Protein 2G0D (pdb70)

Organism: Lactococcus lactis subsp. lactis (NCBI:txid1360)

Foldseek 3Di:
DCVLVVVLVVVLVVVVVVLVDDQQQQFQFAHDLQNLQLLLLCCVPPCNVVSVVSSVVVVVSNVVCCVVPNFPALACGRHLLSNLQSLVLCCPVDPVNVVSNVVSVVVNLVRLVVLLVPDDQVLDAQLDLFCNNHDLVSLLSVLPDPPCVCVVVNQVSLVSLLVQLAQDVVGDRQWHALVRYPDVVSSVVCVRTWAFDWCGRHLLVSLLSLLLCLLSPHDDPSSLVSNVSSVVLCVQEADDDVRGLWHDRTHGPVCVVVSYDDDDDPAAFQACGGIQLVSLSSLCSNCVSVVPVVSNVVSLVSLLVCLVPRGPADACFQGGHDLVSLVSVVLNCLVPVDCSCVVVNVVCLVCVSVRLVPHDCVQPCHQGRHVSVSSSSNSCVVPVDRSGPVCSSSSSCSCSPVGD

Secondary structure (DSSP, 8-state):
--HHHHHHHHHHHHHHHHHH--GGGGSTTTSHHHHHHHHHTTTTSTTHHHHHHHHHHHHHHHHHHHHHH--S---TTTSHHHHHHHHGGGTTT-HHHHHHHHHHHHHHHHHHHHHHHT--GGG--HHHHSSSSSHHHHHHHHTT---GGGHHHHHHHHHHHHHTTS--SSS-TT-B-GGGSSSHHHHHH-TT-BEE--TTTSHHHHHHHHHHHHHHT---HHHHHHHHHHHHHHHHH---GGGTT---SEE-HHHHHHTS--SPPS-----SSSSHHHHHHHHHHHHHHTT-HHHHHHHHHHHHHHHHH-TT--S--TTTSHHHHHHHHHHHHHHH---TTHHHHHHHHHTHHHHHHS--STT-SSTTTSHHHHHHHHHHHHS---SS-GGGGGT--TTTTT--

CATH classification: 1.50.10.20

Sequence (404 aa):
KKNIKRNVEKIIAQWDERTRKDFGELTLSTGLPGIILMLAELKNKDNSKIYQKKIDNYIEYIVSKLSTYGLLTGSLYSGAAGIALSILHLREDDEKYKNLLDSLNRYIEYFVREKIEGFNLENITPPDYDVIEGLSGILSYLLLINDEQYDDLKILIINFLSNLTKENNGLISLYIKSENQMSQSESEMYPLGCLNMGLAHGLAGVGCILAYAHIKGYSNEASLSALQKIIFIYEKFELERKKQFLWKDGLVADELKKEKVIREASFIRDAWCYGGPGISLLYLYGGLALDNDYFVDKAEKILESAMQRKLGIDSYMICHGYSGLIEICSLFKRLLNTKKFDSYMEEFNVNSEQILEEYGDESGTGFLEGISGCILVLSKFEYSINFTYWRQALLLFDDFLKGG

Structure (mmCIF, N/CA/C/O backbone):
data_2G0D
#
_entry.id   2G0D
#
_cell.length_a   154.852
_cell.length_b   154.852
_cell.length_c   50.798
_cell.angle_alpha   90.00
_cell.angle_beta   90.00
_cell.angle_gamma   90.00
#
_symmetry.space_group_name_H-M   'I 41'
#
loop_
_entity.id
_entity.type
_entity.pdbx_description
1 polymer 'Nisin biosynthesis protein nisC'
2 non-polymer 'ZINC ION'
3 water water
#
loop_
_atom_site.group_PDB
_atom_site.id
_atom_site.type_symbol
_atom_site.label_atom_id
_atom_site.label_alt_id
_atom_site.label_comp_id
_atom_site.label_asym_id
_atom_site.label_entity_id
_atom_site.label_seq_id
_atom_site.pdbx_PDB_ins_code
_atom_site.Cartn_x
_atom_site.Cartn_y
_atom_site.Cartn_z
_atom_site.occupancy
_atom_site.B_iso_or_equiv
_atom_site.auth_seq_id
_atom_site.auth_comp_id
_atom_site.auth_asym_id
_atom_site.auth_atom_id
_atom_site.pdbx_PDB_model_num
ATOM 1 N N . LYS A 1 1 ? 40.285 59.032 -9.793 1.00 46.54 7 LYS A N 1
ATOM 2 C CA . LYS A 1 1 ? 39.242 58.927 -10.872 1.00 46.19 7 LYS A CA 1
ATOM 3 C C . LYS A 1 1 ? 38.833 60.326 -11.371 1.00 45.05 7 LYS A C 1
ATOM 4 O O . LYS A 1 1 ? 38.166 61.100 -10.655 1.00 44.84 7 LYS A O 1
ATOM 10 N N . LYS A 1 2 ? 39.255 60.632 -12.600 1.00 43.10 8 LYS A N 1
ATOM 11 C CA . LYS A 1 2 ? 39.013 61.940 -13.235 1.00 41.87 8 LYS A CA 1
ATOM 12 C C . LYS A 1 2 ? 37.670 61.996 -13.969 1.00 40.28 8 LYS A C 1
ATOM 13 O O . LYS A 1 2 ? 37.290 63.051 -14.501 1.00 39.04 8 LYS A O 1
ATOM 19 N N . ASN A 1 3 ? 36.974 60.860 -14.014 1.00 38.75 9 ASN A N 1
ATOM 20 C CA . ASN A 1 3 ? 35.712 60.785 -14.740 1.00 37.82 9 ASN A CA 1
ATOM 21 C C . ASN A 1 3 ? 34.466 61.374 -14.041 1.00 36.73 9 ASN A C 1
ATOM 22 O O . ASN A 1 3 ? 33.501 61.716 -14.723 1.00 36.27 9 ASN A O 1
ATOM 27 N N . ILE A 1 4 ? 34.482 61.493 -12.707 1.00 35.48 10 ILE A N 1
ATOM 28 C CA . ILE A 1 4 ? 33.432 62.254 -12.013 1.00 34.82 10 ILE A CA 1
ATOM 29 C C . ILE A 1 4 ? 33.412 63.706 -12.506 1.00 34.71 10 ILE A C 1
ATOM 30 O O . ILE A 1 4 ? 32.371 64.206 -12.896 1.00 34.81 10 ILE A O 1
ATOM 35 N N . LYS A 1 5 ? 34.572 64.358 -12.537 1.00 34.03 11 LYS A N 1
ATOM 36 C CA . LYS A 1 5 ? 34.643 65.749 -12.974 1.00 34.02 11 LYS A CA 1
ATOM 37 C C . LYS A 1 5 ? 34.027 65.956 -14.380 1.00 33.68 11 LYS A C 1
ATOM 38 O O . LYS A 1 5 ? 33.164 66.806 -14.559 1.00 32.91 11 LYS A O 1
ATOM 44 N N . ARG A 1 6 ? 34.475 65.177 -15.366 1.00 33.30 12 ARG A N 1
ATOM 45 C CA . ARG A 1 6 ? 33.894 65.244 -16.716 1.00 33.26 12 ARG A CA 1
ATOM 46 C C . ARG A 1 6 ? 32.364 65.097 -16.737 1.00 32.73 12 ARG A C 1
ATOM 47 O O . ARG A 1 6 ? 31.644 65.886 -17.363 1.00 32.24 12 ARG A O 1
ATOM 55 N N . ASN A 1 7 ? 31.870 64.074 -16.063 1.00 32.52 13 ASN A N 1
ATOM 56 C CA . ASN A 1 7 ? 30.431 63.858 -15.980 1.00 32.86 13 ASN A CA 1
ATOM 57 C C . ASN A 1 7 ? 29.645 64.977 -15.283 1.00 32.34 13 ASN A C 1
ATOM 58 O O . ASN A 1 7 ? 28.561 65.348 -15.730 1.00 31.93 13 ASN A O 1
ATOM 63 N N . VAL A 1 8 ? 30.202 65.515 -14.203 1.00 32.01 14 VAL A N 1
ATOM 64 C CA . VAL A 1 8 ? 29.550 66.592 -13.492 1.00 32.07 14 VAL A CA 1
ATOM 65 C C . VAL A 1 8 ? 29.420 67.804 -14.432 1.00 32.93 14 VAL A C 1
ATOM 66 O O . VAL A 1 8 ? 28.353 68.423 -14.525 1.00 32.37 14 VAL A O 1
ATOM 70 N N . GLU A 1 9 ? 30.505 68.096 -15.146 1.00 32.97 15 GLU A N 1
ATOM 71 C CA . GLU A 1 9 ? 30.553 69.216 -16.079 1.00 34.74 15 GLU A CA 1
ATOM 72 C C . GLU A 1 9 ? 29.457 69.152 -17.128 1.00 33.97 15 GLU A C 1
ATOM 73 O O . GLU A 1 9 ? 28.820 70.157 -17.408 1.00 34.18 15 GLU A O 1
ATOM 79 N N . LYS A 1 10 ? 29.225 67.967 -17.678 1.00 34.13 16 LYS A N 1
ATOM 80 C CA . LYS A 1 10 ? 28.163 67.802 -18.649 1.00 35.50 16 LYS A CA 1
ATOM 81 C C . LYS A 1 10 ? 26.793 68.001 -18.010 1.00 34.26 16 LYS A C 1
ATOM 82 O O . LYS A 1 10 ? 25.917 68.624 -18.628 1.00 33.99 16 LYS A O 1
ATOM 88 N N . ILE A 1 11 ? 26.621 67.509 -16.769 1.00 33.53 17 ILE A N 1
ATOM 89 C CA . ILE A 1 11 ? 25.360 67.683 -16.044 1.00 32.24 17 ILE A CA 1
ATOM 90 C C . ILE A 1 11 ? 25.102 69.162 -15.805 1.00 32.30 17 ILE A C 1
ATOM 91 O O . ILE A 1 11 ? 23.969 69.635 -15.968 1.00 32.37 17 ILE A O 1
ATOM 96 N N . ILE A 1 12 ? 26.144 69.895 -15.426 1.00 32.00 18 ILE A N 1
ATOM 97 C CA . ILE A 1 12 ? 25.996 71.329 -15.223 1.00 32.29 18 ILE A CA 1
ATOM 98 C C . ILE A 1 12 ? 25.564 72.031 -16.525 1.00 32.78 18 ILE A C 1
ATOM 99 O O . ILE A 1 12 ? 24.660 72.868 -16.497 1.00 32.59 18 ILE A O 1
ATOM 104 N N . ALA A 1 13 ? 26.195 71.670 -17.649 1.00 33.42 19 ALA A N 1
ATOM 105 C CA . ALA A 1 13 ? 25.830 72.197 -18.983 1.00 34.56 19 ALA A CA 1
ATOM 106 C C . ALA A 1 13 ? 24.362 71.925 -19.363 1.00 35.31 19 ALA A C 1
ATOM 107 O O . ALA A 1 13 ? 23.697 72.773 -19.952 1.00 35.56 19 ALA A O 1
ATOM 109 N N . GLN A 1 14 ? 23.861 70.747 -19.016 1.00 36.02 20 GLN A N 1
ATOM 110 C CA . GLN A 1 14 ? 22.469 70.404 -19.258 1.00 37.24 20 GLN A CA 1
ATOM 111 C C . GLN A 1 14 ? 21.540 71.313 -18.446 1.00 36.78 20 GLN A C 1
ATOM 112 O O . GLN A 1 14 ? 20.531 71.831 -18.964 1.00 36.90 20 GLN A O 1
ATOM 118 N N . TRP A 1 15 ? 21.904 71.547 -17.191 1.00 35.52 21 TRP A N 1
ATOM 119 C CA . TRP A 1 15 ? 21.067 72.361 -16.332 1.00 34.97 21 TRP A CA 1
ATOM 120 C C . TRP A 1 15 ? 21.232 73.857 -16.528 1.00 34.87 21 TRP A C 1
ATOM 121 O O . TRP A 1 15 ? 20.300 74.603 -16.282 1.00 34.68 21 TRP A O 1
ATOM 132 N N . ASP A 1 16 ? 22.404 74.298 -16.968 1.00 35.83 22 ASP A N 1
ATOM 133 C CA . ASP A 1 16 ? 22.571 75.692 -17.378 1.00 37.05 22 ASP A CA 1
ATOM 134 C C . ASP A 1 16 ? 21.662 76.050 -18.569 1.00 38.32 22 ASP A C 1
ATOM 135 O O . ASP A 1 16 ? 21.068 77.128 -18.601 1.00 38.40 22 ASP A O 1
ATOM 140 N N . GLU A 1 17 ? 21.534 75.122 -19.516 1.00 39.87 23 GLU A N 1
ATOM 141 C CA . GLU A 1 17 ? 20.666 75.289 -20.679 1.00 41.31 23 GLU A CA 1
ATOM 142 C C . GLU A 1 17 ? 19.178 75.268 -20.297 1.00 41.98 23 GLU A C 1
ATOM 143 O O . GLU A 1 17 ? 18.407 76.147 -20.720 1.00 42.16 23 GLU A O 1
ATOM 149 N N . ARG A 1 18 ? 18.792 74.279 -19.492 1.00 42.55 24 ARG A N 1
ATOM 150 C CA . ARG A 1 18 ? 17.409 74.128 -19.029 1.00 43.53 24 ARG A CA 1
ATOM 151 C C . ARG A 1 18 ? 16.888 75.330 -18.248 1.00 43.61 24 ARG A C 1
ATOM 152 O O . ARG A 1 18 ? 15.742 75.720 -18.428 1.00 43.50 24 ARG A O 1
ATOM 160 N N . THR A 1 19 ? 17.724 75.900 -17.379 1.00 44.16 25 THR A N 1
ATOM 161 C CA . THR A 1 19 ? 17.348 77.077 -16.588 1.00 44.59 25 THR A CA 1
ATOM 162 C C . THR A 1 19 ? 17.299 78.383 -17.411 1.00 45.34 25 THR A C 1
ATOM 163 O O . THR A 1 19 ? 16.579 79.325 -17.061 1.00 45.58 25 THR A O 1
ATOM 167 N N . ARG A 1 20 ? 18.076 78.424 -18.487 1.00 45.86 26 ARG A N 1
ATOM 168 C CA . ARG A 1 20 ? 18.076 79.540 -19.436 1.00 46.65 26 ARG A CA 1
ATOM 169 C C . ARG A 1 20 ? 16.750 79.596 -20.210 1.00 46.65 26 ARG A C 1
ATOM 170 O O . ARG A 1 20 ? 16.345 80.656 -20.659 1.00 47.02 26 ARG A O 1
ATOM 178 N N . LYS A 1 21 ? 16.088 78.449 -20.357 1.00 47.14 27 LYS A N 1
ATOM 179 C CA . LYS A 1 21 ? 14.657 78.394 -20.702 1.00 47.15 27 LYS A CA 1
ATOM 180 C C . LYS A 1 21 ? 13.803 78.016 -19.464 1.00 47.12 27 LYS A C 1
ATOM 181 O O . LYS A 1 21 ? 13.328 78.879 -18.702 1.00 46.26 27 LYS A O 1
ATOM 183 N N . ASP A 1 27 ? 9.010 73.552 -16.242 1.00 52.70 33 ASP A N 1
ATOM 184 C CA . ASP A 1 27 ? 8.048 72.511 -15.892 1.00 52.66 33 ASP A CA 1
ATOM 185 C C . ASP A 1 27 ? 8.201 71.995 -14.456 1.00 52.07 33 ASP A C 1
ATOM 186 O O . ASP A 1 27 ? 9.262 72.136 -13.849 1.00 52.22 33 ASP A O 1
ATOM 191 N N . PHE A 1 28 ? 7.121 71.410 -13.936 1.00 50.92 34 PHE A N 1
ATOM 192 C CA . PHE A 1 28 ? 7.008 70.904 -12.555 1.00 49.70 34 PHE A CA 1
ATOM 193 C C . PHE A 1 28 ? 8.174 70.011 -12.079 1.00 48.08 34 PHE A C 1
ATOM 194 O O . PHE A 1 28 ? 8.642 70.127 -10.931 1.00 47.68 34 PHE A O 1
ATOM 202 N N . GLY A 1 29 ? 8.609 69.115 -12.959 1.00 45.84 35 GLY A N 1
ATOM 203 C CA . GLY A 1 29 ? 9.643 68.139 -12.636 1.00 43.12 35 GLY A CA 1
ATOM 204 C C . GLY A 1 29 ? 10.969 68.744 -12.234 1.00 41.05 35 GLY A C 1
ATOM 205 O O . GLY A 1 29 ? 11.692 68.174 -11.437 1.00 40.44 35 GLY A O 1
ATOM 206 N N . GLU A 1 30 ? 11.283 69.920 -12.760 1.00 39.76 36 GLU A N 1
ATOM 207 C CA . GLU A 1 30 ? 12.599 70.498 -12.514 1.00 38.59 36 GLU A CA 1
ATOM 208 C C . GLU A 1 30 ? 12.826 71.025 -11.090 1.00 36.83 36 GLU A C 1
ATOM 209 O O . GLU A 1 30 ? 13.947 71.317 -10.714 1.00 35.51 36 GLU A O 1
ATOM 215 N N . LEU A 1 31 ? 11.765 71.125 -10.301 1.00 35.64 37 LEU A N 1
ATOM 216 C CA . LEU A 1 31 ? 11.927 71.533 -8.908 1.00 35.61 37 LEU A CA 1
ATOM 217 C C . LEU A 1 31 ? 11.875 70.369 -7.916 1.00 34.46 37 LEU A C 1
ATOM 218 O O . LEU A 1 31 ? 11.932 70.583 -6.717 1.00 34.26 37 LEU A O 1
ATOM 223 N N . THR A 1 32 ? 11.775 69.146 -8.432 1.00 33.20 38 THR A N 1
ATOM 224 C CA . THR A 1 32 ? 11.619 67.954 -7.596 1.00 32.43 38 THR A CA 1
ATOM 225 C C . THR A 1 32 ? 12.973 67.379 -7.203 1.00 31.97 38 THR A C 1
ATOM 226 O O . THR A 1 32 ? 13.934 67.449 -7.962 1.00 31.63 38 THR A O 1
ATOM 230 N N . LEU A 1 33 ? 13.045 66.783 -6.020 1.00 32.31 39 LEU A N 1
ATOM 231 C CA . LEU A 1 33 ? 14.211 65.967 -5.661 1.00 31.71 39 LEU A CA 1
ATOM 232 C C . LEU A 1 33 ? 14.376 64.790 -6.639 1.00 32.23 39 LEU A C 1
ATOM 233 O O . LEU A 1 33 ? 15.503 64.468 -7.048 1.00 32.91 39 LEU A O 1
ATOM 238 N N . SER A 1 34 ? 13.259 64.182 -7.042 1.00 31.93 40 SER A N 1
ATOM 239 C CA . SER A 1 34 ? 13.285 62.970 -7.871 1.00 32.48 40 SER A CA 1
ATOM 240 C C . SER A 1 34 ? 14.098 63.112 -9.118 1.00 32.14 40 SER A C 1
ATOM 241 O O . SER A 1 34 ? 14.910 62.221 -9.413 1.00 31.92 40 SER A O 1
ATOM 244 N N . THR A 1 35 ? 13.838 64.194 -9.867 1.00 30.76 41 THR A N 1
ATOM 245 C CA . THR A 1 35 ? 14.384 64.364 -11.223 1.00 31.29 41 THR A CA 1
ATOM 246 C C . THR A 1 35 ? 14.986 65.746 -11.494 1.00 30.38 41 THR A C 1
ATOM 247 O O . THR A 1 35 ? 15.584 65.960 -12.542 1.00 30.97 41 THR A O 1
ATOM 251 N N . GLY A 1 36 ? 14.820 66.685 -10.574 1.00 29.71 42 GLY A N 1
ATOM 252 C CA . GLY A 1 36 ? 15.138 68.078 -10.872 1.00 28.74 42 GLY A CA 1
ATOM 253 C C . GLY A 1 36 ? 16.276 68.657 -10.052 1.00 28.54 42 GLY A C 1
ATOM 254 O O . GLY A 1 36 ? 17.138 67.919 -9.535 1.00 28.02 42 GLY A O 1
ATOM 255 N N . LEU A 1 37 ? 16.257 69.979 -9.918 1.00 27.86 43 LEU A N 1
ATOM 256 C CA . LEU A 1 37 ? 17.394 70.747 -9.384 1.00 28.71 43 LEU A CA 1
ATOM 257 C C . LEU A 1 37 ? 17.860 70.445 -7.954 1.00 28.46 43 LEU A C 1
ATOM 258 O O . LEU A 1 37 ? 19.040 70.490 -7.684 1.00 29.86 43 LEU A O 1
ATOM 263 N N . PRO A 1 38 ? 16.931 70.183 -7.032 1.00 28.36 44 PRO A N 1
ATOM 264 C CA . PRO A 1 38 ? 17.343 69.759 -5.699 1.00 28.02 44 PRO A CA 1
ATOM 265 C C . PRO A 1 38 ? 18.343 68.577 -5.682 1.00 27.90 44 PRO A C 1
ATOM 266 O O . PRO A 1 38 ? 19.313 68.615 -4.911 1.00 27.19 44 PRO A O 1
ATOM 270 N N . GLY A 1 39 ? 18.122 67.550 -6.508 1.00 27.87 45 GLY A N 1
ATOM 271 C CA . GLY A 1 39 ? 19.092 66.421 -6.637 1.00 27.23 45 GLY A CA 1
ATOM 272 C C . GLY A 1 39 ? 20.438 66.869 -7.194 1.00 27.77 45 GLY A C 1
ATOM 273 O O . GLY A 1 39 ? 21.503 66.436 -6.736 1.00 26.95 45 GLY A O 1
ATOM 274 N N . ILE A 1 40 ? 20.393 67.800 -8.147 1.00 28.06 46 ILE A N 1
ATOM 275 C CA . ILE A 1 40 ? 21.602 68.357 -8.728 1.00 28.59 46 ILE A CA 1
ATOM 276 C C . ILE A 1 40 ? 22.408 69.194 -7.724 1.00 29.20 46 ILE A C 1
ATOM 277 O O . ILE A 1 40 ? 23.635 69.054 -7.647 1.00 29.79 46 ILE A O 1
ATOM 282 N N . ILE A 1 41 ? 21.711 70.061 -6.978 1.00 28.31 47 ILE A N 1
ATOM 283 C CA . ILE A 1 41 ? 22.294 70.849 -5.902 1.00 27.63 47 ILE A CA 1
ATOM 284 C C . ILE A 1 41 ? 22.987 69.924 -4.894 1.00 28.03 47 ILE A C 1
ATOM 285 O O . ILE A 1 41 ? 24.103 70.213 -4.488 1.00 27.68 47 ILE A O 1
ATOM 290 N N . LEU A 1 42 ? 22.347 68.808 -4.517 1.00 27.74 48 LEU A N 1
ATOM 291 C CA . LEU A 1 42 ? 22.976 67.844 -3.567 1.00 28.29 48 LEU A CA 1
ATOM 292 C C . LEU A 1 42 ? 24.259 67.225 -4.083 1.00 28.38 48 LEU A C 1
ATOM 293 O O . LEU A 1 42 ? 25.265 67.196 -3.373 1.00 28.03 48 LEU A O 1
ATOM 298 N N . MET A 1 43 ? 24.237 66.782 -5.334 1.00 29.62 49 MET A N 1
ATOM 299 C CA . MET A 1 43 ? 25.410 66.170 -5.946 1.00 31.06 49 MET A CA 1
ATOM 300 C C . MET A 1 43 ? 26.593 67.140 -5.991 1.00 29.55 49 MET A C 1
ATOM 301 O O . MET A 1 43 ? 27.703 66.764 -5.668 1.00 30.44 49 MET A O 1
ATOM 306 N N . LEU A 1 44 ? 26.342 68.377 -6.393 1.00 29.02 50 LEU A N 1
ATOM 307 C CA . LEU A 1 44 ? 27.392 69.398 -6.541 1.00 28.87 50 LEU A CA 1
ATOM 308 C C . LEU A 1 44 ? 27.932 69.835 -5.186 1.00 28.73 50 LEU A C 1
ATOM 309 O O . LEU A 1 44 ? 29.128 70.092 -5.038 1.00 27.49 50 LEU A O 1
ATOM 314 N N . ALA A 1 45 ? 27.025 69.912 -4.206 1.00 29.00 51 ALA A N 1
ATOM 315 C CA . ALA A 1 45 ? 27.354 70.380 -2.867 1.00 28.80 51 ALA A CA 1
ATOM 316 C C . ALA A 1 45 ? 28.286 69.421 -2.181 1.00 29.10 51 ALA A C 1
ATOM 317 O O . ALA A 1 45 ? 29.148 69.825 -1.423 1.00 29.42 51 ALA A O 1
ATOM 319 N N . GLU A 1 46 ? 28.104 68.139 -2.464 1.00 29.87 52 GLU A N 1
ATOM 320 C CA . GLU A 1 46 ? 28.972 67.090 -1.962 1.00 30.44 52 GLU A CA 1
ATOM 321 C C . GLU A 1 46 ? 30.368 67.060 -2.579 1.00 31.03 52 GLU A C 1
ATOM 322 O O . GLU A 1 46 ? 31.183 66.203 -2.235 1.00 31.55 52 GLU A O 1
ATOM 328 N N . LEU A 1 47 ? 30.640 67.975 -3.495 1.00 31.73 53 LEU A N 1
ATOM 329 C CA . LEU A 1 47 ? 31.912 67.987 -4.202 1.00 32.73 53 LEU A CA 1
ATOM 330 C C . LEU A 1 47 ? 32.784 69.138 -3.723 1.00 33.66 53 LEU A C 1
ATOM 331 O O . LEU A 1 47 ? 33.747 69.499 -4.391 1.00 33.43 53 LEU A O 1
ATOM 336 N N . LYS A 1 48 ? 32.453 69.674 -2.545 1.00 34.91 54 LYS A N 1
ATOM 337 C CA . LYS A 1 48 ? 33.101 70.856 -1.978 1.00 36.72 54 LYS A CA 1
ATOM 338 C C . LYS A 1 48 ? 34.619 70.719 -1.786 1.00 37.29 54 LYS A C 1
ATOM 339 O O . LYS A 1 48 ? 35.360 71.691 -1.983 1.00 36.37 54 LYS A O 1
ATOM 345 N N . ASN A 1 49 ? 35.081 69.524 -1.406 1.00 38.23 55 ASN A N 1
ATOM 346 C CA . ASN A 1 49 ? 36.522 69.298 -1.325 1.00 39.60 55 ASN A CA 1
ATOM 347 C C . ASN A 1 49 ? 37.223 69.438 -2.678 1.00 41.07 55 ASN A C 1
ATOM 348 O O . ASN A 1 49 ? 38.418 69.717 -2.700 1.00 41.44 55 ASN A O 1
ATOM 353 N N . LYS A 1 50 ? 36.487 69.251 -3.785 1.00 42.70 56 LYS A N 1
ATOM 354 C CA . LYS A 1 50 ? 37.079 69.199 -5.146 1.00 44.55 56 LYS A CA 1
ATOM 355 C C . LYS A 1 50 ? 37.547 70.581 -5.614 1.00 45.48 56 LYS A C 1
ATOM 356 O O . LYS A 1 50 ? 37.115 71.608 -5.078 1.00 45.55 56 LYS A O 1
ATOM 362 N N . ASP A 1 51 ? 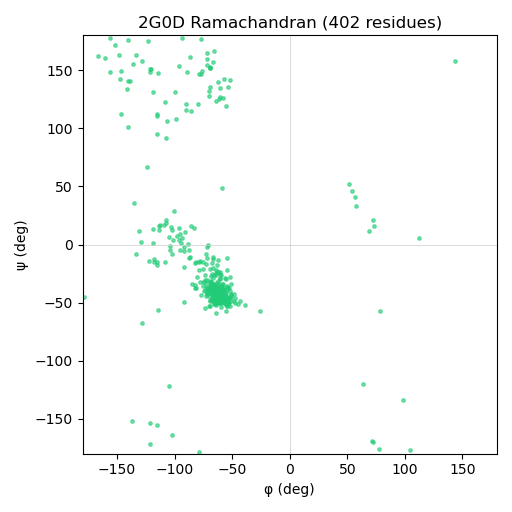38.450 70.606 -6.594 1.00 46.97 57 ASP A N 1
ATOM 363 C CA . ASP A 1 51 ? 39.070 71.864 -7.030 1.00 48.37 57 ASP A CA 1
ATOM 364 C C . ASP A 1 51 ? 38.091 72.896 -7.594 1.00 48.49 57 ASP A C 1
ATOM 365 O O . ASP A 1 51 ? 38.244 74.096 -7.337 1.00 48.99 57 ASP A O 1
ATOM 370 N N . ASN A 1 52 ? 37.091 72.434 -8.345 1.00 48.43 58 ASN A N 1
ATOM 371 C CA . ASN A 1 52 ? 36.127 73.341 -8.980 1.00 48.32 58 ASN A CA 1
ATOM 372 C C . ASN A 1 52 ? 34.955 73.750 -8.106 1.00 47.82 58 ASN A C 1
ATOM 373 O O . ASN A 1 52 ? 33.968 74.287 -8.610 1.00 47.31 58 ASN A O 1
ATOM 378 N N . SER A 1 53 ? 35.080 73.523 -6.798 1.00 47.65 59 SER A N 1
ATOM 379 C CA . SER A 1 53 ? 33.990 73.754 -5.848 1.00 47.29 59 SER A CA 1
ATOM 380 C C . SER A 1 53 ? 33.464 75.190 -5.759 1.00 46.83 59 SER A C 1
ATOM 381 O O . SER A 1 53 ? 32.335 75.399 -5.334 1.00 47.07 59 SER A O 1
ATOM 384 N N . LYS A 1 54 ? 34.265 76.183 -6.136 1.00 46.66 60 LYS A N 1
ATOM 385 C CA . LYS A 1 54 ? 33.769 77.575 -6.144 1.00 45.91 60 LYS A CA 1
ATOM 386 C C . LYS A 1 54 ? 32.885 77.870 -7.362 1.00 44.80 60 LYS A C 1
ATOM 387 O O . LYS A 1 54 ? 31.941 78.666 -7.278 1.00 44.77 60 LYS A O 1
ATOM 393 N N . ILE A 1 55 ? 33.200 77.218 -8.478 1.00 43.16 61 ILE A N 1
ATOM 394 C CA . ILE A 1 55 ? 32.324 77.163 -9.645 1.00 42.16 61 ILE A CA 1
ATOM 395 C C . ILE A 1 55 ? 31.042 76.393 -9.300 1.00 41.42 61 ILE A C 1
ATOM 396 O O . ILE A 1 55 ? 29.943 76.809 -9.666 1.00 41.66 61 ILE A O 1
ATOM 401 N N . TYR A 1 56 ? 31.183 75.289 -8.569 1.00 39.91 62 TYR A N 1
ATOM 402 C CA . TYR A 1 56 ? 30.027 74.475 -8.180 1.00 38.65 62 TYR A CA 1
ATOM 403 C C . TYR A 1 56 ? 29.054 75.230 -7.258 1.00 37.99 62 TYR A C 1
ATOM 404 O O . TYR A 1 56 ? 27.838 75.221 -7.485 1.00 37.21 62 TYR A O 1
ATOM 413 N N . GLN A 1 57 ? 29.596 75.890 -6.236 1.00 37.48 63 GLN A N 1
ATOM 414 C CA . GLN A 1 57 ? 28.787 76.741 -5.351 1.00 37.74 63 GLN A CA 1
ATOM 415 C C . GLN A 1 57 ? 28.054 77.872 -6.110 1.00 37.55 63 GLN A C 1
ATOM 416 O O . GLN A 1 57 ? 26.929 78.255 -5.749 1.00 37.87 63 GLN A O 1
ATOM 422 N N . LYS A 1 58 ? 28.691 78.397 -7.153 1.00 36.75 64 LYS A N 1
ATOM 423 C CA . LYS A 1 58 ? 28.071 79.418 -7.998 1.00 36.63 64 LYS A CA 1
ATOM 424 C C . LYS A 1 58 ? 26.844 78.846 -8.720 1.00 35.82 64 LYS A C 1
ATOM 425 O O . LYS A 1 58 ? 25.777 79.462 -8.726 1.00 35.55 64 LYS A O 1
ATOM 431 N N . LYS A 1 59 ? 27.006 77.663 -9.318 1.00 34.91 65 LYS A N 1
ATOM 432 C CA . LYS A 1 59 ? 25.899 76.945 -9.945 1.00 34.05 65 LYS A CA 1
ATOM 433 C C . LYS A 1 59 ? 24.788 76.654 -8.955 1.00 33.52 65 LYS A C 1
ATOM 434 O O . LYS A 1 59 ? 23.614 76.849 -9.252 1.00 33.63 65 LYS A O 1
ATOM 440 N N . ILE A 1 60 ? 25.159 76.179 -7.776 1.00 33.92 66 ILE A N 1
ATOM 441 C CA . ILE A 1 60 ? 24.184 75.893 -6.736 1.00 33.64 66 ILE A CA 1
ATOM 442 C C . ILE A 1 60 ? 23.340 77.145 -6.494 1.00 34.34 66 ILE A C 1
ATOM 443 O O . ILE A 1 60 ? 22.099 77.093 -6.572 1.00 34.32 66 ILE A O 1
ATOM 448 N N . ASP A 1 61 ? 24.018 78.275 -6.274 1.00 34.54 67 ASP A N 1
ATOM 449 C CA . ASP A 1 61 ? 23.330 79.530 -5.989 1.00 35.10 67 ASP A CA 1
ATOM 450 C C . ASP A 1 61 ? 22.494 79.988 -7.180 1.00 34.91 67 ASP A C 1
ATOM 451 O O . ASP A 1 61 ? 21.384 80.477 -6.998 1.00 34.89 67 ASP A O 1
ATOM 456 N N . ASN A 1 62 ? 23.006 79.771 -8.392 1.00 34.40 68 ASN A N 1
ATOM 457 C CA . ASN A 1 62 ? 22.228 79.977 -9.601 1.00 34.67 68 ASN A CA 1
ATOM 458 C C . ASN A 1 62 ? 20.941 79.165 -9.569 1.00 34.37 68 ASN A C 1
ATOM 459 O O . ASN A 1 62 ? 19.853 79.697 -9.802 1.00 33.89 68 ASN A O 1
ATOM 464 N N . TYR A 1 63 ? 21.077 77.865 -9.289 1.00 33.83 69 TYR A N 1
ATOM 465 C CA . TYR A 1 63 ? 19.940 76.964 -9.327 1.00 33.41 69 TYR A CA 1
ATOM 466 C C . TYR A 1 63 ? 18.966 77.286 -8.188 1.00 33.78 69 TYR A C 1
ATOM 467 O O . TYR A 1 63 ? 17.756 77.141 -8.354 1.00 33.36 69 TYR A O 1
ATOM 476 N N . ILE A 1 64 ? 19.496 77.722 -7.042 1.00 33.82 70 ILE A N 1
ATOM 477 C CA . ILE A 1 64 ? 18.654 78.144 -5.925 1.00 34.65 70 ILE A CA 1
ATOM 478 C C . ILE A 1 64 ? 17.850 79.405 -6.281 1.00 35.61 70 ILE A C 1
ATOM 479 O O . ILE A 1 64 ? 16.626 79.440 -6.114 1.00 35.87 70 ILE A O 1
ATOM 484 N N . GLU A 1 65 ? 18.527 80.440 -6.774 1.00 36.20 71 GLU A N 1
ATOM 485 C CA . GLU A 1 65 ? 17.813 81.633 -7.196 1.00 37.17 71 GLU A CA 1
ATOM 486 C C . GLU A 1 65 ? 16.778 81.288 -8.266 1.00 36.62 71 GLU A C 1
ATOM 487 O O . GLU A 1 65 ? 15.639 81.769 -8.213 1.00 36.39 71 GLU A O 1
ATOM 493 N N . TYR A 1 66 ? 17.152 80.414 -9.197 1.00 36.03 72 TYR A N 1
ATOM 494 C CA . TYR A 1 66 ? 16.205 79.934 -10.202 1.00 35.78 72 TYR A CA 1
ATOM 495 C C . TYR A 1 66 ? 15.018 79.224 -9.554 1.00 36.25 72 TYR A C 1
ATOM 496 O O . TYR A 1 66 ? 13.896 79.366 -10.019 1.00 36.10 72 TYR A O 1
ATOM 505 N N . ILE A 1 67 ? 15.265 78.449 -8.494 1.00 36.51 73 ILE A N 1
ATOM 506 C CA . ILE A 1 67 ? 14.172 77.803 -7.764 1.00 36.57 73 ILE A CA 1
ATOM 507 C C . ILE A 1 67 ? 13.222 78.799 -7.072 1.00 37.12 73 ILE A C 1
ATOM 508 O O . ILE A 1 67 ? 12.004 78.683 -7.234 1.00 37.01 73 ILE A O 1
ATOM 513 N N . VAL A 1 68 ? 13.747 79.751 -6.294 1.00 38.07 74 VAL A N 1
ATOM 514 C CA . VAL A 1 68 ? 12.841 80.705 -5.612 1.00 38.99 74 VAL A CA 1
ATOM 515 C C . VAL A 1 68 ? 12.015 81.536 -6.607 1.00 39.61 74 VAL A C 1
ATOM 516 O O . VAL A 1 68 ? 10.825 81.795 -6.384 1.00 39.60 74 VAL A O 1
ATOM 520 N N . SER A 1 69 ? 12.628 81.889 -7.731 1.00 40.30 75 SER A N 1
ATOM 521 C CA . SER A 1 69 ? 11.930 82.607 -8.786 1.00 41.20 75 SER A CA 1
ATOM 522 C C . SER A 1 69 ? 10.728 81.826 -9.322 1.00 41.40 75 SER A C 1
ATOM 523 O O . SER A 1 69 ? 9.666 82.415 -9.587 1.00 41.09 75 SER A O 1
ATOM 526 N N . LYS A 1 70 ? 10.896 80.510 -9.476 1.00 41.56 76 LYS A N 1
ATOM 527 C CA . LYS A 1 70 ? 9.819 79.644 -9.972 1.00 42.00 76 LYS A CA 1
ATOM 528 C C . LYS A 1 70 ? 8.743 79.412 -8.923 1.00 42.46 76 LYS A C 1
ATOM 529 O O . LYS A 1 70 ? 7.573 79.236 -9.268 1.00 42.68 76 LYS A O 1
ATOM 535 N N . LEU A 1 71 ? 9.159 79.387 -7.655 1.00 42.84 77 LEU A N 1
ATOM 536 C CA . LEU A 1 71 ? 8.265 79.209 -6.514 1.00 43.29 77 LEU A CA 1
ATOM 537 C C . LEU A 1 71 ? 7.418 80.451 -6.350 1.00 44.01 77 LEU A C 1
ATOM 538 O O . LEU A 1 71 ? 6.218 80.357 -6.126 1.00 43.79 77 LEU A O 1
ATOM 543 N N . SER A 1 72 ? 8.058 81.615 -6.459 1.00 45.10 78 SER A N 1
ATOM 544 C CA . SER A 1 72 ? 7.370 82.884 -6.271 1.00 46.31 78 SER A CA 1
ATOM 545 C C . SER A 1 72 ? 6.269 83.073 -7.322 1.00 46.73 78 SER A C 1
ATOM 546 O O . SER A 1 72 ? 5.216 83.627 -7.022 1.00 46.54 78 SER A O 1
ATOM 549 N N . THR A 1 73 ? 6.517 82.579 -8.536 1.00 47.46 79 THR A N 1
ATOM 550 C CA . THR A 1 73 ? 5.568 82.707 -9.644 1.00 48.03 79 THR A CA 1
ATOM 551 C C . THR A 1 73 ? 4.457 81.656 -9.621 1.00 48.18 79 THR A C 1
ATOM 552 O O . THR A 1 73 ? 3.313 81.965 -9.952 1.00 48.48 79 THR A O 1
ATOM 556 N N . TYR A 1 74 ? 4.782 80.425 -9.234 1.00 48.28 80 TYR A N 1
ATOM 557 C CA . TYR A 1 74 ? 3.837 79.315 -9.403 1.00 48.49 80 TYR A CA 1
ATOM 558 C C . TYR A 1 74 ? 3.356 78.693 -8.107 1.00 48.33 80 TYR A C 1
ATOM 559 O O . TYR A 1 74 ? 2.339 78.005 -8.087 1.00 48.80 80 TYR A O 1
ATOM 568 N N . GLY A 1 75 ? 4.079 78.943 -7.025 1.00 48.11 81 GLY A N 1
ATOM 569 C CA . GLY A 1 75 ? 3.798 78.294 -5.752 1.00 47.72 81 GLY A CA 1
ATOM 570 C C . GLY A 1 75 ? 4.207 76.830 -5.768 1.00 47.63 81 GLY A C 1
ATOM 571 O O . GLY A 1 75 ? 4.876 76.349 -6.705 1.00 47.79 81 GLY A O 1
ATOM 572 N N . LEU A 1 76 ? 3.804 76.117 -4.726 1.00 46.86 82 LEU A N 1
ATOM 573 C CA . LEU A 1 76 ? 3.958 74.670 -4.687 1.00 46.73 82 LEU A CA 1
ATOM 574 C C . LEU A 1 76 ? 2.595 74.074 -4.510 1.00 46.05 82 LEU A C 1
ATOM 575 O O . LEU A 1 76 ? 1.715 74.689 -3.903 1.00 46.54 82 LEU A O 1
ATOM 580 N N . LEU A 1 77 ? 2.420 72.867 -5.015 1.00 45.27 83 LEU A N 1
ATOM 581 C CA . LEU A 1 77 ? 1.215 72.121 -4.711 1.00 44.48 83 LEU A CA 1
ATOM 582 C C . LEU A 1 77 ? 1.455 71.036 -3.650 1.00 43.44 83 LEU A C 1
ATOM 583 O O . LEU A 1 77 ? 0.495 70.442 -3.149 1.00 43.96 83 LEU A O 1
ATOM 588 N N . THR A 1 78 ? 2.720 70.798 -3.286 1.00 41.71 84 THR A N 1
ATOM 589 C CA . THR A 1 78 ? 3.034 69.717 -2.347 1.00 39.75 84 THR A CA 1
ATOM 590 C C . THR A 1 78 ? 4.232 69.945 -1.410 1.00 37.78 84 THR A C 1
ATOM 591 O O . THR A 1 78 ? 5.227 70.550 -1.788 1.00 37.49 84 THR A O 1
ATOM 595 N N . GLY A 1 79 ? 4.102 69.475 -0.176 1.00 35.37 85 GLY A N 1
ATOM 596 C CA . GLY A 1 79 ? 5.191 69.571 0.783 1.00 33.93 85 GLY A CA 1
ATOM 597 C C . GLY A 1 79 ? 6.100 68.341 0.756 1.00 32.74 85 GLY A C 1
ATOM 598 O O . GLY A 1 79 ? 6.956 68.210 1.592 1.00 33.23 85 GLY A O 1
ATOM 599 N N . SER A 1 80 ? 5.937 67.471 -0.239 1.00 31.45 86 SER A N 1
ATOM 600 C CA . SER A 1 80 ? 6.503 66.127 -0.226 1.00 30.50 86 SER A CA 1
ATOM 601 C C . SER A 1 80 ? 8.036 66.080 -0.344 1.00 29.95 86 SER A C 1
ATOM 602 O O . SER A 1 80 ? 8.650 66.968 -0.923 1.00 30.04 86 SER A O 1
ATOM 605 N N . LEU A 1 81 ? 8.636 65.038 0.216 1.00 30.08 87 LEU A N 1
ATOM 606 C CA . LEU A 1 81 ? 10.097 64.852 0.130 1.00 29.94 87 LEU A CA 1
ATOM 607 C C . LEU A 1 81 ? 10.596 64.834 -1.331 1.00 29.90 87 LEU A C 1
ATOM 608 O O . LEU A 1 81 ? 11.530 65.553 -1.669 1.00 29.62 87 LEU A O 1
ATOM 613 N N . TYR A 1 82 ? 9.983 64.008 -2.183 1.00 29.64 88 TYR A N 1
ATOM 614 C CA . TYR A 1 82 ? 10.518 63.791 -3.531 1.00 29.77 88 TYR A CA 1
ATOM 615 C C . TYR A 1 82 ? 9.975 64.711 -4.611 1.00 30.25 88 TYR A C 1
ATOM 616 O O . TYR A 1 82 ? 10.598 64.831 -5.655 1.00 31.37 88 TYR A O 1
ATOM 625 N N . SER A 1 83 ? 8.825 65.342 -4.379 1.00 31.22 89 SER A N 1
ATOM 626 C CA . SER A 1 83 ? 8.258 66.293 -5.367 1.00 31.91 89 SER A CA 1
ATOM 627 C C . SER A 1 83 ? 8.028 67.692 -4.817 1.00 31.45 89 SER A C 1
ATOM 628 O O . SER A 1 83 ? 7.787 68.607 -5.593 1.00 32.65 89 SER A O 1
ATOM 631 N N . GLY A 1 84 ? 8.064 67.859 -3.498 1.00 30.75 90 GLY A N 1
ATOM 632 C CA . GLY A 1 84 ? 7.612 69.115 -2.920 1.00 30.17 90 GLY A CA 1
ATOM 633 C C . GLY A 1 84 ? 8.622 69.881 -2.097 1.00 29.63 90 GLY A C 1
ATOM 634 O O . GLY A 1 84 ? 9.830 69.751 -2.297 1.00 29.35 90 GLY A O 1
ATOM 635 N N . ALA A 1 85 ? 8.111 70.678 -1.160 1.00 28.78 91 ALA A N 1
ATOM 636 C CA . ALA A 1 85 ? 8.948 71.565 -0.346 1.00 28.58 91 ALA A CA 1
ATOM 637 C C . ALA A 1 85 ? 10.016 70.878 0.501 1.00 28.20 91 ALA A C 1
ATOM 638 O O . ALA A 1 85 ? 11.105 71.435 0.666 1.00 28.97 91 ALA A O 1
ATOM 640 N N . ALA A 1 86 ? 9.722 69.697 1.060 1.00 28.12 92 ALA A N 1
ATOM 641 C CA . ALA A 1 86 ? 10.708 68.997 1.916 1.00 27.89 92 ALA A CA 1
ATOM 642 C C . ALA A 1 86 ? 11.963 68.572 1.138 1.00 28.54 92 ALA A C 1
ATOM 643 O O . ALA A 1 86 ? 13.079 68.660 1.668 1.00 29.14 92 ALA A O 1
ATOM 645 N N . GLY A 1 87 ? 11.799 68.155 -0.120 1.00 28.75 93 GLY A N 1
ATOM 646 C CA . GLY A 1 87 ? 12.974 67.839 -0.975 1.00 28.81 93 GLY A CA 1
ATOM 647 C C . GLY A 1 87 ? 13.808 69.067 -1.324 1.00 28.94 93 GLY A C 1
ATOM 648 O O . GLY A 1 87 ? 15.041 69.015 -1.338 1.00 29.82 93 GLY A O 1
ATOM 649 N N . ILE A 1 88 ? 13.144 70.182 -1.607 1.00 28.38 94 ILE A N 1
ATOM 650 C CA . ILE A 1 88 ? 13.844 71.431 -1.876 1.00 27.75 94 ILE A CA 1
ATOM 651 C C . ILE A 1 88 ? 14.590 71.908 -0.634 1.00 28.10 94 ILE A C 1
ATOM 652 O O . ILE A 1 88 ? 15.777 72.279 -0.715 1.00 28.30 94 ILE A O 1
ATOM 657 N N . ALA A 1 89 ? 13.907 71.885 0.517 1.00 27.84 95 ALA A N 1
ATOM 658 C CA . ALA A 1 89 ? 14.542 72.244 1.791 1.00 27.46 95 ALA A CA 1
ATOM 659 C C . ALA A 1 89 ? 15.705 71.324 2.148 1.00 27.48 95 ALA A C 1
ATOM 660 O O . ALA A 1 89 ? 16.748 71.811 2.591 1.00 28.08 95 ALA A O 1
ATOM 662 N N . LEU A 1 90 ? 15.534 70.008 1.991 1.00 26.72 96 LEU A N 1
ATOM 663 C CA . LEU A 1 90 ? 16.643 69.087 2.235 1.00 26.87 96 LEU A CA 1
ATOM 664 C C . LEU A 1 90 ? 17.868 69.445 1.398 1.00 27.23 96 LEU A C 1
ATOM 665 O O . LEU A 1 90 ? 19.015 69.408 1.909 1.00 27.68 96 LEU A O 1
ATOM 670 N N . SER A 1 91 ? 17.639 69.799 0.120 1.00 26.48 97 SER A N 1
ATOM 671 C CA . SER A 1 91 ? 18.744 70.051 -0.806 1.00 25.66 97 SER A CA 1
ATOM 672 C C . SER A 1 91 ? 19.629 71.262 -0.411 1.00 27.30 97 SER A C 1
ATOM 673 O O . SER A 1 91 ? 20.819 71.342 -0.811 1.00 26.29 97 SER A O 1
ATOM 676 N N . ILE A 1 92 ? 19.076 72.183 0.401 1.00 28.05 98 ILE A N 1
ATOM 677 C CA . ILE A 1 92 ? 19.837 73.370 0.836 1.00 29.23 98 ILE A CA 1
ATOM 678 C C . ILE A 1 92 ? 20.044 73.464 2.354 1.00 29.61 98 ILE A C 1
ATOM 679 O O . ILE A 1 92 ? 20.632 74.418 2.860 1.00 30.31 98 ILE A O 1
ATOM 684 N N . LEU A 1 93 ? 19.546 72.485 3.087 1.00 30.08 99 LEU A N 1
ATOM 685 C CA . LEU A 1 93 ? 19.572 72.533 4.563 1.00 30.15 99 LEU A CA 1
ATOM 686 C C . LEU A 1 93 ? 20.970 72.840 5.148 1.00 30.51 99 LEU A C 1
ATOM 687 O O . LEU A 1 93 ? 21.085 73.650 6.073 1.00 30.99 99 LEU A O 1
ATOM 692 N N . HIS A 1 94 ? 22.020 72.227 4.592 1.00 30.55 100 HIS A N 1
ATOM 693 C CA . HIS A 1 94 ? 23.423 72.442 5.054 1.00 30.18 100 HIS A CA 1
ATOM 694 C C . HIS A 1 94 ? 23.932 73.882 4.905 1.00 30.33 100 HIS A C 1
ATOM 695 O O . HIS A 1 94 ? 24.944 74.252 5.494 1.00 30.18 100 HIS A O 1
ATOM 702 N N . LEU A 1 95 ? 23.203 74.691 4.148 1.00 30.60 101 LEU A N 1
ATOM 703 C CA . LEU A 1 95 ? 23.576 76.077 3.902 1.00 31.13 101 LEU A CA 1
ATOM 704 C C . LEU A 1 95 ? 22.891 77.069 4.859 1.00 31.92 101 LEU A C 1
ATOM 705 O O . LEU A 1 95 ? 23.183 78.264 4.815 1.00 31.23 101 LEU A O 1
ATOM 710 N N . ARG A 1 96 ? 21.997 76.547 5.708 1.00 32.82 102 ARG A N 1
ATOM 711 C CA . ARG A 1 96 ? 21.218 77.324 6.672 1.00 34.43 102 ARG A CA 1
ATOM 712 C C . ARG A 1 96 ? 21.983 78.464 7.348 1.00 36.08 102 ARG A C 1
ATOM 713 O O . ARG A 1 96 ? 21.531 79.610 7.321 1.00 35.79 102 ARG A O 1
ATOM 721 N N . GLU A 1 97 ? 23.142 78.157 7.923 1.00 38.05 103 GLU A N 1
ATOM 722 C CA . GLU A 1 97 ? 23.868 79.151 8.713 1.00 40.47 103 GLU A CA 1
ATOM 723 C C . GLU A 1 97 ? 24.910 79.934 7.911 1.00 41.26 103 GLU A C 1
ATOM 724 O O . GLU A 1 97 ? 25.646 80.741 8.478 1.00 41.52 103 GLU A O 1
ATOM 730 N N . ASP A 1 98 ? 24.965 79.712 6.600 1.00 41.78 104 ASP A N 1
ATOM 731 C CA . ASP A 1 98 ? 25.983 80.368 5.787 1.00 42.55 104 ASP A CA 1
ATOM 732 C C . ASP A 1 98 ? 25.591 81.799 5.427 1.00 42.72 104 ASP A C 1
ATOM 733 O O . ASP A 1 98 ? 26.441 82.683 5.379 1.00 42.55 104 ASP A O 1
ATOM 738 N N . ASP A 1 99 ? 24.302 82.016 5.165 1.00 43.16 105 ASP A N 1
ATOM 739 C CA . ASP A 1 99 ? 23.795 83.332 4.791 1.00 43.19 105 ASP A CA 1
ATOM 740 C C . ASP A 1 99 ? 22.315 83.435 5.127 1.00 43.03 105 ASP A C 1
ATOM 741 O O . ASP A 1 99 ? 21.580 82.441 5.058 1.00 43.19 105 ASP A O 1
ATOM 746 N N . GLU A 1 100 ? 21.888 84.649 5.461 1.00 41.92 106 GLU A N 1
ATOM 747 C CA . GLU A 1 100 ? 20.505 84.940 5.817 1.00 41.67 106 GLU A CA 1
ATOM 748 C C . GLU A 1 100 ? 19.489 84.498 4.751 1.00 40.15 106 GLU A C 1
ATOM 749 O O . GLU A 1 100 ? 18.412 84.034 5.092 1.00 39.65 106 GLU A O 1
ATOM 755 N N . LYS A 1 101 ? 19.850 84.612 3.472 1.00 39.55 107 LYS A N 1
ATOM 756 C CA . LYS A 1 101 ? 18.974 84.198 2.359 1.00 39.25 107 LYS A CA 1
ATOM 757 C C . LYS A 1 101 ? 18.602 82.705 2.368 1.00 38.44 107 LYS A C 1
ATOM 758 O O . LYS A 1 101 ? 17.471 82.359 2.043 1.00 38.40 107 LYS A O 1
ATOM 764 N N . TYR A 1 102 ? 19.550 81.838 2.727 1.00 37.89 108 TYR A N 1
ATOM 765 C CA . TYR A 1 102 ? 19.283 80.391 2.849 1.00 37.71 108 TYR A CA 1
ATOM 766 C C . TYR A 1 102 ? 18.324 80.112 3.995 1.00 37.80 108 TYR A C 1
ATOM 767 O O . TYR A 1 102 ? 17.319 79.421 3.812 1.00 37.86 108 TYR A O 1
ATOM 776 N N . LYS A 1 103 ? 18.629 80.679 5.160 1.00 37.24 109 LYS A N 1
ATOM 777 C CA . LYS A 1 103 ? 17.777 80.552 6.338 1.00 37.87 109 LYS A CA 1
ATOM 778 C C . LYS A 1 103 ? 16.373 81.114 6.074 1.00 36.63 109 LYS A C 1
ATOM 779 O O . LYS A 1 103 ? 15.378 80.513 6.478 1.00 36.50 109 LYS A O 1
ATOM 785 N N . ASN A 1 104 ? 16.297 82.253 5.391 1.00 35.93 110 ASN A N 1
ATOM 786 C CA . ASN A 1 104 ? 15.003 82.846 5.046 1.00 35.37 110 ASN A CA 1
ATOM 787 C C . ASN A 1 104 ? 14.187 81.910 4.174 1.00 34.17 110 ASN A C 1
ATOM 788 O O . ASN A 1 104 ? 13.022 81.674 4.446 1.00 33.80 110 ASN A O 1
ATOM 793 N N . LEU A 1 105 ? 14.823 81.347 3.148 1.00 33.27 111 LEU A N 1
ATOM 794 C CA . LEU A 1 105 ? 14.174 80.368 2.282 1.00 32.08 111 LEU A CA 1
ATOM 795 C C . LEU A 1 105 ? 13.736 79.115 3.045 1.00 31.49 111 LEU A C 1
ATOM 796 O O . LEU A 1 105 ? 12.619 78.643 2.865 1.00 31.04 111 LEU A O 1
ATOM 801 N N . LEU A 1 106 ? 14.610 78.575 3.891 1.00 30.91 112 LEU A N 1
ATOM 802 C CA . LEU A 1 106 ? 14.290 77.355 4.657 1.00 30.85 112 LEU A CA 1
ATOM 803 C C . LEU A 1 106 ? 13.089 77.567 5.609 1.00 31.26 112 LEU A C 1
ATOM 804 O O . LEU A 1 106 ? 12.219 76.707 5.699 1.00 31.41 112 LEU A O 1
ATOM 809 N N . ASP A 1 107 ? 13.049 78.718 6.288 1.00 31.17 113 ASP A N 1
ATOM 810 C CA . ASP A 1 107 ? 11.928 79.088 7.167 1.00 31.43 113 ASP A CA 1
ATOM 811 C C . ASP A 1 107 ? 10.584 79.127 6.441 1.00 30.81 113 ASP A C 1
ATOM 812 O O . ASP A 1 107 ? 9.594 78.607 6.948 1.00 30.26 113 ASP A O 1
ATOM 817 N N . SER A 1 108 ? 10.568 79.736 5.255 1.00 30.82 114 SER A N 1
ATOM 818 C CA . SER A 1 108 ? 9.393 79.740 4.379 1.00 30.86 114 SER A CA 1
ATOM 819 C C . SER A 1 108 ? 8.963 78.338 4.016 1.00 29.37 114 SER A C 1
ATOM 820 O O . SER A 1 108 ? 7.782 77.989 4.105 1.00 29.28 114 SER A O 1
ATOM 823 N N . LEU A 1 109 ? 9.927 77.545 3.579 1.00 28.84 115 LEU A N 1
ATOM 824 C CA . LEU A 1 109 ? 9.655 76.150 3.225 1.00 28.27 115 LEU A CA 1
ATOM 825 C C . LEU A 1 109 ? 9.060 75.396 4.403 1.00 27.64 115 LEU A C 1
ATOM 826 O O . LEU A 1 109 ? 8.069 74.712 4.248 1.00 27.56 115 LEU A O 1
ATOM 831 N N . ASN A 1 110 ? 9.656 75.548 5.581 1.00 27.85 116 ASN A N 1
ATOM 832 C CA . ASN A 1 110 ? 9.195 74.873 6.808 1.00 27.69 116 ASN A CA 1
ATOM 833 C C . ASN A 1 110 ? 7.768 75.239 7.231 1.00 27.72 116 ASN A C 1
ATOM 834 O O . ASN A 1 110 ? 6.963 74.371 7.586 1.00 26.91 116 ASN A O 1
ATOM 839 N N . ARG A 1 111 ? 7.456 76.539 7.197 1.00 28.63 117 ARG A N 1
ATOM 840 C CA . ARG A 1 111 ? 6.110 77.009 7.501 1.00 28.41 117 ARG A CA 1
ATOM 841 C C . ARG A 1 111 ? 5.124 76.488 6.463 1.00 27.75 117 ARG A C 1
ATOM 842 O O . ARG A 1 111 ? 4.041 76.027 6.808 1.00 27.05 117 ARG A O 1
ATOM 850 N N . TYR A 1 112 ? 5.498 76.511 5.192 1.00 27.85 118 TYR A N 1
ATOM 851 C CA . TYR A 1 112 ? 4.627 75.908 4.197 1.00 28.73 118 TYR A CA 1
ATOM 852 C C . TYR A 1 112 ? 4.435 74.413 4.473 1.00 28.66 118 TYR A C 1
ATOM 853 O O . TYR A 1 112 ? 3.313 73.908 4.408 1.00 28.38 118 TYR A O 1
ATOM 862 N N . ILE A 1 113 ? 5.524 73.713 4.799 1.00 28.51 119 ILE A N 1
ATOM 863 C CA . ILE A 1 113 ? 5.439 72.284 5.081 1.00 28.38 119 ILE A CA 1
ATOM 864 C C . ILE A 1 113 ? 4.488 71.978 6.238 1.00 28.19 119 ILE A C 1
ATOM 865 O O . ILE A 1 113 ? 3.651 71.077 6.121 1.00 28.80 119 ILE A O 1
ATOM 870 N N . GLU A 1 114 ? 4.630 72.711 7.347 1.00 27.97 120 GLU A N 1
ATOM 871 C CA . GLU A 1 114 ? 3.759 72.547 8.498 1.00 27.80 120 GLU A CA 1
ATOM 872 C C . GLU A 1 114 ? 2.292 72.830 8.157 1.00 27.47 120 GLU A C 1
ATOM 873 O O . GLU A 1 114 ? 1.416 72.047 8.524 1.00 27.50 120 GLU A O 1
ATOM 879 N N . TYR A 1 115 ? 2.035 73.947 7.475 1.00 27.30 121 TYR A N 1
ATOM 880 C CA . TYR A 1 115 ? 0.707 74.221 6.873 1.00 27.21 121 TYR A CA 1
ATOM 881 C C . TYR A 1 115 ? 0.214 73.045 5.997 1.00 27.14 121 TYR A C 1
ATOM 882 O O . TYR A 1 115 ? -0.906 72.560 6.176 1.00 26.61 121 TYR A O 1
ATOM 891 N N . PHE A 1 116 ? 1.047 72.618 5.046 1.00 27.52 122 PHE A N 1
ATOM 892 C CA . PHE A 1 116 ? 0.704 71.511 4.148 1.00 27.79 122 PHE A CA 1
ATOM 893 C C . PHE A 1 116 ? 0.322 70.229 4.896 1.00 28.11 122 PHE A C 1
ATOM 894 O O . PHE A 1 116 ? -0.714 69.607 4.608 1.00 28.45 122 PHE A O 1
ATOM 902 N N . VAL A 1 117 ? 1.153 69.828 5.852 1.00 28.30 123 VAL A N 1
ATOM 903 C CA . VAL A 1 117 ? 0.893 68.593 6.585 1.00 28.79 123 VAL A CA 1
ATOM 904 C C . VAL A 1 117 ? -0.400 68.688 7.405 1.00 29.88 123 VAL A C 1
ATOM 905 O O . VAL A 1 117 ? -1.261 67.819 7.330 1.00 29.61 123 VAL A O 1
ATOM 909 N N . ARG A 1 118 ? -0.526 69.769 8.158 1.00 31.60 124 ARG A N 1
ATOM 910 C CA . ARG A 1 118 ? -1.680 69.994 9.007 1.00 34.21 124 ARG A CA 1
ATOM 911 C C . ARG A 1 118 ? -2.967 69.985 8.169 1.00 34.29 124 ARG A C 1
ATOM 912 O O . ARG A 1 118 ? -3.987 69.407 8.575 1.00 34.52 124 ARG A O 1
ATOM 920 N N . GLU A 1 119 ? -2.904 70.598 6.990 1.00 34.41 125 GLU A N 1
ATOM 921 C CA . GLU A 1 119 ? -4.038 70.604 6.059 1.00 34.92 125 GLU A CA 1
ATOM 922 C C . GLU A 1 119 ? -4.310 69.196 5.510 1.00 35.09 125 GLU A C 1
ATOM 923 O O . GLU A 1 119 ? -5.452 68.788 5.398 1.00 34.93 125 GLU A O 1
ATOM 929 N N . LYS A 1 120 ? -3.256 68.441 5.199 1.00 35.87 126 LYS A N 1
ATOM 930 C CA . LYS A 1 120 ? -3.430 67.060 4.727 1.00 36.32 126 LYS A CA 1
ATOM 931 C C . LYS A 1 120 ? -4.099 66.133 5.755 1.00 36.29 126 LYS A C 1
ATOM 932 O O . LYS A 1 120 ? -4.978 65.332 5.410 1.00 35.76 126 LYS A O 1
ATOM 938 N N . ILE A 1 121 ? -3.663 66.230 7.007 1.00 36.50 127 ILE A N 1
ATOM 939 C CA . ILE A 1 121 ? -4.183 65.350 8.055 1.00 36.97 127 ILE A CA 1
ATOM 940 C C . ILE A 1 121 ? -5.675 65.649 8.307 1.00 37.30 127 ILE A C 1
ATOM 941 O O . ILE A 1 121 ? -6.487 64.729 8.429 1.00 36.95 127 ILE A O 1
ATOM 946 N N . GLU A 1 122 ? -6.012 66.932 8.326 1.00 38.25 128 GLU A N 1
ATOM 947 C CA . GLU A 1 122 ? -7.409 67.412 8.446 1.00 39.40 128 GLU A CA 1
ATOM 948 C C . GLU A 1 122 ? -8.416 66.857 7.432 1.00 39.34 128 GLU A C 1
ATOM 949 O O . GLU A 1 122 ? -9.526 66.462 7.806 1.00 39.54 128 GLU A O 1
ATOM 955 N N . GLY A 1 123 ? -8.041 66.846 6.158 1.00 39.64 129 GLY A N 1
ATOM 956 C CA . GLY A 1 123 ? -8.952 66.398 5.090 1.00 40.40 129 GLY A CA 1
ATOM 957 C C . GLY A 1 123 ? -8.749 64.944 4.691 1.00 40.87 129 GLY A C 1
ATOM 958 O O . GLY A 1 123 ? -9.244 64.496 3.652 1.00 41.24 129 GLY A O 1
ATOM 959 N N . PHE A 1 124 ? -8.021 64.205 5.520 1.00 40.71 130 PHE A N 1
ATOM 960 C CA . PHE A 1 124 ? -7.742 62.801 5.253 1.00 40.95 130 PHE A CA 1
ATOM 961 C C . PHE A 1 124 ? -9.005 61.932 5.395 1.00 41.10 130 PHE A C 1
ATOM 962 O O . PHE A 1 124 ? -9.688 61.977 6.412 1.00 40.94 130 PHE A O 1
ATOM 970 N N . ASN A 1 125 ? -9.292 61.148 4.357 1.00 41.30 131 ASN A N 1
ATOM 971 C CA . ASN A 1 125 ? -10.358 60.164 4.389 1.00 41.49 131 ASN A CA 1
ATOM 972 C C . ASN A 1 125 ? -9.742 58.784 4.271 1.00 41.52 131 ASN A C 1
ATOM 973 O O . ASN A 1 125 ? -9.222 58.423 3.215 1.00 41.89 131 ASN A O 1
ATOM 978 N N . LEU A 1 126 ? -9.796 58.026 5.363 1.00 41.30 132 LEU A N 1
ATOM 979 C CA . LEU A 1 126 ? -9.246 56.667 5.427 1.00 41.23 132 LEU A CA 1
ATOM 980 C C . LEU A 1 126 ? -9.796 55.704 4.358 1.00 41.33 132 LEU A C 1
ATOM 981 O O . LEU A 1 126 ? -9.098 54.773 3.937 1.00 40.88 132 LEU A O 1
ATOM 986 N N . GLU A 1 127 ? -11.038 55.931 3.920 1.00 41.29 133 GLU A N 1
ATOM 987 C CA . GLU A 1 127 ? -11.647 55.115 2.861 1.00 41.52 133 GLU A CA 1
ATOM 988 C C . GLU A 1 127 ? -10.920 55.238 1.515 1.00 41.08 133 GLU A C 1
ATOM 989 O O . GLU A 1 127 ? -10.997 54.328 0.679 1.00 40.93 133 GLU A O 1
ATOM 995 N N . ASN A 1 128 ? -10.225 56.363 1.320 1.00 40.67 134 ASN A N 1
ATOM 996 C CA . ASN A 1 128 ? -9.530 56.671 0.065 1.00 40.04 134 ASN A CA 1
ATOM 997 C C . ASN A 1 128 ? -8.010 56.589 0.208 1.00 39.69 134 ASN A C 1
ATOM 998 O O . ASN A 1 128 ? -7.262 57.096 -0.645 1.00 39.35 134 ASN A O 1
ATOM 1003 N N . ILE A 1 129 ? -7.564 55.941 1.286 1.00 39.47 135 ILE A N 1
ATOM 1004 C CA . ILE A 1 129 ? -6.132 55.833 1.611 1.00 38.68 135 ILE A CA 1
ATOM 1005 C C . ILE A 1 129 ? -5.326 55.174 0.490 1.00 38.46 135 ILE A C 1
ATOM 1006 O O . ILE A 1 129 ? -5.654 54.083 0.013 1.00 38.27 135 ILE A O 1
ATOM 1011 N N . THR A 1 130 ? -4.281 55.888 0.076 1.00 37.86 136 THR A N 1
ATOM 1012 C CA . THR A 1 130 ? -3.418 55.516 -1.028 1.00 37.33 136 THR A CA 1
ATOM 1013 C C . THR A 1 130 ? -1.967 55.768 -0.564 1.00 36.61 136 THR A C 1
ATOM 1014 O O . THR A 1 130 ? -1.764 56.566 0.363 1.00 36.55 136 THR A O 1
ATOM 1018 N N . PRO A 1 131 ? -0.966 55.065 -1.150 1.00 35.58 137 PRO A N 1
ATOM 1019 C CA . PRO A 1 131 ? 0.416 55.241 -0.625 1.00 35.49 137 PRO A CA 1
ATOM 1020 C C . PRO A 1 131 ? 0.967 56.674 -0.487 1.00 35.40 137 PRO A C 1
ATOM 1021 O O . PRO A 1 131 ? 1.548 56.966 0.559 1.00 36.24 137 PRO A O 1
ATOM 1025 N N . PRO A 1 132 ? 0.787 57.562 -1.499 1.00 35.31 138 PRO A N 1
ATOM 1026 C CA . PRO A 1 132 ? 1.302 58.928 -1.347 1.00 35.18 138 PRO A CA 1
ATOM 1027 C C . PRO A 1 132 ? 0.815 59.655 -0.095 1.00 34.77 138 PRO A C 1
ATOM 1028 O O . PRO A 1 132 ? 1.358 60.702 0.221 1.00 34.61 138 PRO A O 1
ATOM 1032 N N . ASP A 1 133 ? -0.191 59.114 0.598 1.00 34.58 139 ASP A N 1
ATOM 1033 C CA . ASP A 1 133 ? -0.676 59.711 1.856 1.00 34.54 139 ASP A CA 1
ATOM 1034 C C . ASP A 1 133 ? 0.366 59.604 2.965 1.00 34.10 139 ASP A C 1
ATOM 1035 O O . ASP A 1 133 ? 0.635 60.576 3.664 1.00 34.17 139 ASP A O 1
ATOM 1040 N N . TYR A 1 134 ? 0.953 58.419 3.119 1.00 33.80 140 TYR A N 1
ATOM 1041 C CA . TYR A 1 134 ? 1.768 58.103 4.297 1.00 32.91 140 TYR A CA 1
ATOM 1042 C C . TYR A 1 134 ? 3.231 57.804 3.940 1.00 32.38 140 TYR A C 1
ATOM 1043 O O . TYR A 1 134 ? 4.073 57.747 4.839 1.00 31.67 140 TYR A O 1
ATOM 1052 N N . ASP A 1 135 ? 3.513 57.611 2.641 1.00 31.85 141 ASP A N 1
ATOM 1053 C CA . ASP A 1 135 ? 4.772 56.983 2.196 1.00 31.40 141 ASP A CA 1
ATOM 1054 C C . ASP A 1 135 ? 6.003 57.886 2.200 1.00 30.73 141 ASP A C 1
ATOM 1055 O O . ASP A 1 135 ? 5.955 59.038 2.593 1.00 29.09 141 ASP A O 1
ATOM 1060 N N . VAL A 1 136 ? 7.119 57.327 1.764 1.00 31.36 142 VAL A N 1
ATOM 1061 C CA . VAL A 1 136 ? 8.395 58.037 1.789 1.00 30.83 142 VAL A CA 1
ATOM 1062 C C . VAL A 1 136 ? 8.448 59.048 0.635 1.00 30.91 142 VAL A C 1
ATOM 1063 O O . VAL A 1 136 ? 8.857 60.196 0.810 1.00 31.42 142 VAL A O 1
ATOM 1067 N N . ILE A 1 137 ? 8.012 58.623 -0.540 1.00 30.73 143 ILE A N 1
ATOM 1068 C CA . ILE A 1 137 ? 8.220 59.417 -1.752 1.00 31.18 143 ILE A CA 1
ATOM 1069 C C . ILE A 1 137 ? 7.370 60.708 -1.783 1.00 32.15 143 ILE A C 1
ATOM 1070 O O . ILE A 1 137 ? 7.914 61.805 -1.950 1.00 32.15 143 ILE A O 1
ATOM 1075 N N . GLU A 1 138 ? 6.056 60.574 -1.589 1.00 32.56 144 GLU A N 1
ATOM 1076 C CA . GLU A 1 138 ? 5.145 61.720 -1.604 1.00 33.23 144 GLU A CA 1
ATOM 1077 C C . GLU A 1 138 ? 4.462 62.006 -0.264 1.00 32.95 144 GLU A C 1
ATOM 1078 O O . GLU A 1 138 ? 3.909 63.081 -0.082 1.00 32.67 144 GLU A O 1
ATOM 1084 N N . GLY A 1 139 ? 4.501 61.057 0.672 1.00 32.84 145 GLY A N 1
ATOM 1085 C CA . GLY A 1 139 ? 3.683 61.184 1.895 1.00 31.33 145 GLY A CA 1
ATOM 1086 C C . GLY A 1 139 ? 4.417 61.626 3.152 1.00 30.58 145 GLY A C 1
ATOM 1087 O O . GLY A 1 139 ? 5.542 62.116 3.096 1.00 31.00 145 GLY A O 1
ATOM 1088 N N . LEU A 1 140 ? 3.777 61.419 4.292 1.00 30.27 146 LEU A N 1
ATOM 1089 C CA . LEU A 1 140 ? 4.176 62.025 5.555 1.00 29.68 146 LEU A CA 1
ATOM 1090 C C . LEU A 1 140 ? 5.461 61.438 6.126 1.00 29.83 146 LEU A C 1
ATOM 1091 O O . LEU A 1 140 ? 6.191 62.143 6.832 1.00 29.98 146 LEU A O 1
ATOM 1096 N N . SER A 1 141 ? 5.721 60.153 5.857 1.00 29.37 147 SER A N 1
ATOM 1097 C CA . SER A 1 141 ? 6.955 59.486 6.341 1.00 29.43 147 SER A CA 1
ATOM 1098 C C . SER A 1 141 ? 8.212 60.199 5.802 1.00 28.88 147 SER A C 1
ATOM 1099 O O . SER A 1 141 ? 9.119 60.547 6.573 1.00 28.88 147 SER A O 1
ATOM 1102 N N . GLY A 1 142 ? 8.237 60.417 4.489 1.00 27.54 148 GLY A N 1
ATOM 1103 C CA . GLY A 1 142 ? 9.306 61.167 3.829 1.00 27.82 148 GLY A CA 1
ATOM 1104 C C . GLY A 1 142 ? 9.437 62.598 4.351 1.00 28.03 148 GLY A C 1
ATOM 1105 O O . GLY A 1 142 ? 10.536 63.073 4.597 1.00 27.94 148 GLY A O 1
ATOM 1106 N N . ILE A 1 143 ? 8.313 63.276 4.535 1.00 28.02 149 ILE A N 1
ATOM 1107 C CA . ILE A 1 143 ? 8.312 64.637 5.109 1.00 28.15 149 ILE A CA 1
ATOM 1108 C C . ILE A 1 143 ? 8.906 64.648 6.515 1.00 28.22 149 ILE A C 1
ATOM 1109 O O . ILE A 1 143 ? 9.738 65.501 6.820 1.00 28.48 149 ILE A O 1
ATOM 1114 N N . LEU A 1 144 ? 8.498 63.689 7.349 1.00 28.16 150 LEU A N 1
ATOM 1115 C CA . LEU A 1 144 ? 9.032 63.533 8.711 1.00 27.86 150 LEU A CA 1
ATOM 1116 C C . LEU A 1 144 ? 10.551 63.286 8.711 1.00 28.01 150 LEU A C 1
ATOM 1117 O O . LEU A 1 144 ? 11.273 63.759 9.576 1.00 28.14 150 LEU A O 1
ATOM 1122 N N . SER A 1 145 ? 11.040 62.565 7.713 1.00 28.64 151 SER A N 1
ATOM 1123 C CA . SER A 1 145 ? 12.488 62.285 7.593 1.00 28.62 151 SER A CA 1
ATOM 1124 C C . SER A 1 145 ? 13.273 63.594 7.591 1.00 28.47 151 SER A C 1
ATOM 1125 O O . SER A 1 145 ? 14.246 63.754 8.347 1.00 27.83 151 SER A O 1
ATOM 1128 N N . TYR A 1 146 ? 12.839 64.519 6.725 1.00 28.26 152 TYR A N 1
ATOM 1129 C CA . TYR A 1 146 ? 13.375 65.875 6.677 1.00 27.52 152 TYR A CA 1
ATOM 1130 C C . TYR A 1 146 ? 13.132 66.637 7.985 1.00 27.96 152 TYR A C 1
ATOM 1131 O O . TYR A 1 146 ? 14.077 67.215 8.542 1.00 28.23 152 TYR A O 1
ATOM 1140 N N . LEU A 1 147 ? 11.889 66.639 8.471 1.00 27.10 153 LEU A N 1
ATOM 1141 C CA . LEU A 1 147 ? 11.539 67.407 9.696 1.00 27.64 153 LEU A CA 1
ATOM 1142 C C . LEU A 1 147 ? 12.415 67.065 10.885 1.00 27.87 153 LEU A C 1
ATOM 1143 O O . LEU A 1 147 ? 12.824 67.969 11.604 1.00 27.90 153 LEU A O 1
ATOM 1148 N N . LEU A 1 148 ? 12.750 65.768 11.047 1.00 27.73 154 LEU A N 1
ATOM 1149 C CA . LEU A 1 148 ? 13.540 65.287 12.186 1.00 27.85 154 LEU A CA 1
ATOM 1150 C C . LEU A 1 148 ? 15.002 65.770 12.239 1.00 29.06 154 LEU A C 1
ATOM 1151 O O . LEU A 1 148 ? 15.681 65.621 13.268 1.00 29.21 154 LEU A O 1
ATOM 1156 N N . LEU A 1 149 ? 15.461 66.381 11.158 1.00 29.20 155 LEU A N 1
ATOM 1157 C CA . LEU A 1 149 ? 16.747 67.076 11.131 1.00 29.71 155 LEU A CA 1
ATOM 1158 C C . LEU A 1 149 ? 16.683 68.489 11.722 1.00 30.43 155 LEU A C 1
ATOM 1159 O O . LEU A 1 149 ? 17.721 69.092 11.947 1.00 30.52 155 LEU A O 1
ATOM 1164 N N . ILE A 1 150 ? 15.481 69.036 11.906 1.00 30.34 156 ILE A N 1
ATOM 1165 C CA . ILE A 1 150 ? 15.357 70.358 12.506 1.00 30.95 156 ILE A CA 1
ATOM 1166 C C . ILE A 1 150 ? 15.243 70.215 14.022 1.00 31.53 156 ILE A C 1
ATOM 1167 O O . ILE A 1 150 ? 14.316 69.578 14.524 1.00 31.11 156 ILE A O 1
ATOM 1172 N N . ASN A 1 151 ? 16.174 70.827 14.750 1.00 32.50 157 ASN A N 1
ATOM 1173 C CA . ASN A 1 151 ? 16.162 70.743 16.218 1.00 33.93 157 ASN A CA 1
ATOM 1174 C C . ASN A 1 151 ? 15.297 71.804 16.914 1.00 34.30 157 ASN A C 1
ATOM 1175 O O . ASN A 1 151 ? 15.048 71.719 18.104 1.00 35.35 157 ASN A O 1
ATOM 1180 N N . ASP A 1 152 ? 14.836 72.790 16.167 1.00 35.12 158 ASP A N 1
ATOM 1181 C CA . ASP A 1 152 ? 13.933 73.827 16.689 1.00 35.16 158 ASP A CA 1
ATOM 1182 C C . ASP A 1 152 ? 12.677 73.201 17.311 1.00 35.45 158 ASP A C 1
ATOM 1183 O O . ASP A 1 152 ? 11.914 72.527 16.606 1.00 34.64 158 ASP A O 1
ATOM 1188 N N . GLU A 1 153 ? 12.457 73.437 18.616 1.00 35.40 159 GLU A N 1
ATOM 1189 C CA . GLU A 1 153 ? 11.326 72.821 19.337 1.00 36.58 159 GLU A CA 1
ATOM 1190 C C . GLU A 1 153 ? 9.917 73.276 18.890 1.00 35.90 159 GLU A C 1
ATOM 1191 O O . GLU A 1 153 ? 8.912 72.647 19.248 1.00 35.80 159 GLU A O 1
ATOM 1197 N N . GLN A 1 154 ? 9.843 74.341 18.094 1.00 35.69 160 GLN A N 1
ATOM 1198 C CA . GLN A 1 154 ? 8.554 74.802 17.564 1.00 35.81 160 GLN A CA 1
ATOM 1199 C C . GLN A 1 154 ? 7.896 73.749 16.641 1.00 34.74 160 GLN A C 1
ATOM 1200 O O . GLN A 1 154 ? 6.689 73.796 16.408 1.00 34.53 160 GLN A O 1
ATOM 1206 N N . TYR A 1 155 ? 8.683 72.781 16.157 1.00 34.07 161 TYR A N 1
ATOM 1207 C CA . TYR A 1 155 ? 8.156 71.737 15.265 1.00 32.73 161 TYR A CA 1
ATOM 1208 C C . TYR A 1 155 ? 7.807 70.429 15.985 1.00 32.56 161 TYR A C 1
ATOM 1209 O O . TYR A 1 155 ? 7.438 69.429 15.354 1.00 31.54 161 TYR A O 1
ATOM 1218 N N . ASP A 1 156 ? 7.882 70.472 17.319 1.00 31.68 162 ASP A N 1
ATOM 1219 C CA . ASP A 1 156 ? 7.615 69.323 18.165 1.00 31.14 162 ASP A CA 1
ATOM 1220 C C . ASP A 1 156 ? 6.184 68.871 18.007 1.00 30.41 162 ASP A C 1
ATOM 1221 O O . ASP A 1 156 ? 5.911 67.671 17.863 1.00 30.08 162 ASP A O 1
ATOM 1226 N N . ASP A 1 157 ? 5.278 69.834 17.983 1.00 29.90 163 ASP A N 1
ATOM 1227 C CA . ASP A 1 157 ? 3.862 69.531 17.851 1.00 30.44 163 ASP A CA 1
ATOM 1228 C C . ASP A 1 157 ? 3.555 68.863 16.512 1.00 29.54 163 ASP A C 1
ATOM 1229 O O . ASP A 1 157 ? 2.897 67.834 16.497 1.00 29.70 163 ASP A O 1
ATOM 1234 N N . LEU A 1 158 ? 4.057 69.442 15.418 1.00 29.13 164 LEU A N 1
ATOM 1235 C CA . LEU A 1 158 ? 3.946 68.882 14.080 1.00 29.52 164 LEU A CA 1
ATOM 1236 C C . LEU A 1 158 ? 4.490 67.436 14.012 1.00 30.03 164 LEU A C 1
ATOM 1237 O O . LEU A 1 158 ? 3.853 66.544 13.430 1.00 30.90 164 LEU A O 1
ATOM 1242 N N . LYS A 1 159 ? 5.670 67.217 14.597 1.00 29.61 165 LYS A N 1
ATOM 1243 C CA . LYS A 1 159 ? 6.323 65.897 14.597 1.00 29.17 165 LYS A CA 1
ATOM 1244 C C . LYS A 1 159 ? 5.442 64.859 15.256 1.00 29.93 165 LYS A C 1
ATOM 1245 O O . LYS A 1 159 ? 5.220 63.784 14.704 1.00 30.03 165 LYS A O 1
ATOM 1251 N N . ILE A 1 160 ? 4.886 65.228 16.413 1.00 31.05 166 ILE A N 1
ATOM 1252 C CA . ILE A 1 160 ? 4.030 64.354 17.203 1.00 31.55 166 ILE A CA 1
ATOM 1253 C C . ILE A 1 160 ? 2.703 64.074 16.488 1.00 31.03 166 ILE A C 1
ATOM 1254 O O . ILE A 1 160 ? 2.205 62.940 16.508 1.00 31.11 166 ILE A O 1
ATOM 1259 N N . LEU A 1 161 ? 2.160 65.106 15.839 1.00 30.54 167 LEU A N 1
ATOM 1260 C CA . LEU A 1 161 ? 0.952 64.994 15.023 1.00 29.88 167 LEU A CA 1
ATOM 1261 C C . LEU A 1 161 ? 1.128 63.970 13.904 1.00 29.34 167 LEU A C 1
ATOM 1262 O O . LEU A 1 161 ? 0.255 63.120 13.708 1.00 29.32 167 LEU A O 1
ATOM 1267 N N . ILE A 1 162 ? 2.239 64.061 13.171 1.00 29.69 168 ILE A N 1
ATOM 1268 C CA . ILE A 1 162 ? 2.585 63.084 12.105 1.00 29.81 168 ILE A CA 1
ATOM 1269 C C . ILE A 1 162 ? 2.818 61.667 12.680 1.00 30.60 168 ILE A C 1
ATOM 1270 O O . ILE A 1 162 ? 2.276 60.666 12.179 1.00 30.75 168 ILE A O 1
ATOM 1275 N N . ILE A 1 163 ? 3.629 61.590 13.731 1.00 31.50 169 ILE A N 1
ATOM 1276 C CA . ILE A 1 163 ? 3.926 60.312 14.400 1.00 32.03 169 ILE A CA 1
ATOM 1277 C C . ILE A 1 163 ? 2.641 59.606 14.857 1.00 32.79 169 ILE A C 1
ATOM 1278 O O . ILE A 1 163 ? 2.461 58.406 14.586 1.00 32.86 169 ILE A O 1
ATOM 1283 N N . ASN A 1 164 ? 1.746 60.348 15.515 1.00 32.57 170 ASN A N 1
ATOM 1284 C CA . ASN A 1 164 ? 0.468 59.775 15.974 1.00 32.89 170 ASN A CA 1
ATOM 1285 C C . ASN A 1 164 ? -0.404 59.336 14.806 1.00 33.31 170 ASN A C 1
ATOM 1286 O O . ASN A 1 164 ? -1.013 58.264 14.849 1.00 33.43 170 ASN A O 1
ATOM 1291 N N . PHE A 1 165 ? -0.443 60.160 13.755 1.00 33.47 171 PHE A N 1
ATOM 1292 C CA . PHE A 1 165 ? -1.187 59.839 12.548 1.00 33.78 171 PHE A CA 1
ATOM 1293 C C . PHE A 1 165 ? -0.677 58.575 11.836 1.00 34.30 171 PHE A C 1
ATOM 1294 O O . PHE A 1 165 ? -1.475 57.707 11.451 1.00 34.35 171 PHE A O 1
ATOM 1302 N N . LEU A 1 166 ? 0.641 58.469 11.649 1.00 34.26 172 LEU A N 1
ATOM 1303 C CA . LEU A 1 166 ? 1.218 57.249 11.100 1.00 34.59 172 LEU A CA 1
ATOM 1304 C C . LEU A 1 166 ? 0.932 55.993 11.953 1.00 35.14 172 LEU A C 1
ATOM 1305 O O . LEU A 1 166 ? 0.449 54.988 11.423 1.00 35.49 172 LEU A O 1
ATOM 1310 N N . SER A 1 167 ? 1.253 56.038 13.247 1.00 35.50 173 SER A N 1
ATOM 1311 C CA . SER A 1 167 ? 1.011 54.907 14.172 1.00 36.47 173 SER A CA 1
ATOM 1312 C C . SER A 1 167 ? -0.424 54.395 14.107 1.00 36.74 173 SER A C 1
ATOM 1313 O O . SER A 1 167 ? -0.659 53.185 14.065 1.00 37.08 173 SER A O 1
ATOM 1316 N N . ASN A 1 168 ? -1.374 55.325 14.104 1.00 36.73 174 ASN A N 1
ATOM 1317 C CA . ASN A 1 168 ? -2.786 54.991 14.023 1.00 37.45 174 ASN A CA 1
ATOM 1318 C C . ASN A 1 168 ? -3.167 54.239 12.735 1.00 37.65 174 ASN A C 1
ATOM 1319 O O . ASN A 1 168 ? -4.132 53.485 12.723 1.00 36.99 174 ASN A O 1
ATOM 1324 N N . LEU A 1 169 ? -2.393 54.431 11.665 1.00 38.17 175 LEU A N 1
ATOM 1325 C CA . LEU A 1 169 ? -2.633 53.709 10.421 1.00 38.38 175 LEU A CA 1
ATOM 1326 C C . LEU A 1 169 ? -2.227 52.236 10.514 1.00 38.53 175 LEU A C 1
ATOM 1327 O O . LEU A 1 169 ? -2.526 51.457 9.611 1.00 38.36 175 LEU A O 1
ATOM 1332 N N . THR A 1 170 ? -1.567 51.853 11.605 1.00 38.50 176 THR A N 1
ATOM 1333 C CA . THR A 1 170 ? -1.186 50.455 11.788 1.00 39.27 176 THR A CA 1
ATOM 1334 C C . THR A 1 170 ? -2.268 49.681 12.565 1.00 40.02 176 THR A C 1
ATOM 1335 O O . THR A 1 170 ? -2.150 48.468 12.785 1.00 39.74 176 THR A O 1
ATOM 1339 N N . LYS A 1 171 ? -3.320 50.395 12.969 1.00 40.77 177 LYS A N 1
ATOM 1340 C CA . LYS A 1 171 ? -4.458 49.804 13.671 1.00 41.62 177 LYS A CA 1
ATOM 1341 C C . LYS A 1 171 ? -5.377 49.038 12.736 1.00 42.20 177 LYS A C 1
ATOM 1342 O O . LYS A 1 171 ? -5.493 49.375 11.561 1.00 42.13 177 LYS A O 1
ATOM 1348 N N . GLU A 1 172 ? -6.022 48.001 13.272 1.00 43.10 178 GLU A N 1
ATOM 1349 C CA . GLU A 1 172 ? -7.071 47.262 12.561 1.00 43.69 178 GLU A CA 1
ATOM 1350 C C . GLU A 1 172 ? -8.316 48.127 12.401 1.00 44.31 178 GLU A C 1
ATOM 1351 O O . GLU A 1 172 ? -8.739 48.798 13.341 1.00 44.65 178 GLU A O 1
ATOM 1353 N N . ASN A 1 173 ? -8.884 48.107 11.201 1.00 45.07 179 ASN A N 1
ATOM 1354 C CA . ASN A 1 173 ? -10.052 48.902 10.860 1.00 45.58 179 ASN A CA 1
ATOM 1355 C C . ASN A 1 173 ? -11.142 48.037 10.237 1.00 46.26 179 ASN A C 1
ATOM 1356 O O . ASN A 1 173 ? -12.202 47.853 10.857 1.00 46.08 179 ASN A O 1
ATOM 1361 N N . ASN A 1 174 ? -10.895 47.509 9.032 1.00 46.50 180 ASN A N 1
ATOM 1362 C CA . ASN A 1 174 ? -11.925 46.744 8.288 1.00 47.52 180 ASN A CA 1
ATOM 1363 C C . ASN A 1 174 ? -12.412 45.534 9.083 1.00 47.59 180 ASN A C 1
ATOM 1364 O O . ASN A 1 174 ? -12.489 44.416 8.568 1.00 47.53 180 ASN A O 1
ATOM 1365 N N . GLY A 1 175 ? -12.748 45.778 10.344 1.00 47.90 181 GLY A N 1
ATOM 1366 C CA . GLY A 1 175 ? -12.665 44.745 11.356 1.00 48.65 181 GLY A CA 1
ATOM 1367 C C . GLY A 1 175 ? -11.190 44.722 11.667 1.00 48.78 181 GLY A C 1
ATOM 1368 O O . GLY A 1 175 ? -10.775 44.960 12.806 1.00 49.30 181 GLY A O 1
ATOM 1369 N N . LEU A 1 176 ? -10.411 44.482 10.612 1.00 49.14 182 LEU A N 1
ATOM 1370 C CA . LEU A 1 176 ? -8.960 44.533 10.602 1.00 48.65 182 LEU A CA 1
ATOM 1371 C C . LEU A 1 176 ? -8.514 45.157 9.261 1.00 48.78 182 LEU A C 1
ATOM 1372 O O . LEU A 1 176 ? -9.063 44.752 8.236 1.00 48.91 182 LEU A O 1
ATOM 1374 N N . ILE A 1 177 ? -7.569 46.127 9.248 1.00 47.88 183 ILE A N 1
ATOM 1375 C CA . ILE A 1 177 ? -7.055 46.695 7.961 1.00 48.01 183 ILE A CA 1
ATOM 1376 C C . ILE A 1 177 ? -5.936 47.795 7.829 1.00 46.81 183 ILE A C 1
ATOM 1377 O O . ILE A 1 177 ? -5.047 47.628 7.032 1.00 47.56 183 ILE A O 1
ATOM 1382 N N . SER A 1 178 ? -5.977 48.865 8.625 1.00 46.14 184 SER A N 1
ATOM 1383 C CA . SER A 1 178 ? -5.742 50.277 8.167 1.00 44.76 184 SER A CA 1
ATOM 1384 C C . SER A 1 178 ? -4.905 50.656 6.931 1.00 44.16 184 SER A C 1
ATOM 1385 O O . SER A 1 178 ? -5.411 51.350 6.037 1.00 44.00 184 SER A O 1
ATOM 1388 N N . LEU A 1 179 ? -3.639 50.244 6.891 1.00 42.76 185 LEU A N 1
ATOM 1389 C CA . LEU A 1 179 ? -2.727 50.616 5.803 1.00 41.70 185 LEU A CA 1
ATOM 1390 C C . LEU A 1 179 ? -3.070 49.912 4.490 1.00 41.01 185 LEU A C 1
ATOM 1391 O O . LEU A 1 179 ? -2.432 50.149 3.453 1.00 40.47 185 LEU A O 1
ATOM 1393 N N . TYR A 1 180 ? -4.088 49.053 4.538 1.00 40.22 186 TYR A N 1
ATOM 1394 C CA . TYR A 1 180 ? -4.510 48.296 3.367 1.00 39.36 186 TYR A CA 1
ATOM 1395 C C . TYR A 1 180 ? -4.952 49.233 2.260 1.00 39.26 186 TYR A C 1
ATOM 1396 O O . TYR A 1 180 ? -5.657 50.202 2.520 1.00 38.88 186 TYR A O 1
ATOM 1405 N N . ILE A 1 181 ? -4.502 48.954 1.036 1.00 39.16 187 ILE A N 1
ATOM 1406 C CA . ILE A 1 181 ? -4.828 49.793 -0.112 1.00 39.04 187 ILE A CA 1
ATOM 1407 C C . ILE A 1 181 ? -5.809 49.032 -0.982 1.00 39.53 187 ILE A C 1
ATOM 1408 O O . ILE A 1 181 ? -5.513 47.904 -1.415 1.00 39.13 187 ILE A O 1
ATOM 1413 N N . LYS A 1 182 ? -6.971 49.644 -1.216 1.00 39.55 188 LYS A N 1
ATOM 1414 C CA . LYS A 1 182 ? -7.970 49.088 -2.127 1.00 40.14 188 LYS A CA 1
ATOM 1415 C C . LYS A 1 182 ? -7.456 49.157 -3.578 1.00 40.27 188 LYS A C 1
ATOM 1416 O O . LYS A 1 182 ? -6.631 50.020 -3.926 1.00 40.44 188 LYS A O 1
ATOM 1418 N N . SER A 1 183 ? -7.932 48.235 -4.409 1.00 40.41 189 SER A N 1
ATOM 1419 C CA . SER A 1 183 ? -7.462 48.095 -5.793 1.00 40.76 189 SER A CA 1
ATOM 1420 C C . SER A 1 183 ? -7.534 49.433 -6.517 1.00 40.94 189 SER A C 1
ATOM 1421 O O . SER A 1 183 ? -6.623 49.802 -7.274 1.00 40.78 189 SER A O 1
ATOM 1424 N N . GLU A 1 184 ? -8.621 50.153 -6.232 1.00 41.05 190 GLU A N 1
ATOM 1425 C CA . GLU A 1 184 ? -8.961 51.442 -6.842 1.00 41.30 190 GLU A CA 1
ATOM 1426 C C . GLU A 1 184 ? -8.013 52.576 -6.455 1.00 40.84 190 GLU A C 1
ATOM 1427 O O . GLU A 1 184 ? -7.879 53.546 -7.200 1.00 40.73 190 GLU A O 1
ATOM 1433 N N . ASN A 1 185 ? -7.379 52.443 -5.288 1.00 40.72 191 ASN A N 1
ATOM 1434 C CA . ASN A 1 185 ? -6.504 53.478 -4.716 1.00 40.69 191 ASN A CA 1
ATOM 1435 C C . ASN A 1 185 ? -5.015 53.122 -4.892 1.00 40.80 191 ASN A C 1
ATOM 1436 O O . ASN A 1 185 ? -4.142 53.691 -4.235 1.00 40.83 191 ASN A O 1
ATOM 1441 N N . GLN A 1 186 ? -4.730 52.160 -5.771 1.00 41.25 192 GLN A N 1
ATOM 1442 C CA . GLN A 1 186 ? -3.341 51.813 -6.121 1.00 40.90 192 GLN A CA 1
ATOM 1443 C C . GLN A 1 186 ? -2.796 52.954 -6.973 1.00 41.40 192 GLN A C 1
ATOM 1444 O O . GLN A 1 186 ? -3.573 53.673 -7.613 1.00 41.19 192 GLN A O 1
ATOM 1450 N N . MET A 1 187 ? -1.474 53.135 -6.967 1.00 41.76 193 MET A N 1
ATOM 1451 C CA . MET A 1 187 ? -0.840 54.311 -7.586 1.00 42.07 193 MET A CA 1
ATOM 1452 C C . MET A 1 187 ? -0.908 54.339 -9.120 1.00 42.44 193 MET A C 1
ATOM 1453 O O . MET A 1 187 ? -0.766 55.403 -9.748 1.00 42.19 193 MET A O 1
ATOM 1458 N N . SER A 1 188 ? -1.112 53.164 -9.711 1.00 42.41 194 SER A N 1
ATOM 1459 C CA . SER A 1 188 ? -1.278 53.034 -11.153 1.00 42.84 194 SER A CA 1
ATOM 1460 C C . SER A 1 188 ? -2.146 51.832 -11.485 1.00 43.10 194 SER A C 1
ATOM 1461 O O . SER A 1 188 ? -2.469 51.015 -10.611 1.00 42.75 194 SER A O 1
ATOM 1464 N N . GLN A 1 189 ? -2.507 51.725 -12.760 1.00 44.21 195 GLN A N 1
ATOM 1465 C CA . GLN A 1 189 ? -3.414 50.677 -13.216 1.00 44.64 195 GLN A CA 1
ATOM 1466 C C . GLN A 1 189 ? -2.758 49.295 -13.273 1.00 44.63 195 GLN A C 1
ATOM 1467 O O . GLN A 1 189 ? -3.383 48.296 -12.909 1.00 44.60 195 GLN A O 1
ATOM 1473 N N . SER A 1 190 ? -1.500 49.233 -13.696 1.00 44.59 196 SER A N 1
ATOM 1474 C CA . SER A 1 190 ? -0.747 47.981 -13.593 1.00 44.91 196 SER A CA 1
ATOM 1475 C C . SER A 1 190 ? -0.912 47.395 -12.182 1.00 44.50 196 SER A C 1
ATOM 1476 O O . SER A 1 190 ? -1.284 46.231 -12.034 1.00 44.75 196 SER A O 1
ATOM 1479 N N . GLU A 1 191 ? -0.687 48.225 -11.160 1.00 43.96 197 GLU A N 1
ATOM 1480 C CA . GLU A 1 191 ? -0.848 47.827 -9.757 1.00 43.40 197 GLU A CA 1
ATOM 1481 C C . GLU A 1 191 ? -2.317 47.549 -9.362 1.00 43.41 197 GLU A C 1
ATOM 1482 O O . GLU A 1 191 ? -2.581 46.627 -8.593 1.00 43.24 197 GLU A O 1
ATOM 1488 N N . SER A 1 192 ? -3.252 48.349 -9.889 1.00 43.15 198 SER A N 1
ATOM 1489 C CA . SER A 1 192 ? -4.700 48.108 -9.758 1.00 43.03 198 SER A CA 1
ATOM 1490 C C . SER A 1 192 ? -5.096 46.723 -10.278 1.00 43.10 198 SER A C 1
ATOM 1491 O O . SER A 1 192 ? -5.927 46.031 -9.676 1.00 42.50 198 SER A O 1
ATOM 1494 N N . GLU A 1 193 ? -4.490 46.332 -11.397 1.00 43.31 199 GLU A N 1
ATOM 1495 C CA . GLU A 1 193 ? -4.758 45.040 -12.021 1.00 43.75 199 GLU A CA 1
ATOM 1496 C C . GLU A 1 193 ? -3.951 43.929 -11.356 1.00 43.88 199 GLU A C 1
ATOM 1497 O O . GLU A 1 193 ? -4.440 42.804 -11.234 1.00 43.67 199 GLU A O 1
ATOM 1503 N N . MET A 1 194 ? -2.727 44.237 -10.920 1.00 43.83 200 MET A N 1
ATOM 1504 C CA . MET A 1 194 ? -1.945 43.280 -10.123 1.00 44.67 200 MET A CA 1
ATOM 1505 C C . MET A 1 194 ? -2.660 42.983 -8.802 1.00 43.32 200 MET A C 1
ATOM 1506 O O . MET A 1 194 ? -2.567 41.868 -8.279 1.00 43.15 200 MET A O 1
ATOM 1511 N N . TYR A 1 195 ? -3.388 43.975 -8.286 1.00 42.32 201 TYR A N 1
ATOM 1512 C CA . TYR A 1 195 ? -4.049 43.860 -6.985 1.00 41.60 201 TYR A CA 1
ATOM 1513 C C . TYR A 1 195 ? -5.566 44.117 -7.061 1.00 41.54 201 TYR A C 1
ATOM 1514 O O . TYR A 1 195 ? -6.058 45.084 -6.476 1.00 41.69 201 TYR A O 1
ATOM 1523 N N . PRO A 1 196 ? -6.319 43.230 -7.747 1.00 41.21 202 PRO A N 1
ATOM 1524 C CA . PRO A 1 196 ? -7.763 43.462 -7.954 1.00 41.04 202 PRO A CA 1
ATOM 1525 C C . PRO A 1 196 ? -8.603 43.392 -6.670 1.00 40.65 202 PRO A C 1
ATOM 1526 O O . PRO A 1 196 ? -9.751 43.839 -6.662 1.00 41.06 202 PRO A O 1
ATOM 1530 N N . LEU A 1 197 ? -8.033 42.825 -5.608 1.00 40.07 203 LEU A N 1
ATOM 1531 C CA . LEU A 1 197 ? -8.646 42.829 -4.282 1.00 39.26 203 LEU A CA 1
ATOM 1532 C C . LEU A 1 197 ? -7.828 43.682 -3.311 1.00 39.17 203 LEU A C 1
ATOM 1533 O O . LEU A 1 197 ? -7.977 43.582 -2.088 1.00 39.02 203 LEU A O 1
ATOM 1538 N N . GLY A 1 198 ? -6.963 44.529 -3.865 1.00 39.00 204 GLY A N 1
ATOM 1539 C CA . GLY A 1 198 ? -6.116 45.408 -3.063 1.00 38.55 204 GLY A CA 1
ATOM 1540 C C . GLY A 1 198 ? -4.922 44.693 -2.448 1.00 38.59 204 GLY A C 1
ATOM 1541 O O . GLY A 1 198 ? -4.676 43.512 -2.728 1.00 38.83 204 GLY A O 1
ATOM 1542 N N . CYS A 1 199 ? -4.161 45.425 -1.628 1.00 38.15 205 CYS A N 1
ATOM 1543 C CA . CYS A 1 199 ? -3.075 44.860 -0.837 1.00 37.06 205 CYS A CA 1
ATOM 1544 C C . CYS A 1 199 ? -2.577 45.815 0.250 1.00 36.39 205 CYS A C 1
ATOM 1545 O O . CYS A 1 199 ? -2.834 47.026 0.213 1.00 35.91 205 CYS A O 1
ATOM 1548 N N . LEU A 1 200 ? -1.877 45.234 1.219 1.00 35.50 206 LEU A N 1
ATOM 1549 C CA . LEU A 1 200 ? -0.968 45.955 2.095 1.00 35.58 206 LEU A CA 1
ATOM 1550 C C . LEU A 1 200 ? 0.398 46.049 1.411 1.00 35.03 206 LEU A C 1
ATOM 1551 O O . LEU A 1 200 ? 1.057 45.018 1.183 1.00 34.93 206 LEU A O 1
ATOM 1556 N N . ASN A 1 201 ? 0.810 47.273 1.077 1.00 34.46 207 ASN A N 1
ATOM 1557 C CA . ASN A 1 201 ? 2.115 47.518 0.435 1.00 33.65 207 ASN A CA 1
ATOM 1558 C C . ASN A 1 201 ? 3.261 47.277 1.425 1.00 33.00 207 ASN A C 1
ATOM 1559 O O . ASN A 1 201 ? 3.214 47.732 2.574 1.00 31.81 207 ASN A O 1
ATOM 1564 N N . MET A 1 202 ? 4.264 46.523 0.970 1.00 32.92 208 MET A N 1
ATOM 1565 C CA . MET A 1 202 ? 5.320 45.990 1.841 1.00 32.35 208 MET A CA 1
ATOM 1566 C C . MET A 1 202 ? 6.717 46.484 1.457 1.00 32.01 208 MET A C 1
ATOM 1567 O O . MET A 1 202 ? 7.739 45.960 1.914 1.00 31.64 208 MET A O 1
ATOM 1572 N N . GLY A 1 203 ? 6.745 47.505 0.614 1.00 31.84 209 GLY A N 1
ATOM 1573 C CA . GLY A 1 203 ? 7.990 48.139 0.184 1.00 31.48 209 GLY A CA 1
ATOM 1574 C C . GLY A 1 203 ? 8.409 49.224 1.152 1.00 31.04 209 GLY A C 1
ATOM 1575 O O . GLY A 1 203 ? 7.602 49.714 1.937 1.00 30.69 209 GLY A O 1
ATOM 1576 N N . LEU A 1 204 ? 9.678 49.597 1.096 1.00 31.25 210 LEU A N 1
ATOM 1577 C CA . LEU A 1 204 ? 10.186 50.696 1.909 1.00 31.87 210 LEU A CA 1
ATOM 1578 C C . LEU A 1 204 ? 9.628 52.029 1.435 1.00 31.36 210 LEU A C 1
ATOM 1579 O O . LEU A 1 204 ? 9.155 52.850 2.240 1.00 31.33 210 LEU A O 1
ATOM 1584 N N . ALA A 1 205 ? 9.717 52.239 0.126 1.00 30.98 211 ALA A N 1
ATOM 1585 C CA . ALA A 1 205 ? 9.383 53.511 -0.517 1.00 31.61 211 ALA A CA 1
ATOM 1586 C C . ALA A 1 205 ? 7.895 53.879 -0.412 1.00 31.77 211 ALA A C 1
ATOM 1587 O O . ALA A 1 205 ? 7.552 55.060 -0.271 1.00 32.32 211 ALA A O 1
ATOM 1589 N N . HIS A 1 206 ? 7.025 52.868 -0.464 1.00 31.43 212 HIS A N 1
ATOM 1590 C CA . HIS A 1 206 ? 5.593 53.097 -0.574 1.00 31.43 212 HIS A CA 1
ATOM 1591 C C . HIS A 1 206 ? 4.741 52.351 0.444 1.00 31.38 212 HIS A C 1
ATOM 1592 O O . HIS A 1 206 ? 3.503 52.422 0.397 1.00 32.12 212 HIS A O 1
ATOM 1599 N N . GLY A 1 207 ? 5.386 51.621 1.346 1.00 31.91 213 GLY A N 1
ATOM 1600 C CA . GLY A 1 207 ? 4.674 50.687 2.196 1.00 30.41 213 GLY A CA 1
ATOM 1601 C C . GLY A 1 207 ? 5.114 50.702 3.641 1.00 31.38 213 GLY A C 1
ATOM 1602 O O . GLY A 1 207 ? 5.606 51.726 4.151 1.00 30.62 213 GLY A O 1
ATOM 1603 N N . LEU A 1 208 ? 4.950 49.540 4.281 1.00 30.96 214 LEU A N 1
ATOM 1604 C CA . LEU A 1 208 ? 4.953 49.393 5.740 1.00 31.12 214 LEU A CA 1
ATOM 1605 C C . LEU A 1 208 ? 6.336 49.562 6.377 1.00 30.90 214 LEU A C 1
ATOM 1606 O O . LEU A 1 208 ? 6.465 50.130 7.471 1.00 31.48 214 LEU A O 1
ATOM 1611 N N . ALA A 1 209 ? 7.364 49.072 5.697 1.00 30.52 215 ALA A N 1
ATOM 1612 C CA . ALA A 1 209 ? 8.744 49.186 6.173 1.00 29.73 215 ALA A CA 1
ATOM 1613 C C . ALA A 1 209 ? 9.139 50.633 6.368 1.00 29.93 215 ALA A C 1
ATOM 1614 O O . ALA A 1 209 ? 9.865 50.960 7.315 1.00 30.75 215 ALA A O 1
ATOM 1616 N N . GLY A 1 210 ? 8.683 51.492 5.454 1.00 29.44 216 GLY A N 1
ATOM 1617 C CA . GLY A 1 210 ? 9.025 52.908 5.458 1.00 28.97 216 GLY A CA 1
ATOM 1618 C C . GLY A 1 210 ? 8.416 53.620 6.644 1.00 29.51 216 GLY A C 1
ATOM 1619 O O . GLY A 1 210 ? 9.089 54.441 7.277 1.00 29.57 216 GLY A O 1
ATOM 1620 N N . VAL A 1 211 ? 7.155 53.296 6.968 1.00 29.49 217 VAL A N 1
ATOM 1621 C CA . VAL A 1 211 ? 6.541 53.799 8.195 1.00 29.87 217 VAL A CA 1
ATOM 1622 C C . VAL A 1 211 ? 7.305 53.315 9.400 1.00 29.73 217 VAL A C 1
ATOM 1623 O O . VAL A 1 211 ? 7.620 54.104 10.264 1.00 30.47 217 VAL A O 1
ATOM 1625 N N . GLY A 1 212 ? 7.609 52.020 9.443 1.00 29.77 218 GLY A N 1
ATOM 1626 C CA . GLY A 1 212 ? 8.414 51.425 10.512 1.00 29.53 218 GLY A CA 1
ATOM 1627 C C . GLY A 1 212 ? 9.747 52.118 10.733 1.00 30.08 218 GLY A C 1
ATOM 1628 O O . GLY A 1 212 ? 10.071 52.476 11.864 1.00 30.25 218 GLY A O 1
ATOM 1629 N N . CYS A 1 213 ? 10.512 52.332 9.657 1.00 29.62 219 CYS A N 1
ATOM 1630 C CA . CYS A 1 213 ? 11.802 53.024 9.749 1.00 29.76 219 CYS A CA 1
ATOM 1631 C C . CYS A 1 213 ? 11.640 54.406 10.340 1.00 29.84 219 CYS A C 1
ATOM 1632 O O . CYS A 1 213 ? 12.418 54.796 11.218 1.00 29.93 219 CYS A O 1
ATOM 1635 N N . ILE A 1 214 ? 10.634 55.151 9.870 1.00 30.19 220 ILE A N 1
ATOM 1636 C CA . ILE A 1 214 ? 10.494 56.542 10.315 1.00 29.76 220 ILE A CA 1
ATOM 1637 C C . ILE A 1 214 ? 10.081 56.603 11.785 1.00 30.00 220 ILE A C 1
ATOM 1638 O O . ILE A 1 214 ? 10.545 57.471 12.534 1.00 30.19 220 ILE A O 1
ATOM 1643 N N . LEU A 1 215 ? 9.246 55.658 12.213 1.00 29.53 221 LEU A N 1
ATOM 1644 C CA . LEU A 1 215 ? 8.894 55.570 13.644 1.00 29.37 221 LEU A CA 1
ATOM 1645 C C . LEU A 1 215 ? 10.041 55.190 14.567 1.00 29.28 221 LEU A C 1
ATOM 1646 O O . LEU A 1 215 ? 10.107 55.686 15.703 1.00 30.20 221 LEU A O 1
ATOM 1651 N N . ALA A 1 216 ? 10.912 54.291 14.102 1.00 28.86 222 ALA A N 1
ATOM 1652 C CA . ALA A 1 216 ? 12.108 53.930 14.843 1.00 29.30 222 ALA A CA 1
ATOM 1653 C C . ALA A 1 216 ? 13.039 55.144 14.943 1.00 29.66 222 ALA A C 1
ATOM 1654 O O . ALA A 1 216 ? 13.545 55.462 16.024 1.00 29.54 222 ALA A O 1
ATOM 1656 N N . TYR A 1 217 ? 13.266 55.806 13.801 1.00 29.60 223 TYR A N 1
ATOM 1657 C CA . TYR A 1 217 ? 14.117 57.008 13.761 1.00 29.61 223 TYR A CA 1
ATOM 1658 C C . TYR A 1 217 ? 13.568 58.114 14.648 1.00 29.26 223 TYR A C 1
ATOM 1659 O O . TYR A 1 217 ? 14.325 58.682 15.399 1.00 30.10 223 TYR A O 1
ATOM 1668 N N . ALA A 1 218 ? 12.265 58.398 14.571 1.00 29.18 224 ALA A N 1
ATOM 1669 C CA . ALA A 1 218 ? 11.575 59.316 15.510 1.00 28.56 224 ALA A CA 1
ATOM 1670 C C . ALA A 1 218 ? 11.834 58.981 16.979 1.00 29.25 224 ALA A C 1
ATOM 1671 O O . ALA A 1 218 ? 12.193 59.865 17.738 1.00 29.93 224 ALA A O 1
ATOM 1673 N N . HIS A 1 219 ? 11.685 57.710 17.376 1.00 29.82 225 HIS A N 1
ATOM 1674 C CA . HIS A 1 219 ? 12.034 57.290 18.740 1.00 30.30 225 HIS A CA 1
ATOM 1675 C C . HIS A 1 219 ? 13.466 57.648 19.174 1.00 30.44 225 HIS A C 1
ATOM 1676 O O . HIS A 1 219 ? 13.649 58.234 20.232 1.00 30.08 225 HIS A O 1
ATOM 1683 N N . ILE A 1 220 ? 14.478 57.313 18.366 1.00 31.08 226 ILE A N 1
ATOM 1684 C CA . ILE A 1 220 ? 15.852 57.648 18.743 1.00 30.82 226 ILE A CA 1
ATOM 1685 C C . ILE A 1 220 ? 16.071 59.164 18.770 1.00 31.26 226 ILE A C 1
ATOM 1686 O O . ILE A 1 220 ? 16.929 59.654 19.509 1.00 31.52 226 ILE A O 1
ATOM 1691 N N . LYS A 1 221 ? 15.285 59.906 17.988 1.00 31.38 227 LYS A N 1
ATOM 1692 C CA . LYS A 1 221 ? 15.385 61.366 17.992 1.00 30.91 227 LYS A CA 1
ATOM 1693 C C . LYS A 1 221 ? 14.758 62.021 19.238 1.00 31.41 227 LYS A C 1
ATOM 1694 O O . LYS A 1 221 ? 15.012 63.197 19.512 1.00 30.62 227 LYS A O 1
ATOM 1700 N N . GLY A 1 222 ? 13.955 61.249 19.976 1.00 31.25 228 GLY A N 1
ATOM 1701 C CA . GLY A 1 222 ? 13.325 61.705 21.228 1.00 32.37 228 GLY A CA 1
ATOM 1702 C C . GLY A 1 222 ? 11.811 61.834 21.118 1.00 32.74 228 GLY A C 1
ATOM 1703 O O . GLY A 1 222 ? 11.154 62.289 22.044 1.00 32.40 228 GLY A O 1
ATOM 1704 N N . TYR A 1 223 ? 11.272 61.417 19.971 1.00 32.93 229 TYR A N 1
ATOM 1705 C CA . TYR A 1 223 ? 9.845 61.536 19.661 1.00 32.86 229 TYR A CA 1
ATOM 1706 C C . TYR A 1 223 ? 9.187 60.162 19.526 1.00 32.68 229 TYR A C 1
ATOM 1707 O O . TYR A 1 223 ? 9.229 59.530 18.449 1.00 32.12 229 TYR A O 1
ATOM 1716 N N . SER A 1 224 ? 8.598 59.701 20.627 1.00 32.58 230 SER A N 1
ATOM 1717 C CA . SER A 1 224 ? 7.809 58.476 20.648 1.00 32.85 230 SER A CA 1
ATOM 1718 C C . SER A 1 224 ? 6.897 58.447 21.834 1.00 33.34 230 SER A C 1
ATOM 1719 O O . SER A 1 224 ? 7.110 59.178 22.797 1.00 33.58 230 SER A O 1
ATOM 1722 N N . ASN A 1 225 ? 5.874 57.602 21.750 1.00 33.82 231 ASN A N 1
ATOM 1723 C CA . ASN A 1 225 ? 5.022 57.255 22.877 1.00 34.16 231 ASN A CA 1
ATOM 1724 C C . ASN A 1 225 ? 4.708 55.756 22.796 1.00 34.85 231 ASN A C 1
ATOM 1725 O O . ASN A 1 225 ? 5.110 55.089 21.838 1.00 34.35 231 ASN A O 1
ATOM 1730 N N . GLU A 1 226 ? 3.999 55.225 23.794 1.00 35.69 232 GLU A N 1
ATOM 1731 C CA . GLU A 1 226 ? 3.648 53.801 23.813 1.00 37.04 232 GLU A CA 1
ATOM 1732 C C . GLU A 1 226 ? 2.990 53.332 22.505 1.00 36.67 232 GLU A C 1
ATOM 1733 O O . GLU A 1 226 ? 3.195 52.192 22.083 1.00 37.12 232 GLU A O 1
ATOM 1739 N N . ALA A 1 227 ? 2.218 54.214 21.875 1.00 36.19 233 ALA A N 1
ATOM 1740 C CA . ALA A 1 227 ? 1.482 53.892 20.646 1.00 36.28 233 ALA A CA 1
ATOM 1741 C C . ALA A 1 227 ? 2.365 53.795 19.378 1.00 36.44 233 ALA A C 1
ATOM 1742 O O . ALA A 1 227 ? 2.141 52.941 18.520 1.00 36.68 233 ALA A O 1
ATOM 1744 N N . SER A 1 228 ? 3.343 54.689 19.255 1.00 36.15 234 SER A N 1
ATOM 1745 C CA . SER A 1 228 ? 4.282 54.655 18.131 1.00 35.93 234 SER A CA 1
ATOM 1746 C C . SER A 1 228 ? 5.225 53.466 18.251 1.00 35.54 234 SER A C 1
ATOM 1747 O O . SER A 1 228 ? 5.554 52.822 17.244 1.00 35.64 234 SER A O 1
ATOM 1750 N N . LEU A 1 229 ? 5.634 53.164 19.481 1.00 35.59 235 LEU A N 1
ATOM 1751 C CA . LEU A 1 229 ? 6.462 51.973 19.748 1.00 35.72 235 LEU A CA 1
ATOM 1752 C C . LEU A 1 229 ? 5.678 50.694 19.484 1.00 36.04 235 LEU A C 1
ATOM 1753 O O . LEU A 1 229 ? 6.229 49.721 18.959 1.00 35.67 235 LEU A O 1
ATOM 1758 N N . SER A 1 230 ? 4.387 50.701 19.822 1.00 35.67 236 SER A N 1
ATOM 1759 C CA . SER A 1 230 ? 3.522 49.583 19.472 1.00 36.08 236 SER A CA 1
ATOM 1760 C C . SER A 1 230 ? 3.292 49.478 17.966 1.00 35.54 236 SER A C 1
ATOM 1761 O O . SER A 1 230 ? 3.116 48.380 17.443 1.00 35.80 236 SER A O 1
ATOM 1764 N N . ALA A 1 231 ? 3.281 50.609 17.266 1.00 35.73 237 ALA A N 1
ATOM 1765 C CA . ALA A 1 231 ? 3.152 50.587 15.792 1.00 35.14 237 ALA A CA 1
ATOM 1766 C C . ALA A 1 231 ? 4.389 49.967 15.143 1.00 34.62 237 ALA A C 1
ATOM 1767 O O . ALA A 1 231 ? 4.288 49.163 14.212 1.00 35.60 237 ALA A O 1
ATOM 1769 N N . LEU A 1 232 ? 5.551 50.342 15.649 1.00 33.76 238 LEU A N 1
ATOM 1770 C CA . LEU A 1 232 ? 6.828 49.808 15.184 1.00 33.26 238 LEU A CA 1
ATOM 1771 C C . LEU A 1 232 ? 6.928 48.291 15.408 1.00 34.02 238 LEU A C 1
ATOM 1772 O O . LEU A 1 232 ? 7.285 47.550 14.494 1.00 33.67 238 LEU A O 1
ATOM 1777 N N . GLN A 1 233 ? 6.619 47.856 16.634 1.00 34.06 239 GLN A N 1
ATOM 1778 C CA . GLN A 1 233 ? 6.588 46.438 16.989 1.00 35.41 239 GLN A CA 1
ATOM 1779 C C . GLN A 1 233 ? 5.667 45.615 16.080 1.00 34.36 239 GLN A C 1
ATOM 1780 O O . GLN A 1 233 ? 6.070 44.570 15.569 1.00 34.08 239 GLN A O 1
ATOM 1786 N N . LYS A 1 234 ? 4.438 46.098 15.886 1.00 34.32 240 LYS A N 1
ATOM 1787 C CA . LYS A 1 234 ? 3.451 45.454 15.014 1.00 33.83 240 LYS A CA 1
ATOM 1788 C C . LYS A 1 234 ? 3.959 45.316 13.575 1.00 33.83 240 LYS A C 1
ATOM 1789 O O . LYS A 1 234 ? 3.807 44.260 12.956 1.00 34.02 240 LYS A O 1
ATOM 1795 N N . ILE A 1 235 ? 4.559 46.387 13.057 1.00 33.10 241 ILE A N 1
ATOM 1796 C CA . ILE A 1 235 ? 5.129 46.385 11.716 1.00 32.61 241 ILE A CA 1
ATOM 1797 C C . ILE A 1 235 ? 6.189 45.284 11.597 1.00 32.56 241 ILE A C 1
ATOM 1798 O O . ILE A 1 235 ? 6.148 44.502 10.665 1.00 31.94 241 ILE A O 1
ATOM 1803 N N . ILE A 1 236 ? 7.096 45.197 12.565 1.00 32.58 242 ILE A N 1
ATOM 1804 C CA . ILE A 1 236 ? 8.142 44.193 12.494 1.00 32.74 242 ILE A CA 1
ATOM 1805 C C . ILE A 1 236 ? 7.546 42.793 12.615 1.00 32.90 242 ILE A C 1
ATOM 1806 O O . ILE A 1 236 ? 7.908 41.895 11.860 1.00 32.11 242 ILE A O 1
ATOM 1811 N N . PHE A 1 237 ? 6.607 42.624 13.548 1.00 33.74 243 PHE A N 1
ATOM 1812 C CA . PHE A 1 237 ? 5.867 41.359 13.717 1.00 33.51 243 PHE A CA 1
ATOM 1813 C C . PHE A 1 237 ? 5.209 40.910 12.395 1.00 33.41 243 PHE A C 1
ATOM 1814 O O . PHE A 1 237 ? 5.191 39.707 12.083 1.00 33.15 243 PHE A O 1
ATOM 1822 N N . ILE A 1 238 ? 4.698 41.872 11.617 1.00 33.05 244 ILE A N 1
ATOM 1823 C CA . ILE A 1 238 ? 4.086 41.565 10.315 1.00 33.34 244 ILE A CA 1
ATOM 1824 C C . ILE A 1 238 ? 5.145 41.131 9.292 1.00 33.59 244 ILE A C 1
ATOM 1825 O O . ILE A 1 238 ? 4.901 40.230 8.496 1.00 33.94 244 ILE A O 1
ATOM 1830 N N . TYR A 1 239 ? 6.318 41.763 9.317 1.00 33.44 245 TYR A N 1
ATOM 1831 C CA . TYR A 1 239 ? 7.428 41.285 8.488 1.00 33.49 245 TYR A CA 1
ATOM 1832 C C . TYR A 1 239 ? 7.848 39.870 8.871 1.00 33.93 245 TYR A C 1
ATOM 1833 O O . TYR A 1 239 ? 8.023 39.017 7.992 1.00 34.09 245 TYR A O 1
ATOM 1842 N N . GLU A 1 240 ? 7.964 39.613 10.172 1.00 34.19 246 GLU A N 1
ATOM 1843 C CA . GLU A 1 240 ? 8.364 38.301 10.660 1.00 35.10 246 GLU A CA 1
ATOM 1844 C C . GLU A 1 240 ? 7.352 37.236 10.255 1.00 35.47 246 GLU A C 1
ATOM 1845 O O . GLU A 1 240 ? 7.736 36.107 9.920 1.00 35.49 246 GLU A O 1
ATOM 1851 N N . LYS A 1 241 ? 6.067 37.592 10.279 1.00 36.09 247 LYS A N 1
ATOM 1852 C CA . LYS A 1 241 ? 5.015 36.609 10.002 1.00 36.78 247 LYS A CA 1
ATOM 1853 C C . LYS A 1 241 ? 4.966 36.237 8.524 1.00 36.48 247 LYS A C 1
ATOM 1854 O O . LYS A 1 241 ? 4.849 35.060 8.183 1.00 36.29 247 LYS A O 1
ATOM 1860 N N . PHE A 1 242 ? 5.061 37.238 7.654 1.00 35.99 248 PHE A N 1
ATOM 1861 C CA . PHE A 1 242 ? 4.847 37.007 6.227 1.00 35.18 248 PHE A CA 1
ATOM 1862 C C . PHE A 1 242 ? 6.136 36.774 5.409 1.00 34.59 248 PHE A C 1
ATOM 1863 O O . PHE A 1 242 ? 6.073 36.625 4.181 1.00 34.77 248 PHE A O 1
ATOM 1871 N N . GLU A 1 243 ? 7.289 36.729 6.084 1.00 33.94 249 GLU A N 1
ATOM 1872 C CA . GLU A 1 243 ? 8.562 36.378 5.433 1.00 33.52 249 GLU A CA 1
ATOM 1873 C C . GLU A 1 243 ? 8.436 35.042 4.699 1.00 33.22 249 GLU A C 1
ATOM 1874 O O . GLU A 1 243 ? 7.860 34.081 5.237 1.00 32.99 249 GLU A O 1
ATOM 1880 N N . LEU A 1 244 ? 8.951 34.987 3.470 1.00 32.85 250 LEU A N 1
ATOM 1881 C CA . LEU A 1 244 ? 8.935 33.730 2.708 1.00 32.95 250 LEU A CA 1
ATOM 1882 C C . LEU A 1 244 ? 9.932 32.726 3.291 1.00 33.11 250 LEU A C 1
ATOM 1883 O O . LEU A 1 244 ? 10.814 33.072 4.089 1.00 32.64 250 LEU A O 1
ATOM 1888 N N . GLU A 1 245 ? 9.786 31.476 2.884 1.00 33.55 251 GLU A N 1
ATOM 1889 C CA . GLU A 1 245 ? 10.350 30.386 3.651 1.00 34.30 251 GLU A CA 1
ATOM 1890 C C . GLU A 1 245 ? 11.350 29.584 2.838 1.00 33.84 251 GLU A C 1
ATOM 1891 O O . GLU A 1 245 ? 11.258 29.524 1.597 1.00 33.80 251 GLU A O 1
ATOM 1897 N N . ARG A 1 246 ? 12.323 29.005 3.551 1.00 33.15 252 ARG A N 1
ATOM 1898 C CA . ARG A 1 246 ? 13.267 28.019 2.999 1.00 32.32 252 ARG A CA 1
ATOM 1899 C C . ARG A 1 246 ? 14.153 28.627 1.880 1.00 31.45 252 ARG A C 1
ATOM 1900 O O . ARG A 1 246 ? 14.877 29.589 2.132 1.00 30.52 252 ARG A O 1
ATOM 1908 N N . LYS A 1 247 ? 14.073 28.074 0.662 1.00 30.74 253 LYS A N 1
ATOM 1909 C CA . LYS A 1 247 ? 14.807 28.588 -0.508 1.00 30.23 253 LYS A CA 1
ATOM 1910 C C . LYS A 1 247 ? 14.538 30.067 -0.765 1.00 30.25 253 LYS A C 1
ATOM 1911 O O . LYS A 1 247 ? 15.348 30.752 -1.389 1.00 30.73 253 LYS A O 1
ATOM 1917 N N . LYS A 1 248 ? 13.409 30.555 -0.257 1.00 30.73 254 LYS A N 1
ATOM 1918 C CA . LYS A 1 248 ? 13.046 31.963 -0.331 1.00 31.24 254 LYS A CA 1
ATOM 1919 C C . LYS A 1 248 ? 13.162 32.700 1.012 1.00 31.76 254 LYS A C 1
ATOM 1920 O O . LYS A 1 248 ? 12.546 33.773 1.225 1.00 31.46 254 LYS A O 1
ATOM 1926 N N . GLN A 1 249 ? 13.948 32.133 1.922 1.00 31.57 255 GLN A N 1
ATOM 1927 C CA . GLN A 1 249 ? 14.292 32.838 3.156 1.00 32.11 255 GLN A CA 1
ATOM 1928 C C . GLN A 1 249 ? 14.831 34.234 2.814 1.00 31.98 255 GLN A C 1
ATOM 1929 O O . GLN A 1 249 ? 15.539 34.411 1.816 1.00 32.73 255 GLN A O 1
ATOM 1935 N N . PHE A 1 250 ? 14.452 35.209 3.631 1.00 32.08 256 PHE A N 1
ATOM 1936 C CA . PHE A 1 250 ? 14.861 36.622 3.506 1.00 32.19 256 PHE A CA 1
ATOM 1937 C C . PHE A 1 250 ? 14.201 37.350 2.333 1.00 32.25 256 PHE A C 1
ATOM 1938 O O . PHE A 1 250 ? 14.696 38.384 1.880 1.00 32.64 256 PHE A O 1
ATOM 1946 N N . LEU A 1 251 ? 13.080 36.812 1.865 1.00 32.19 257 LEU A N 1
ATOM 1947 C CA . LEU A 1 251 ? 12.307 37.423 0.769 1.00 32.06 257 LEU A CA 1
ATOM 1948 C C . LEU A 1 251 ? 10.871 37.739 1.202 1.00 31.87 257 LEU A C 1
ATOM 1949 O O . LEU A 1 251 ? 10.309 37.067 2.063 1.00 31.28 257 LEU A O 1
ATOM 1954 N N . TRP A 1 252 ? 10.319 38.800 0.618 1.00 31.26 258 TRP A N 1
ATOM 1955 C CA . TRP A 1 252 ? 8.975 39.247 0.899 1.00 31.29 258 TRP A CA 1
ATOM 1956 C C . TRP A 1 252 ? 8.353 39.678 -0.414 1.00 32.01 258 TRP A C 1
ATOM 1957 O O . TRP A 1 252 ? 9.025 40.305 -1.262 1.00 32.75 258 TRP A O 1
ATOM 1968 N N . LYS A 1 253 ? 7.077 39.355 -0.591 1.00 32.24 259 LYS A N 1
ATOM 1969 C CA . LYS A 1 253 ? 6.299 39.896 -1.704 1.00 32.77 259 LYS A CA 1
ATOM 1970 C C . LYS A 1 253 ? 6.115 41.401 -1.513 1.00 32.84 259 LYS A C 1
ATOM 1971 O O . LYS A 1 253 ? 6.184 41.912 -0.384 1.00 32.92 259 LYS A O 1
ATOM 1977 N N . ASP A 1 254 ? 5.869 42.102 -2.620 1.00 33.12 260 ASP A N 1
ATOM 1978 C CA . ASP A 1 254 ? 5.680 43.556 -2.614 1.00 33.10 260 ASP A CA 1
ATOM 1979 C C . ASP A 1 254 ? 4.407 43.941 -1.874 1.00 33.07 260 ASP A C 1
ATOM 1980 O O . ASP A 1 254 ? 4.308 45.037 -1.327 1.00 33.10 260 ASP A O 1
ATOM 1985 N N . GLY A 1 255 ? 3.424 43.047 -1.894 1.00 33.75 261 GLY A N 1
ATOM 1986 C CA . GLY A 1 255 ? 2.107 43.325 -1.322 1.00 34.17 261 GLY A CA 1
ATOM 1987 C C . GLY A 1 255 ? 1.478 42.070 -0.737 1.00 34.99 261 GLY A C 1
ATOM 1988 O O . GLY A 1 255 ? 1.735 40.961 -1.225 1.00 35.19 261 GLY A O 1
ATOM 1989 N N . LEU A 1 256 ? 0.667 42.255 0.314 1.00 35.15 262 LEU A N 1
ATOM 1990 C CA . LEU A 1 256 ? -0.079 41.169 0.968 1.00 35.47 262 LEU A CA 1
ATOM 1991 C C . LEU A 1 256 ? -1.564 41.453 0.860 1.00 35.51 262 LEU A C 1
ATOM 1992 O O . LEU A 1 256 ? -2.010 42.555 1.157 1.00 35.35 262 LEU A O 1
ATOM 1997 N N . VAL A 1 257 ? -2.319 40.451 0.427 1.00 36.04 263 VAL A N 1
ATOM 1998 C CA . VAL A 1 257 ? -3.740 40.624 0.104 1.00 36.51 263 VAL A CA 1
ATOM 1999 C C . VAL A 1 257 ? -4.601 40.217 1.305 1.00 36.71 263 VAL A C 1
ATOM 2000 O O . VAL A 1 257 ? -4.167 39.414 2.137 1.00 36.15 263 VAL A O 1
ATOM 2004 N N . ALA A 1 258 ? -5.804 40.796 1.386 1.00 37.27 264 ALA A N 1
ATOM 2005 C CA . ALA A 1 258 ? -6.694 40.680 2.544 1.00 37.87 264 ALA A CA 1
ATOM 2006 C C . ALA A 1 258 ? -6.781 39.271 3.111 1.00 38.27 264 ALA A C 1
ATOM 2007 O O . ALA A 1 258 ? -6.643 39.083 4.322 1.00 38.56 264 ALA A O 1
ATOM 2009 N N . ASP A 1 259 ? -7.000 38.291 2.233 1.00 38.36 265 ASP A N 1
ATOM 2010 C CA . ASP A 1 259 ? -7.147 36.891 2.651 1.00 38.96 265 ASP A CA 1
ATOM 2011 C C . ASP A 1 259 ? -5.874 36.312 3.279 1.00 38.85 265 ASP A C 1
ATOM 2012 O O . ASP A 1 259 ? -5.944 35.621 4.303 1.00 38.82 265 ASP A O 1
ATOM 2017 N N . GLU A 1 260 ? -4.723 36.608 2.668 1.00 38.61 266 GLU A N 1
ATOM 2018 C CA . GLU A 1 260 ? -3.427 36.202 3.199 1.00 38.37 266 GLU A CA 1
ATOM 2019 C C . GLU A 1 260 ? -3.213 36.767 4.603 1.00 38.75 266 GLU A C 1
ATOM 2020 O O . GLU A 1 260 ? -2.728 36.060 5.497 1.00 38.40 266 GLU A O 1
ATOM 2026 N N . LEU A 1 261 ? -3.574 38.038 4.783 1.00 39.25 267 LEU A N 1
ATOM 2027 C CA . LEU A 1 261 ? -3.519 38.695 6.086 1.00 40.41 267 LEU A CA 1
ATOM 2028 C C . LEU A 1 261 ? -4.459 38.015 7.092 1.00 41.63 267 LEU A C 1
ATOM 2029 O O . LEU A 1 261 ? -4.073 37.766 8.240 1.00 41.89 267 LEU A O 1
ATOM 2034 N N . LYS A 1 262 ? -5.682 37.708 6.652 1.00 42.70 268 LYS A N 1
ATOM 2035 C CA . LYS A 1 262 ? -6.659 37.008 7.498 1.00 44.08 268 LYS A CA 1
ATOM 2036 C C . LYS A 1 262 ? -6.158 35.616 7.872 1.00 44.67 268 LYS A C 1
ATOM 2037 O O . LYS A 1 262 ? -6.259 35.210 9.021 1.00 44.68 268 LYS A O 1
ATOM 2043 N N . LYS A 1 263 ? -5.591 34.902 6.900 1.00 45.71 269 LYS A N 1
ATOM 2044 C CA . LYS A 1 263 ? -5.029 33.575 7.149 1.00 46.86 269 LYS A CA 1
ATOM 2045 C C . LYS A 1 263 ? -3.764 33.618 8.014 1.00 47.03 269 LYS A C 1
ATOM 2046 O O . LYS A 1 263 ? -3.500 32.691 8.780 1.00 46.78 269 LYS A O 1
ATOM 2052 N N . GLU A 1 264 ? -3.004 34.709 7.888 1.00 47.81 270 GLU A N 1
ATOM 2053 C CA . GLU A 1 264 ? -1.680 34.876 8.514 1.00 48.60 270 GLU A CA 1
ATOM 2054 C C . GLU A 1 264 ? -0.589 34.025 7.840 1.00 48.20 270 GLU A C 1
ATOM 2055 O O . GLU A 1 264 ? 0.479 33.810 8.419 1.00 48.40 270 GLU A O 1
ATOM 2061 N N . LYS A 1 265 ? -0.865 33.533 6.634 1.00 47.81 271 LYS A N 1
ATOM 2062 C CA . LYS A 1 265 ? 0.189 32.994 5.774 1.00 47.89 271 LYS A CA 1
ATOM 2063 C C . LYS A 1 265 ? 0.109 33.647 4.400 1.00 47.43 271 LYS A C 1
ATOM 2064 O O . LYS A 1 265 ? -0.944 34.150 4.009 1.00 47.55 271 LYS A O 1
ATOM 2070 N N . VAL A 1 266 ? 1.223 33.632 3.671 1.00 46.83 272 VAL A N 1
ATOM 2071 C CA . VAL A 1 266 ? 1.199 33.850 2.227 1.00 46.37 272 VAL A CA 1
ATOM 2072 C C . VAL A 1 266 ? 0.369 32.721 1.580 1.00 46.25 272 VAL A C 1
ATOM 2073 O O . VAL A 1 266 ? 0.455 31.555 1.996 1.00 45.89 272 VAL A O 1
ATOM 2077 N N . ILE A 1 267 ? -0.439 33.083 0.581 1.00 46.14 273 ILE A N 1
ATOM 2078 C CA . ILE A 1 267 ? -1.228 32.109 -0.179 1.00 46.13 273 ILE A CA 1
ATOM 2079 C C . ILE A 1 267 ? -0.742 32.061 -1.631 1.00 46.27 273 ILE A C 1
ATOM 2080 O O . ILE A 1 267 ? -0.388 30.994 -2.144 1.00 46.34 273 ILE A O 1
ATOM 2085 N N . ARG A 1 268 ? -0.740 33.215 -2.293 1.00 45.97 274 ARG A N 1
ATOM 2086 C CA . ARG A 1 268 ? -0.318 33.285 -3.682 1.00 45.79 274 ARG A CA 1
ATOM 2087 C C . ARG A 1 268 ? 1.114 33.794 -3.735 1.00 45.32 274 ARG A C 1
ATOM 2088 O O . ARG A 1 268 ? 1.450 34.791 -3.088 1.00 44.30 274 ARG A O 1
ATOM 2096 N N . GLU A 1 269 ? 1.942 33.086 -4.498 1.00 44.83 275 GLU A N 1
ATOM 2097 C CA . GLU A 1 269 ? 3.307 33.510 -4.776 1.00 45.04 275 GLU A CA 1
ATOM 2098 C C . GLU A 1 269 ? 3.305 34.743 -5.676 1.00 44.64 275 GLU A C 1
ATOM 2099 O O . GLU A 1 269 ? 2.369 34.958 -6.460 1.00 44.53 275 GLU A O 1
ATOM 2105 N N . ALA A 1 270 ? 4.350 35.553 -5.533 1.00 44.39 276 ALA A N 1
ATOM 2106 C CA . ALA A 1 270 ? 4.600 36.686 -6.429 1.00 44.10 276 ALA A CA 1
ATOM 2107 C C . ALA A 1 270 ? 5.195 36.229 -7.776 1.00 43.91 276 ALA A C 1
ATOM 2108 O O . ALA A 1 270 ? 5.953 35.237 -7.839 1.00 43.64 276 ALA A O 1
ATOM 2110 N N . SER A 1 271 ? 4.832 36.948 -8.840 1.00 43.30 277 SER A N 1
ATOM 2111 C CA . SER A 1 271 ? 5.427 36.760 -10.166 1.00 43.22 277 SER A CA 1
ATOM 2112 C C . SER A 1 271 ? 6.821 37.369 -10.217 1.00 42.69 277 SER A C 1
ATOM 2113 O O . SER A 1 271 ? 7.715 36.835 -10.873 1.00 41.82 277 SER A O 1
ATOM 2116 N N . PHE A 1 272 ? 6.985 38.498 -9.520 1.00 42.54 278 PHE A N 1
ATOM 2117 C CA . PHE A 1 272 ? 8.214 39.280 -9.579 1.00 41.71 278 PHE A CA 1
ATOM 2118 C C . PHE A 1 272 ? 8.511 39.952 -8.259 1.00 40.87 278 PHE A C 1
ATOM 2119 O O . PHE A 1 272 ? 7.789 40.850 -7.829 1.00 41.93 278 PHE A O 1
ATOM 2127 N N . ILE A 1 273 ? 9.570 39.502 -7.609 1.00 39.37 279 ILE A N 1
ATOM 2128 C CA . ILE A 1 273 ? 10.142 40.193 -6.461 1.00 37.41 279 ILE A CA 1
ATOM 2129 C C . ILE A 1 273 ? 11.527 40.637 -6.931 1.00 37.12 279 ILE A C 1
ATOM 2130 O O . ILE A 1 273 ? 12.152 39.948 -7.756 1.00 36.37 279 ILE A O 1
ATOM 2135 N N . ARG A 1 274 ? 12.001 41.774 -6.432 1.00 36.07 280 ARG A N 1
ATOM 2136 C CA . ARG A 1 274 ? 13.334 42.230 -6.781 1.00 35.82 280 ARG A CA 1
ATOM 2137 C C . ARG A 1 274 ? 14.090 42.670 -5.533 1.00 34.72 280 ARG A C 1
ATOM 2138 O O . ARG A 1 274 ? 13.476 42.879 -4.496 1.00 34.37 280 ARG A O 1
ATOM 2146 N N . ASP A 1 275 ? 15.419 42.780 -5.628 1.00 33.75 281 ASP A N 1
ATOM 2147 C CA . ASP A 1 275 ? 16.215 43.327 -4.524 1.00 32.70 281 ASP A CA 1
ATOM 2148 C C . ASP A 1 275 ? 16.496 44.778 -4.828 1.00 32.04 281 ASP A C 1
ATOM 2149 O O . ASP A 1 275 ? 17.267 45.098 -5.739 1.00 31.42 281 ASP A O 1
ATOM 2154 N N . ALA A 1 276 ? 15.826 45.648 -4.077 1.00 31.77 282 ALA A N 1
ATOM 2155 C CA . ALA A 1 276 ? 15.884 47.095 -4.294 1.00 31.34 282 ALA A CA 1
ATOM 2156 C C . ALA A 1 276 ? 15.733 47.853 -2.991 1.00 30.83 282 ALA A C 1
ATOM 2157 O O . ALA A 1 276 ? 15.307 47.307 -1.971 1.00 30.76 282 ALA A O 1
ATOM 2159 N N . TRP A 1 277 ? 16.112 49.124 -3.030 1.00 30.85 283 TRP A N 1
ATOM 2160 C CA . TRP A 1 277 ? 15.807 50.038 -1.946 1.00 30.13 283 TRP A CA 1
ATOM 2161 C C . TRP A 1 277 ? 14.286 50.231 -1.826 1.00 29.94 283 TRP A C 1
ATOM 2162 O O . TRP A 1 277 ? 13.720 50.059 -0.754 1.00 30.79 283 TRP A O 1
ATOM 2173 N N . CYS A 1 278 ? 13.619 50.566 -2.925 1.00 30.44 284 CYS A N 1
ATOM 2174 C CA . CYS A 1 278 ? 12.187 50.871 -2.866 1.00 30.19 284 CYS A CA 1
ATOM 2175 C C . CYS A 1 278 ? 11.271 49.700 -2.445 1.00 30.56 284 CYS A C 1
ATOM 2176 O O . CYS A 1 278 ? 10.316 49.897 -1.693 1.00 29.66 284 CYS A O 1
ATOM 2179 N N . TYR A 1 279 ? 11.568 48.500 -2.957 1.00 30.89 285 TYR A N 1
ATOM 2180 C CA . TYR A 1 279 ? 10.842 47.278 -2.647 1.00 31.51 285 TYR A CA 1
ATOM 2181 C C . TYR A 1 279 ? 11.849 46.141 -2.466 1.00 31.79 285 TYR A C 1
ATOM 2182 O O . TYR A 1 279 ? 12.832 46.041 -3.212 1.00 32.39 285 TYR A O 1
ATOM 2191 N N . GLY A 1 280 ? 11.603 45.281 -1.491 1.00 31.35 286 GLY A N 1
ATOM 2192 C CA . GLY A 1 280 ? 12.396 44.056 -1.348 1.00 31.09 286 GLY A CA 1
ATOM 2193 C C . GLY A 1 280 ? 13.404 44.112 -0.212 1.00 30.92 286 GLY A C 1
ATOM 2194 O O . GLY A 1 280 ? 13.479 45.107 0.534 1.00 29.84 286 GLY A O 1
ATOM 2195 N N . GLY A 1 281 ? 14.184 43.036 -0.111 1.00 30.20 287 GLY A N 1
ATOM 2196 C CA . GLY A 1 281 ? 15.143 42.833 0.976 1.00 30.60 287 GLY A CA 1
ATOM 2197 C C . GLY A 1 281 ? 16.031 44.000 1.380 1.00 30.12 287 GLY A C 1
ATOM 2198 O O . GLY A 1 281 ? 16.113 44.299 2.547 1.00 30.55 287 GLY A O 1
ATOM 2199 N N . PRO A 1 282 ? 16.719 44.649 0.420 1.00 30.54 288 PRO A N 1
ATOM 2200 C CA . PRO A 1 282 ? 17.626 45.743 0.846 1.00 30.30 288 PRO A CA 1
ATOM 2201 C C . PRO A 1 282 ? 16.942 46.838 1.645 1.00 29.80 288 PRO A C 1
ATOM 2202 O O . PRO A 1 282 ? 17.440 47.204 2.699 1.00 30.41 288 PRO A O 1
ATOM 2206 N N . GLY A 1 283 ? 15.802 47.323 1.181 1.00 30.24 289 GLY A N 1
ATOM 2207 C CA . GLY A 1 283 ? 15.053 48.343 1.938 1.00 29.99 289 GLY A CA 1
ATOM 2208 C C . GLY A 1 283 ? 14.442 47.801 3.217 1.00 29.59 289 GLY A C 1
ATOM 2209 O O . GLY A 1 283 ? 14.457 48.460 4.248 1.00 28.72 289 GLY A O 1
ATOM 2210 N N . ILE A 1 284 ? 13.884 46.595 3.142 1.00 30.17 290 ILE A N 1
ATOM 2211 C CA . ILE A 1 284 ? 13.318 45.919 4.316 1.00 29.11 290 ILE A CA 1
ATOM 2212 C C . ILE A 1 284 ? 14.386 45.721 5.408 1.00 29.54 290 ILE A C 1
ATOM 2213 O O . ILE A 1 284 ? 14.071 45.822 6.590 1.00 29.99 290 ILE A O 1
ATOM 2218 N N . SER A 1 285 ? 15.646 45.483 5.026 1.00 28.97 291 SER A N 1
ATOM 2219 C CA . SER A 1 285 ? 16.717 45.299 6.027 1.00 28.32 291 SER A CA 1
ATOM 2220 C C . SER A 1 285 ? 16.896 46.534 6.905 1.00 28.11 291 SER A C 1
ATOM 2221 O O . SER A 1 285 ? 17.331 46.419 8.043 1.00 28.04 291 SER A O 1
ATOM 2224 N N . LEU A 1 286 ? 16.579 47.714 6.368 1.00 28.11 292 LEU A N 1
ATOM 2225 C CA . LEU A 1 286 ? 16.637 48.968 7.149 1.00 28.17 292 LEU A CA 1
ATOM 2226 C C . LEU A 1 286 ? 15.627 48.961 8.311 1.00 28.51 292 LEU A C 1
ATOM 2227 O O . LEU A 1 286 ? 15.943 49.365 9.428 1.00 28.60 292 LEU A O 1
ATOM 2232 N N . LEU A 1 287 ? 14.416 48.486 8.054 1.00 29.16 293 LEU A N 1
ATOM 2233 C CA . LEU A 1 287 ? 13.431 48.310 9.132 1.00 29.42 293 LEU A CA 1
ATOM 2234 C C . LEU A 1 287 ? 14.009 47.487 10.295 1.00 29.28 293 LEU A C 1
ATOM 2235 O O . LEU A 1 287 ? 13.868 47.868 11.445 1.00 29.74 293 LEU A O 1
ATOM 2240 N N . TYR A 1 288 ? 14.669 46.376 9.992 1.00 28.88 294 TYR A N 1
ATOM 2241 C CA . TYR A 1 288 ? 15.122 45.474 11.034 1.00 29.12 294 TYR A CA 1
ATOM 2242 C C . TYR A 1 288 ? 16.317 46.107 11.767 1.00 29.40 294 TYR A C 1
ATOM 2243 O O . TYR A 1 288 ? 16.475 45.970 12.989 1.00 28.98 294 TYR A O 1
ATOM 2252 N N . LEU A 1 289 ? 17.139 46.813 11.004 1.00 28.00 295 LEU A N 1
ATOM 2253 C CA . LEU A 1 289 ? 18.315 47.454 11.527 1.00 27.99 295 LEU A CA 1
ATOM 2254 C C . LEU A 1 289 ? 17.854 48.523 12.522 1.00 28.23 295 LEU A C 1
ATOM 2255 O O . LEU A 1 289 ? 18.223 48.484 13.700 1.00 26.78 295 LEU A O 1
ATOM 2260 N N . TYR A 1 290 ? 17.042 49.467 12.024 1.00 28.05 296 TYR A N 1
ATOM 2261 C CA . TYR A 1 290 ? 16.550 50.581 12.807 1.00 28.48 296 TYR A CA 1
ATOM 2262 C C . TYR A 1 290 ? 15.656 50.143 13.965 1.00 29.25 296 TYR A C 1
ATOM 2263 O O . TYR A 1 290 ? 15.793 50.656 15.077 1.00 29.37 296 TYR A O 1
ATOM 2272 N N . GLY A 1 291 ? 14.736 49.214 13.703 1.00 29.43 297 GLY A N 1
ATOM 2273 C CA . GLY A 1 291 ? 13.905 48.602 14.772 1.00 29.74 297 GLY A CA 1
ATOM 2274 C C . GLY A 1 291 ? 14.759 47.956 15.848 1.00 29.92 297 GLY A C 1
ATOM 2275 O O . GLY A 1 291 ? 14.559 48.198 17.054 1.00 30.24 297 GLY A O 1
ATOM 2276 N N . GLY A 1 292 ? 15.736 47.163 15.416 1.00 29.38 298 GLY A N 1
ATOM 2277 C CA . GLY A 1 292 ? 16.664 46.487 16.317 1.00 29.35 298 GLY A CA 1
ATOM 2278 C C . GLY A 1 292 ? 17.483 47.423 17.184 1.00 30.44 298 GLY A C 1
ATOM 2279 O O . GLY A 1 292 ? 17.676 47.161 18.385 1.00 30.60 298 GLY A O 1
ATOM 2280 N N . LEU A 1 293 ? 17.990 48.499 16.586 1.00 30.55 299 LEU A N 1
ATOM 2281 C CA . LEU A 1 293 ? 18.733 49.504 17.350 1.00 31.97 299 LEU A CA 1
ATOM 2282 C C . LEU A 1 293 ? 17.787 50.314 18.240 1.00 32.51 299 LEU A C 1
ATOM 2283 O O . LEU A 1 293 ? 18.118 50.550 19.401 1.00 33.49 299 LEU A O 1
ATOM 2288 N N . ALA A 1 294 ? 16.617 50.707 17.716 1.00 32.79 300 ALA A N 1
ATOM 2289 C CA . ALA A 1 294 ? 15.635 51.495 18.502 1.00 33.08 300 ALA A CA 1
ATOM 2290 C C . ALA A 1 294 ? 15.016 50.735 19.680 1.00 33.60 300 ALA A C 1
ATOM 2291 O O . ALA A 1 294 ? 14.759 51.338 20.728 1.00 34.01 300 ALA A O 1
ATOM 2293 N N . LEU A 1 295 ? 14.736 49.443 19.475 1.00 33.73 301 LEU A N 1
ATOM 2294 C CA . LEU A 1 295 ? 14.111 48.550 20.477 1.00 34.13 301 LEU A CA 1
ATOM 2295 C C . LEU A 1 295 ? 15.151 47.756 21.303 1.00 34.58 301 LEU A C 1
ATOM 2296 O O . LEU A 1 295 ? 14.791 46.975 22.192 1.00 35.73 301 LEU A O 1
ATOM 2301 N N . ASP A 1 296 ? 16.434 47.991 21.035 1.00 34.84 302 ASP A N 1
ATOM 2302 C CA . ASP A 1 296 ? 17.526 47.254 21.677 1.00 35.43 302 ASP A CA 1
ATOM 2303 C C . ASP A 1 296 ? 17.311 45.724 21.574 1.00 34.65 302 ASP A C 1
ATOM 2304 O O . ASP A 1 296 ? 17.339 44.989 22.559 1.00 33.47 302 ASP A O 1
ATOM 2309 N N . ASN A 1 297 ? 17.077 45.269 20.346 1.00 33.95 303 ASN A N 1
ATOM 2310 C CA . ASN A 1 297 ? 16.857 43.859 20.064 1.00 33.36 303 ASN A CA 1
ATOM 2311 C C . ASN A 1 297 ? 18.011 43.357 19.190 1.00 33.36 303 ASN A C 1
ATOM 2312 O O . ASN A 1 297 ? 18.154 43.782 18.052 1.00 33.25 303 ASN A O 1
ATOM 2317 N N . ASP A 1 298 ? 18.849 42.481 19.737 1.00 33.59 304 ASP A N 1
ATOM 2318 C CA . ASP A 1 298 ? 20.052 42.016 19.033 1.00 33.84 304 ASP A CA 1
ATOM 2319 C C . ASP A 1 298 ? 19.674 41.124 17.872 1.00 33.33 304 ASP A C 1
ATOM 2320 O O . ASP A 1 298 ? 20.368 41.102 16.862 1.00 32.91 304 ASP A O 1
ATOM 2325 N N . TYR A 1 299 ? 18.589 40.372 18.049 1.00 32.99 305 TYR A N 1
ATOM 2326 C CA . TYR A 1 299 ? 18.067 39.475 17.024 1.00 33.14 305 TYR A CA 1
ATOM 2327 C C . TYR A 1 299 ? 17.674 40.241 15.743 1.00 33.02 305 TYR A C 1
ATOM 2328 O O . TYR A 1 299 ? 18.068 39.840 14.637 1.00 33.62 305 TYR A O 1
ATOM 2337 N N . PHE A 1 300 ? 16.911 41.324 15.890 1.00 32.26 306 PHE A N 1
ATOM 2338 C CA . PHE A 1 300 ? 16.544 42.178 14.736 1.00 32.15 306 PHE A CA 1
ATOM 2339 C C . PHE A 1 300 ? 17.777 42.746 14.038 1.00 31.87 306 PHE A C 1
ATOM 2340 O O . PHE A 1 300 ? 17.835 42.770 12.818 1.00 31.68 306 PHE A O 1
ATOM 2348 N N . VAL A 1 301 ? 18.754 43.233 14.803 1.00 31.64 307 VAL A N 1
ATOM 2349 C CA . VAL A 1 301 ? 19.951 43.781 14.184 1.00 32.02 307 VAL A CA 1
ATOM 2350 C C . VAL A 1 301 ? 20.689 42.680 13.413 1.00 32.50 307 VAL A C 1
ATOM 2351 O O . VAL A 1 301 ? 21.000 42.857 12.237 1.00 32.40 307 VAL A O 1
ATOM 2355 N N . ASP A 1 302 ? 20.926 41.540 14.066 1.00 32.55 308 ASP A N 1
ATOM 2356 C CA . ASP A 1 302 ? 21.577 40.391 13.413 1.00 33.21 308 ASP A CA 1
ATOM 2357 C C . ASP A 1 302 ? 20.790 39.908 12.162 1.00 32.01 308 ASP A C 1
ATOM 2358 O O . ASP A 1 302 ? 21.393 39.554 11.150 1.00 30.87 308 ASP A O 1
ATOM 2363 N N . LYS A 1 303 ? 19.457 39.918 12.228 1.00 31.41 309 LYS A N 1
ATOM 2364 C CA . LYS A 1 303 ? 18.653 39.534 11.060 1.00 30.86 309 LYS A CA 1
ATOM 2365 C C . LYS A 1 303 ? 18.828 40.553 9.945 1.00 30.65 309 LYS A C 1
ATOM 2366 O O . LYS A 1 303 ? 18.997 40.168 8.790 1.00 30.42 309 LYS A O 1
ATOM 2372 N N . ALA A 1 304 ? 18.805 41.845 10.293 1.00 29.48 310 ALA A N 1
ATOM 2373 C CA . ALA A 1 304 ? 18.998 42.898 9.287 1.00 30.05 310 ALA A CA 1
ATOM 2374 C C . ALA A 1 304 ? 20.206 42.580 8.398 1.00 30.24 310 ALA A C 1
ATOM 2375 O O . ALA A 1 304 ? 20.123 42.675 7.186 1.00 30.16 310 ALA A O 1
ATOM 2377 N N . GLU A 1 305 ? 21.320 42.176 9.007 1.00 31.23 311 GLU A N 1
ATOM 2378 C CA . GLU A 1 305 ? 22.528 41.892 8.242 1.00 32.26 311 GLU A CA 1
ATOM 2379 C C . GLU A 1 305 ? 22.374 40.694 7.329 1.00 32.01 311 GLU A C 1
ATOM 2380 O O . GLU A 1 305 ? 22.852 40.702 6.196 1.00 31.62 311 GLU A O 1
ATOM 2386 N N . LYS A 1 306 ? 21.720 39.661 7.844 1.00 32.58 312 LYS A N 1
ATOM 2387 C CA . LYS A 1 306 ? 21.498 38.432 7.092 1.00 33.88 312 LYS A CA 1
ATOM 2388 C C . LYS A 1 306 ? 20.617 38.728 5.875 1.00 32.75 312 LYS A C 1
ATOM 2389 O O . LYS A 1 306 ? 20.913 38.265 4.783 1.00 33.17 312 LYS A O 1
ATOM 2395 N N . ILE A 1 307 ? 19.559 39.514 6.078 1.00 32.55 313 ILE A N 1
ATOM 2396 C CA . ILE A 1 307 ? 18.647 39.932 5.009 1.00 32.81 313 ILE A CA 1
ATOM 2397 C C . ILE A 1 307 ? 19.393 40.697 3.901 1.00 33.09 313 ILE A C 1
ATOM 2398 O O . ILE A 1 307 ? 19.188 40.438 2.719 1.00 32.78 313 ILE A O 1
ATOM 2403 N N . LEU A 1 308 ? 20.249 41.645 4.285 1.00 32.66 314 LEU A N 1
ATOM 2404 C CA . LEU A 1 308 ? 20.923 42.463 3.287 1.00 32.42 314 LEU A CA 1
ATOM 2405 C C . LEU A 1 308 ? 21.955 41.601 2.561 1.00 32.56 314 LEU A C 1
ATOM 2406 O O . LEU A 1 308 ? 22.139 41.715 1.353 1.00 32.55 314 LEU A O 1
ATOM 2411 N N . GLU A 1 309 ? 22.623 40.748 3.323 1.00 32.40 315 GLU A N 1
ATOM 2412 C CA . GLU A 1 309 ? 23.699 39.917 2.794 1.00 33.83 315 GLU A CA 1
ATOM 2413 C C . GLU A 1 309 ? 23.134 38.949 1.754 1.00 32.55 315 GLU A C 1
ATOM 2414 O O . GLU A 1 309 ? 23.740 38.749 0.703 1.00 32.63 315 GLU A O 1
ATOM 2420 N N . SER A 1 310 ? 21.949 38.413 2.040 1.00 31.61 316 SER A N 1
ATOM 2421 C CA . SER A 1 310 ? 21.218 37.552 1.117 1.00 31.62 316 SER A CA 1
ATOM 2422 C C . SER A 1 310 ? 20.941 38.264 -0.183 1.00 31.43 316 SER A C 1
ATOM 2423 O O . SER A 1 310 ? 21.083 37.678 -1.253 1.00 31.47 316 SER A O 1
ATOM 2426 N N . ALA A 1 311 ? 20.515 39.516 -0.080 1.00 31.03 317 ALA A N 1
ATOM 2427 C CA . ALA A 1 311 ? 20.204 40.338 -1.250 1.00 31.20 317 ALA A CA 1
ATOM 2428 C C . ALA A 1 311 ? 21.451 40.727 -2.038 1.00 31.43 317 ALA A C 1
ATOM 2429 O O . ALA A 1 311 ? 21.425 40.740 -3.252 1.00 31.91 317 ALA A O 1
ATOM 2431 N N . MET A 1 312 ? 22.546 41.020 -1.350 1.00 31.81 318 MET A N 1
ATOM 2432 C CA . MET A 1 312 ? 23.810 41.311 -2.024 1.00 32.48 318 MET A CA 1
ATOM 2433 C C . MET A 1 312 ? 24.300 40.101 -2.821 1.00 33.58 318 MET A C 1
ATOM 2434 O O . MET A 1 312 ? 24.659 40.222 -3.989 1.00 34.12 318 MET A O 1
ATOM 2439 N N . GLN A 1 313 ? 24.262 38.931 -2.199 1.00 33.78 319 GLN A N 1
ATOM 2440 C CA . GLN A 1 313 ? 24.598 37.686 -2.869 1.00 34.77 319 GLN A CA 1
ATOM 2441 C C . GLN A 1 313 ? 23.737 37.455 -4.102 1.00 33.81 319 GLN A C 1
ATOM 2442 O O . GLN A 1 313 ? 24.250 36.983 -5.112 1.00 33.97 319 GLN A O 1
ATOM 2448 N N . ARG A 1 314 ? 22.449 37.802 -4.001 1.00 33.46 320 ARG A N 1
ATOM 2449 C CA . ARG A 1 314 ? 21.408 37.438 -4.993 1.00 33.06 320 ARG A CA 1
ATOM 2450 C C . ARG A 1 314 ? 21.184 38.482 -6.112 1.00 33.42 320 ARG A C 1
ATOM 2451 O O . ARG A 1 314 ? 21.172 38.140 -7.289 1.00 33.31 320 ARG A O 1
ATOM 2459 N N . LYS A 1 315 ? 21.008 39.748 -5.725 1.00 33.39 321 LYS A N 1
ATOM 2460 C CA . LYS A 1 315 ? 20.775 40.865 -6.651 1.00 33.61 321 LYS A CA 1
ATOM 2461 C C . LYS A 1 315 ? 19.588 40.608 -7.585 1.00 33.33 321 LYS A C 1
ATOM 2462 O O . LYS A 1 315 ? 19.649 40.872 -8.773 1.00 33.12 321 LYS A O 1
ATOM 2468 N N . LEU A 1 316 ? 18.494 40.131 -7.017 1.00 33.54 322 LEU A N 1
ATOM 2469 C CA . LEU A 1 316 ? 17.306 39.802 -7.783 1.00 33.62 322 LEU A CA 1
ATOM 2470 C C . LEU A 1 316 ? 16.739 41.023 -8.506 1.00 33.74 322 LEU A C 1
ATOM 2471 O O . LEU A 1 316 ? 16.520 42.078 -7.899 1.00 34.65 322 LEU A O 1
ATOM 2476 N N . GLY A 1 317 ? 16.551 40.881 -9.816 1.00 34.18 323 GLY A N 1
ATOM 2477 C CA . GLY A 1 317 ? 16.048 41.943 -10.694 1.00 33.63 323 GLY A CA 1
ATOM 2478 C C . GLY A 1 317 ? 16.962 43.136 -10.948 1.00 34.23 323 GLY A C 1
ATOM 2479 O O . GLY A 1 317 ? 16.514 44.166 -11.495 1.00 34.28 323 GLY A O 1
ATOM 2480 N N . ILE A 1 318 ? 18.236 43.056 -10.563 1.00 33.85 324 ILE A N 1
ATOM 2481 C CA . ILE A 1 318 ? 19.064 44.250 -10.732 1.00 34.13 324 ILE A CA 1
ATOM 2482 C C . ILE A 1 318 ? 19.486 44.319 -12.203 1.00 34.27 324 ILE A C 1
ATOM 2483 O O . ILE A 1 318 ? 20.123 43.381 -12.691 1.00 34.17 324 ILE A O 1
ATOM 2488 N N . ASP A 1 319 ? 19.129 45.415 -12.891 1.00 34.12 325 ASP A N 1
ATOM 2489 C CA . ASP A 1 319 ? 19.590 45.658 -14.264 1.00 34.33 325 ASP A CA 1
ATOM 2490 C C . ASP A 1 319 ? 20.167 47.048 -14.533 1.00 34.19 325 ASP A C 1
ATOM 2491 O O . ASP A 1 319 ? 20.352 47.429 -15.679 1.00 33.62 325 ASP A O 1
ATOM 2496 N N . SER A 1 320 ? 20.422 47.815 -13.477 1.00 33.64 326 SER A N 1
ATOM 2497 C CA . SER A 1 320 ? 21.106 49.081 -13.616 1.00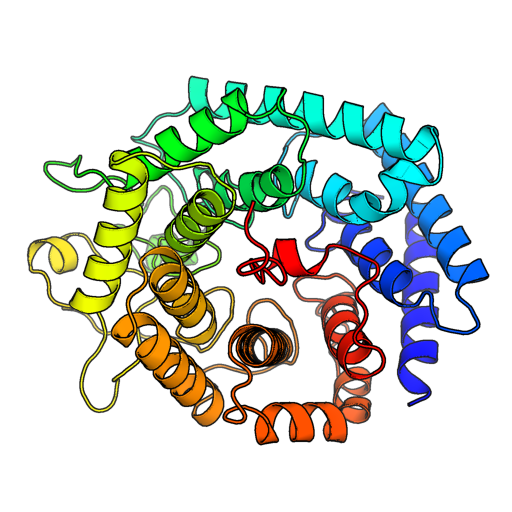 33.52 326 SER A CA 1
ATOM 2498 C C . SER A 1 320 ? 21.797 49.476 -12.310 1.00 33.14 326 SER A C 1
ATOM 2499 O O . SER A 1 320 ? 21.717 48.765 -11.290 1.00 32.79 326 SER A O 1
ATOM 2502 N N . TYR A 1 321 ? 22.491 50.603 -12.379 1.00 32.24 327 TYR A N 1
ATOM 2503 C CA . TYR A 1 321 ? 23.210 51.164 -11.242 1.00 31.95 327 TYR A CA 1
ATOM 2504 C C . TYR A 1 321 ? 22.501 52.359 -10.559 1.00 31.14 327 TYR A C 1
ATOM 2505 O O . TYR A 1 321 ? 23.105 53.048 -9.735 1.00 30.82 327 TYR A O 1
ATOM 2514 N N . MET A 1 322 ? 21.230 52.586 -10.883 1.00 29.99 328 MET A N 1
ATOM 2515 C CA . MET A 1 322 ? 20.461 53.689 -10.289 1.00 30.17 328 MET A CA 1
ATOM 2516 C C . MET A 1 322 ? 20.256 53.460 -8.794 1.00 29.65 328 MET A C 1
ATOM 2517 O O . MET A 1 322 ? 20.464 52.341 -8.277 1.00 29.15 328 MET A O 1
ATOM 2522 N N . ILE A 1 323 ? 19.816 54.516 -8.115 1.00 29.31 329 ILE A N 1
ATOM 2523 C CA . ILE A 1 323 ? 19.523 54.432 -6.691 1.00 28.53 329 ILE A CA 1
ATOM 2524 C C . ILE A 1 323 ? 18.231 53.669 -6.407 1.00 28.74 329 ILE A C 1
ATOM 2525 O O . ILE A 1 323 ? 18.253 52.681 -5.656 1.00 28.72 329 ILE A O 1
ATOM 2530 N N . CYS A 1 324 ? 17.127 54.087 -7.024 1.00 28.47 330 CYS A N 1
ATOM 2531 C CA . CYS A 1 324 ? 15.794 53.638 -6.584 1.00 29.00 330 CYS A CA 1
ATOM 2532 C C . CYS A 1 324 ? 15.636 52.131 -6.548 1.00 28.83 330 CYS A C 1
ATOM 2533 O O . CYS A 1 324 ? 15.286 51.570 -5.515 1.00 29.41 330 CYS A O 1
ATOM 2536 N N . HIS A 1 325 ? 15.870 51.482 -7.675 1.00 29.21 331 HIS A N 1
ATOM 2537 C CA . HIS A 1 325 ? 15.802 50.029 -7.717 1.00 30.00 331 HIS A CA 1
ATOM 2538 C C . HIS A 1 325 ? 16.987 49.448 -8.490 1.00 29.85 331 HIS A C 1
ATOM 2539 O O . HIS A 1 325 ? 16.851 48.453 -9.184 1.00 31.04 331 HIS A O 1
ATOM 2546 N N . GLY A 1 326 ? 18.151 50.086 -8.360 1.00 29.82 332 GLY A N 1
ATOM 2547 C CA . GLY A 1 326 ? 19.374 49.601 -8.979 1.00 28.13 332 GLY A CA 1
ATOM 2548 C C . GLY A 1 326 ? 20.468 49.333 -7.953 1.00 27.83 332 GLY A C 1
ATOM 2549 O O . GLY A 1 326 ? 20.257 49.391 -6.739 1.00 26.26 332 GLY A O 1
ATOM 2550 N N . TYR A 1 327 ? 21.652 49.049 -8.461 1.00 27.73 333 TYR A N 1
ATOM 2551 C CA . TYR A 1 327 ? 22.736 48.583 -7.621 1.00 27.74 333 TYR A CA 1
ATOM 2552 C C . TYR A 1 327 ? 23.379 49.667 -6.715 1.00 27.65 333 TYR A C 1
ATOM 2553 O O . TYR A 1 327 ? 23.878 49.343 -5.619 1.00 27.27 333 TYR A O 1
ATOM 2562 N N . SER A 1 328 ? 23.384 50.938 -7.150 1.00 26.89 334 SER A N 1
ATOM 2563 C CA . SER A 1 328 ? 23.936 52.000 -6.290 1.00 27.02 334 SER A CA 1
ATOM 2564 C C . SER A 1 328 ? 23.145 52.138 -4.981 1.00 27.69 334 SER A C 1
ATOM 2565 O O . SER A 1 328 ? 23.712 52.435 -3.913 1.00 28.00 334 SER A O 1
ATOM 2568 N N . GLY A 1 329 ? 21.834 51.891 -5.042 1.00 27.99 335 GLY A N 1
ATOM 2569 C CA . GLY A 1 329 ? 21.012 51.951 -3.816 1.00 28.21 335 GLY A CA 1
ATOM 2570 C C . GLY A 1 329 ? 21.371 50.852 -2.839 1.00 27.84 335 GLY A C 1
ATOM 2571 O O . GLY A 1 329 ? 21.487 51.105 -1.662 1.00 29.11 335 GLY A O 1
ATOM 2572 N N . LEU A 1 330 ? 21.557 49.629 -3.332 1.00 28.28 336 LEU A N 1
ATOM 2573 C CA . LEU A 1 330 ? 22.016 48.473 -2.511 1.00 27.40 336 LEU A CA 1
ATOM 2574 C C . LEU A 1 330 ? 23.359 48.776 -1.858 1.00 27.99 336 LEU A C 1
ATOM 2575 O O . LEU A 1 330 ? 23.560 48.594 -0.661 1.00 28.90 336 LEU A O 1
ATOM 2580 N N . ILE A 1 331 ? 24.294 49.258 -2.667 1.00 28.05 337 ILE A N 1
ATOM 2581 C CA . ILE A 1 331 ? 25.605 49.638 -2.187 1.00 28.10 337 ILE A CA 1
ATOM 2582 C C . ILE A 1 331 ? 25.543 50.696 -1.063 1.00 27.89 337 ILE A C 1
ATOM 2583 O O . ILE A 1 331 ? 26.212 50.571 -0.036 1.00 28.04 337 ILE A O 1
ATOM 2588 N N . GLU A 1 332 ? 24.731 51.723 -1.244 1.00 28.22 338 GLU A N 1
ATOM 2589 C CA . GLU A 1 332 ? 24.635 52.768 -0.248 1.00 27.81 338 GLU A CA 1
ATOM 2590 C C . GLU A 1 332 ? 24.033 52.308 1.081 1.00 27.98 338 GLU A C 1
ATOM 2591 O O . GLU A 1 332 ? 24.376 52.843 2.161 1.00 26.32 338 GLU A O 1
ATOM 2597 N N . ILE A 1 333 ? 23.091 51.370 0.983 1.00 26.85 339 ILE A N 1
ATOM 2598 C CA . ILE A 1 333 ? 22.573 50.695 2.165 1.00 27.10 339 ILE A CA 1
ATOM 2599 C C . ILE A 1 333 ? 23.665 49.897 2.903 1.00 28.16 339 ILE A C 1
ATOM 2600 O O . ILE A 1 333 ? 23.753 49.981 4.133 1.00 28.82 339 ILE A O 1
ATOM 2605 N N . CYS A 1 334 ? 24.490 49.135 2.165 1.00 28.13 340 CYS A N 1
ATOM 2606 C CA . CYS A 1 334 ? 25.630 48.436 2.773 1.00 28.61 340 CYS A CA 1
ATOM 2607 C C . CYS A 1 334 ? 26.577 49.413 3.461 1.00 28.78 340 CYS A C 1
ATOM 2608 O O . CYS A 1 334 ? 27.137 49.117 4.513 1.00 30.19 340 CYS A O 1
ATOM 2611 N N . SER A 1 335 ? 26.781 50.566 2.847 1.00 27.51 341 SER A N 1
ATOM 2612 C CA . SER A 1 335 ? 27.706 51.528 3.389 1.00 27.07 341 SER A CA 1
ATOM 2613 C C . SER A 1 335 ? 27.139 52.093 4.716 1.00 26.27 341 SER A C 1
ATOM 2614 O O . SER A 1 335 ? 27.891 52.364 5.674 1.00 24.53 341 SER A O 1
ATOM 2617 N N . LEU A 1 336 ? 25.820 52.256 4.758 1.00 25.79 342 LEU A N 1
ATOM 2618 C CA . LEU A 1 336 ? 25.157 52.651 5.992 1.00 27.51 342 LEU A CA 1
ATOM 2619 C C . LEU A 1 336 ? 25.254 51.587 7.096 1.00 27.50 342 LEU A C 1
ATOM 2620 O O . LEU A 1 336 ? 25.607 51.922 8.228 1.00 28.53 342 LEU A O 1
ATOM 2625 N N . PHE A 1 337 ? 24.958 50.325 6.779 1.00 27.52 343 PHE A N 1
ATOM 2626 C CA . PHE A 1 337 ? 25.237 49.214 7.716 1.00 28.31 343 PHE A CA 1
ATOM 2627 C C . PHE A 1 337 ? 26.650 49.237 8.307 1.00 28.96 343 PHE A C 1
ATOM 2628 O O . PHE A 1 337 ? 26.827 49.100 9.522 1.00 28.66 343 PHE A O 1
ATOM 2636 N N . LYS A 1 338 ? 27.657 49.405 7.444 1.00 30.35 344 LYS A N 1
ATOM 2637 C CA . LYS A 1 338 ? 29.058 49.413 7.875 1.00 31.34 344 LYS A CA 1
ATOM 2638 C C . LYS A 1 338 ? 29.348 50.584 8.824 1.00 31.73 344 LYS A C 1
ATOM 2639 O O . LYS A 1 338 ? 29.983 50.408 9.851 1.00 31.29 344 LYS A O 1
ATOM 2645 N N . ARG A 1 339 ? 28.869 51.774 8.454 1.00 32.52 345 ARG A N 1
ATOM 2646 C CA . ARG A 1 339 ? 28.948 52.976 9.275 1.00 33.12 345 ARG A CA 1
ATOM 2647 C C . ARG A 1 339 ? 28.336 52.784 10.681 1.00 33.20 345 ARG A C 1
ATOM 2648 O O . ARG A 1 339 ? 28.913 53.242 11.658 1.00 33.12 345 ARG A O 1
ATOM 2656 N N . LEU A 1 340 ? 27.165 52.144 10.784 1.00 32.68 346 LEU A N 1
ATOM 2657 C CA . LEU A 1 340 ? 26.501 52.034 12.101 1.00 32.57 346 LEU A CA 1
ATOM 2658 C C . LEU A 1 340 ? 27.005 50.844 12.947 1.00 33.56 346 LEU A C 1
ATOM 2659 O O . LEU A 1 340 ? 27.103 50.949 14.165 1.00 33.63 346 LEU A O 1
ATOM 2664 N N . LEU A 1 341 ? 27.359 49.746 12.278 1.00 34.11 347 LEU A N 1
ATOM 2665 C CA . LEU A 1 341 ? 27.679 48.466 12.925 1.00 34.52 347 LEU A CA 1
ATOM 2666 C C . LEU A 1 341 ? 29.167 48.114 12.891 1.00 34.94 347 LEU A C 1
ATOM 2667 O O . LEU A 1 341 ? 29.627 47.225 13.619 1.00 35.38 347 LEU A O 1
ATOM 2672 N N . ASN A 1 342 ? 29.926 48.810 12.049 1.00 34.86 348 ASN A N 1
ATOM 2673 C CA . ASN A 1 342 ? 31.319 48.457 11.822 1.00 36.15 348 ASN A CA 1
ATOM 2674 C C . ASN A 1 342 ? 31.445 47.023 11.343 1.00 35.51 348 ASN A C 1
ATOM 2675 O O . ASN A 1 342 ? 32.416 46.337 11.640 1.00 35.56 348 ASN A O 1
ATOM 2680 N N . THR A 1 343 ? 30.443 46.577 10.592 1.00 35.01 349 THR A N 1
ATOM 2681 C CA . THR A 1 343 ? 30.476 45.248 10.004 1.00 34.38 349 THR A CA 1
ATOM 2682 C C . THR A 1 343 ? 31.359 45.241 8.763 1.00 34.69 349 THR A C 1
ATOM 2683 O O . THR A 1 343 ? 31.412 46.227 8.044 1.00 34.58 349 THR A O 1
ATOM 2687 N N . LYS A 1 344 ? 32.034 44.119 8.518 1.00 35.28 350 LYS A N 1
ATOM 2688 C CA . LYS A 1 344 ? 32.901 43.943 7.354 1.00 36.09 350 LYS A CA 1
ATOM 2689 C C . LYS A 1 344 ? 32.227 43.072 6.295 1.00 35.49 350 LYS A C 1
ATOM 2690 O O . LYS A 1 344 ? 32.784 42.851 5.217 1.00 35.14 350 LYS A O 1
ATOM 2696 N N . LYS A 1 345 ? 31.015 42.612 6.597 1.00 35.43 351 LYS A N 1
ATOM 2697 C CA . LYS A 1 345 ? 30.221 41.739 5.700 1.00 35.34 351 LYS A CA 1
ATOM 2698 C C . LYS A 1 345 ? 30.027 42.204 4.253 1.00 34.44 351 LYS A C 1
ATOM 2699 O O . LYS A 1 345 ? 29.838 41.381 3.359 1.00 34.50 351 LYS A O 1
ATOM 2705 N N . PHE A 1 346 ? 30.046 43.510 4.017 1.00 33.23 352 PHE A N 1
ATOM 2706 C CA . PHE A 1 346 ? 29.683 44.034 2.702 1.00 33.28 352 PHE A CA 1
ATOM 2707 C C . PHE A 1 346 ? 30.883 44.667 2.014 1.00 33.82 352 PHE A C 1
ATOM 2708 O O . PHE A 1 346 ? 30.749 45.400 1.006 1.00 33.61 352 PHE A O 1
ATOM 2716 N N . ASP A 1 347 ? 32.052 44.401 2.594 1.00 33.63 353 ASP A N 1
ATOM 2717 C CA . ASP A 1 347 ? 33.303 45.010 2.167 1.00 34.26 353 ASP A CA 1
ATOM 2718 C C . ASP A 1 347 ? 33.674 44.680 0.736 1.00 34.39 353 ASP A C 1
ATOM 2719 O O . ASP A 1 347 ? 34.099 45.558 -0.010 1.00 34.72 353 ASP A O 1
ATOM 2724 N N . SER A 1 348 ? 33.471 43.428 0.355 1.00 34.84 354 SER A N 1
ATOM 2725 C CA . SER A 1 348 ? 33.787 42.968 -0.986 1.00 35.14 354 SER A CA 1
ATOM 2726 C C . SER A 1 348 ? 32.907 43.593 -2.058 1.00 34.41 354 SER A C 1
ATOM 2727 O O . SER A 1 348 ? 33.401 44.011 -3.101 1.00 34.26 354 SER A O 1
ATOM 2730 N N . TYR A 1 349 ? 31.606 43.635 -1.801 1.00 33.86 355 TYR A N 1
ATOM 2731 C CA . TYR A 1 349 ? 30.671 44.300 -2.694 1.00 34.28 355 TYR A CA 1
ATOM 2732 C C . TYR A 1 349 ? 30.983 45.771 -2.844 1.00 34.46 355 TYR A C 1
ATOM 2733 O O . TYR A 1 349 ? 30.950 46.305 -3.954 1.00 34.11 355 TYR A O 1
ATOM 2742 N N . MET A 1 350 ? 31.283 46.432 -1.730 1.00 35.59 356 MET A N 1
ATOM 2743 C CA . MET A 1 350 ? 31.622 47.868 -1.760 1.00 37.13 356 MET A CA 1
ATOM 2744 C C . MET A 1 350 ? 32.908 48.068 -2.553 1.00 36.27 356 MET A C 1
ATOM 2745 O O . MET A 1 350 ? 32.979 48.980 -3.372 1.00 35.63 356 MET A O 1
ATOM 2750 N N . GLU A 1 351 ? 33.906 47.213 -2.306 1.00 36.21 357 GLU A N 1
ATOM 2751 C CA . GLU A 1 351 ? 35.202 47.279 -3.035 1.00 37.37 357 GLU A CA 1
ATOM 2752 C C . GLU A 1 351 ? 35.011 47.050 -4.533 1.00 36.13 357 GLU A C 1
ATOM 2753 O O . GLU A 1 351 ? 35.515 47.810 -5.353 1.00 36.22 357 GLU A O 1
ATOM 2759 N N . GLU A 1 352 ? 34.248 46.024 -4.882 1.00 35.64 358 GLU A N 1
ATOM 2760 C CA . GLU A 1 352 ? 34.020 45.671 -6.287 1.00 35.85 358 GLU A CA 1
ATOM 2761 C C . GLU A 1 352 ? 33.286 46.776 -7.068 1.00 34.79 358 GLU A C 1
ATOM 2762 O O . GLU A 1 352 ? 33.639 47.076 -8.213 1.00 34.63 358 GLU A O 1
ATOM 2768 N N . PHE A 1 353 ? 32.296 47.395 -6.426 1.00 33.65 359 PHE A N 1
ATOM 2769 C CA . PHE A 1 353 ? 31.572 48.541 -6.995 1.00 32.99 359 PHE A CA 1
ATOM 2770 C C . PHE A 1 353 ? 32.508 49.723 -7.265 1.00 33.17 359 PHE A C 1
ATOM 2771 O O . PHE A 1 353 ? 32.401 50.395 -8.294 1.00 32.86 359 PHE A O 1
ATOM 2779 N N . ASN A 1 354 ? 33.418 49.985 -6.339 1.00 33.71 360 ASN A N 1
ATOM 2780 C CA . ASN A 1 354 ? 34.312 51.109 -6.519 1.00 34.83 360 ASN A CA 1
ATOM 2781 C C . ASN A 1 354 ? 35.402 50.836 -7.545 1.00 35.45 360 ASN A C 1
ATOM 2782 O O . ASN A 1 354 ? 35.799 51.747 -8.261 1.00 35.21 360 ASN A O 1
ATOM 2787 N N . VAL A 1 355 ? 35.836 49.579 -7.648 1.00 36.30 361 VAL A N 1
ATOM 2788 C CA . VAL A 1 355 ? 36.769 49.170 -8.710 1.00 37.52 361 VAL A CA 1
ATOM 2789 C C . VAL A 1 355 ? 36.113 49.376 -10.080 1.00 37.79 361 VAL A C 1
ATOM 2790 O O . VAL A 1 355 ? 36.753 49.873 -11.004 1.00 37.56 361 VAL A O 1
ATOM 2794 N N . ASN A 1 356 ? 34.824 49.042 -10.174 1.00 38.73 362 ASN A N 1
ATOM 2795 C CA . ASN A 1 356 ? 34.066 49.131 -11.424 1.00 39.94 362 ASN A CA 1
ATOM 2796 C C . ASN A 1 356 ? 33.502 50.514 -11.764 1.00 41.01 362 ASN A C 1
ATOM 2797 O O . ASN A 1 356 ? 32.662 50.622 -12.657 1.00 40.47 362 ASN A O 1
ATOM 2802 N N . SER A 1 357 ? 33.984 51.561 -11.082 1.00 42.42 363 SER A N 1
ATOM 2803 C CA . SER A 1 357 ? 33.289 52.866 -11.045 1.00 44.04 363 SER A CA 1
ATOM 2804 C C . SER A 1 357 ? 33.278 53.581 -12.384 1.00 44.74 363 SER A C 1
ATOM 2805 O O . SER A 1 357 ? 32.280 54.214 -12.751 1.00 44.79 363 SER A O 1
ATOM 2808 N N . GLU A 1 358 ? 34.407 53.495 -13.084 1.00 45.09 364 GLU A N 1
ATOM 2809 C CA . GLU A 1 358 ? 34.592 54.126 -14.382 1.00 45.82 364 GLU A CA 1
ATOM 2810 C C . GLU A 1 358 ? 33.590 53.598 -15.404 1.00 45.75 364 GLU A C 1
ATOM 2811 O O . GLU A 1 358 ? 32.908 54.374 -16.087 1.00 46.24 364 GLU A O 1
ATOM 2817 N N . GLN A 1 359 ? 33.511 52.276 -15.501 1.00 45.14 365 GLN A N 1
ATOM 2818 C CA . GLN A 1 359 ? 32.580 51.616 -16.402 1.00 45.30 365 GLN A CA 1
ATOM 2819 C C . GLN A 1 359 ? 31.123 51.912 -15.993 1.00 43.99 365 GLN A C 1
ATOM 2820 O O . GLN A 1 359 ? 30.242 52.032 -16.840 1.00 43.83 365 GLN A O 1
ATOM 2826 N N . ILE A 1 360 ? 30.883 52.056 -14.696 1.00 43.14 366 ILE A N 1
ATOM 2827 C CA . ILE A 1 360 ? 29.533 52.353 -14.215 1.00 42.61 366 ILE A CA 1
ATOM 2828 C C . ILE A 1 360 ? 28.997 53.691 -14.782 1.00 42.08 366 ILE A C 1
ATOM 2829 O O . ILE A 1 360 ? 27.887 53.740 -15.293 1.00 41.86 366 ILE A O 1
ATOM 2834 N N . LEU A 1 361 ? 29.806 54.746 -14.732 1.00 42.52 367 LEU A N 1
ATOM 2835 C CA . LEU A 1 361 ? 29.403 56.060 -15.249 1.00 42.70 367 LEU A CA 1
ATOM 2836 C C . LEU A 1 361 ? 29.316 56.156 -16.763 1.00 43.77 367 LEU A C 1
ATOM 2837 O O . LEU A 1 361 ? 28.398 56.787 -17.290 1.00 44.19 367 LEU A O 1
ATOM 2842 N N . GLU A 1 362 ? 30.281 55.549 -17.456 1.00 44.64 368 GLU A N 1
ATOM 28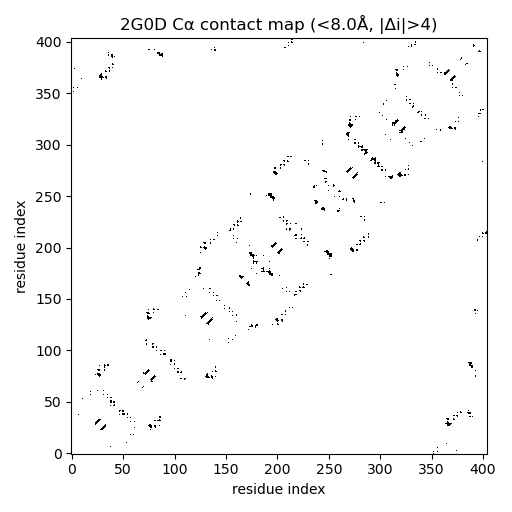43 C CA . GLU A 1 362 ? 30.355 55.603 -18.911 1.00 45.25 368 GLU A CA 1
ATOM 2844 C C . GLU A 1 362 ? 29.179 54.863 -19.551 1.00 45.41 368 GLU A C 1
ATOM 2845 O O . GLU A 1 362 ? 28.596 55.335 -20.527 1.00 45.22 368 GLU A O 1
ATOM 2851 N N . GLU A 1 363 ? 28.835 53.706 -18.998 1.00 45.49 369 GLU A N 1
ATOM 2852 C CA . GLU A 1 363 ? 27.725 52.926 -19.521 1.00 46.45 369 GLU A CA 1
ATOM 2853 C C . GLU A 1 363 ? 26.401 53.333 -18.893 1.00 46.10 369 GLU A C 1
ATOM 2854 O O . GLU A 1 363 ? 25.368 52.753 -19.209 1.00 46.70 369 GLU A O 1
ATOM 2860 N N . TYR A 1 364 ? 26.419 54.315 -17.994 1.00 45.77 370 TYR A N 1
ATOM 2861 C CA . TYR A 1 364 ? 25.181 54.750 -17.355 1.00 45.28 370 TYR A CA 1
ATOM 2862 C C . TYR A 1 364 ? 24.229 55.291 -18.438 1.00 46.35 370 TYR A C 1
ATOM 2863 O O . TYR A 1 364 ? 24.599 56.156 -19.230 1.00 46.65 370 TYR A O 1
ATOM 2872 N N . GLY A 1 365 ? 23.016 54.755 -18.491 1.00 47.45 371 GLY A N 1
ATOM 2873 C CA . GLY A 1 365 ? 22.052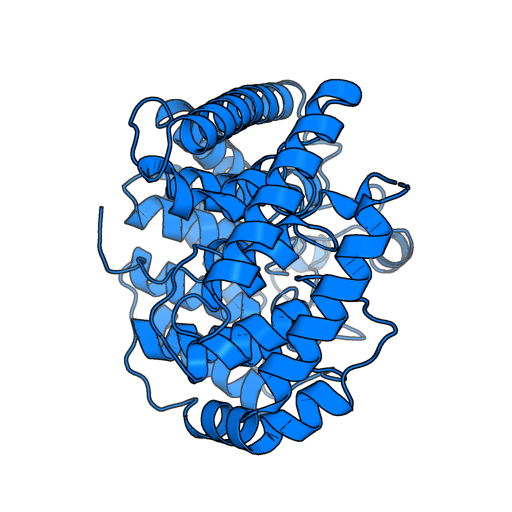 55.170 -19.515 1.00 49.09 371 GLY A CA 1
ATOM 2874 C C . GLY A 1 365 ? 21.755 56.671 -19.522 1.00 50.11 371 GLY A C 1
ATOM 2875 O O . GLY A 1 365 ? 21.683 57.310 -18.457 1.00 50.94 371 GLY A O 1
ATOM 2876 N N . ASP A 1 366 ? 21.593 57.241 -20.714 1.00 49.96 372 ASP A N 1
ATOM 2877 C CA . ASP A 1 366 ? 21.082 58.606 -20.837 1.00 49.96 372 ASP A CA 1
ATOM 2878 C C . ASP A 1 366 ? 19.556 58.638 -20.673 1.00 49.78 372 ASP A C 1
ATOM 2879 O O . ASP A 1 366 ? 18.983 59.702 -20.437 1.00 49.93 372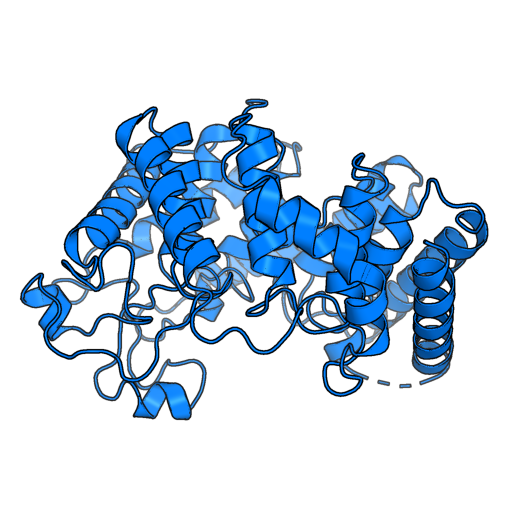 ASP A O 1
ATOM 2881 N N . GLU A 1 367 ? 18.923 57.467 -20.766 1.00 49.57 373 GLU A N 1
ATOM 2882 C CA . GLU A 1 367 ? 17.457 57.321 -20.751 1.00 49.72 373 GLU A CA 1
ATOM 2883 C C . GLU A 1 367 ? 16.852 57.545 -19.370 1.00 48.98 373 GLU A C 1
ATOM 2884 O O . GLU A 1 367 ? 15.640 57.748 -19.237 1.00 48.75 373 GLU A O 1
ATOM 2890 N N . SER A 1 368 ? 17.711 57.494 -18.354 1.00 47.96 374 SER A N 1
ATOM 2891 C CA . SER A 1 368 ? 17.308 57.635 -16.972 1.00 47.14 374 SER A CA 1
ATOM 2892 C C . SER A 1 368 ? 17.396 59.091 -16.530 1.00 45.61 374 SER A C 1
ATOM 2893 O O . SER A 1 368 ? 16.964 59.437 -15.425 1.00 46.16 374 SER A O 1
ATOM 2896 N N . GLY A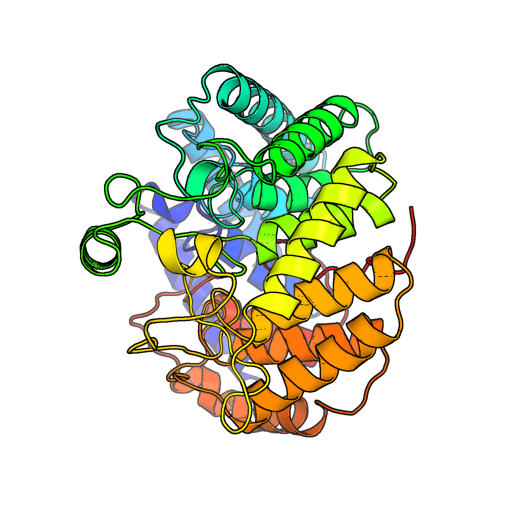 1 369 ? 17.924 59.944 -17.405 1.00 43.72 375 GLY A N 1
ATOM 2897 C CA . GLY A 1 369 ? 18.094 61.360 -17.098 1.00 40.87 375 GLY A CA 1
ATOM 2898 C C . GLY A 1 369 ? 19.206 61.584 -16.079 1.00 39.24 375 GLY A C 1
ATOM 2899 O O . GLY A 1 369 ? 19.973 60.655 -15.757 1.00 38.56 375 GLY A O 1
ATOM 2900 N N . THR A 1 370 ? 19.281 62.812 -15.566 1.00 36.65 376 THR A N 1
ATOM 2901 C CA . THR A 1 370 ? 20.409 63.241 -14.760 1.00 35.43 376 THR A CA 1
ATOM 2902 C C . THR A 1 370 ? 20.096 63.294 -13.282 1.00 34.35 376 THR A C 1
ATOM 2903 O O . THR A 1 370 ? 20.985 63.544 -12.494 1.00 33.47 376 THR A O 1
ATOM 2907 N N . GLY A 1 371 ? 18.837 63.046 -12.927 1.00 33.42 377 GLY A N 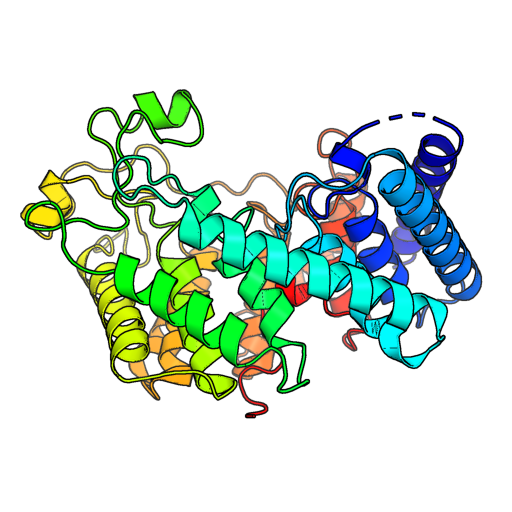1
ATOM 2908 C CA . GLY A 1 371 ? 18.328 63.287 -11.585 1.00 32.71 377 GLY A CA 1
ATOM 2909 C C . GLY A 1 371 ? 18.711 62.254 -10.529 1.00 32.28 377 GLY A C 1
ATOM 2910 O O . GLY A 1 371 ? 19.341 61.217 -10.813 1.00 32.18 377 GLY A O 1
ATOM 2911 N N . PHE A 1 372 ? 18.285 62.538 -9.305 1.00 30.84 378 PHE A N 1
ATOM 2912 C CA . PHE A 1 372 ? 18.770 61.828 -8.144 1.00 29.31 378 PHE A CA 1
ATOM 2913 C C . PHE A 1 372 ? 18.285 60.400 -8.098 1.00 29.86 378 PHE A C 1
ATOM 2914 O O . PHE A 1 372 ? 19.086 59.453 -7.987 1.00 28.72 378 PHE A O 1
ATOM 2922 N N . LEU A 1 373 ? 16.965 60.241 -8.208 1.00 29.38 379 LEU A N 1
ATOM 2923 C CA . LEU A 1 373 ? 16.352 58.991 -7.835 1.00 30.55 379 LEU A CA 1
ATOM 2924 C C . LEU A 1 373 ? 16.677 57.881 -8.841 1.00 30.61 379 LEU A C 1
ATOM 2925 O O . LEU A 1 373 ? 16.973 56.734 -8.464 1.00 30.43 379 LEU A O 1
ATOM 2930 N N . GLU A 1 374 ? 16.618 58.223 -10.120 1.00 30.57 380 GLU A N 1
ATOM 2931 C CA . GLU A 1 374 ? 16.863 57.235 -11.168 1.00 31.21 380 GLU A CA 1
ATOM 2932 C C . GLU A 1 374 ? 18.059 57.580 -12.026 1.00 30.63 380 GLU A C 1
ATOM 2933 O O . GLU A 1 374 ? 18.564 56.724 -12.762 1.00 30.38 380 GLU A O 1
ATOM 2939 N N . GLY A 1 375 ? 18.501 58.834 -11.923 1.00 30.17 381 GLY A N 1
ATOM 2940 C CA . GLY A 1 375 ? 19.418 59.401 -12.909 1.00 30.50 381 GLY A CA 1
ATOM 2941 C C . GLY A 1 375 ? 20.862 59.255 -12.485 1.00 30.14 381 GLY A C 1
ATOM 2942 O O . GLY A 1 375 ? 21.161 58.734 -11.394 1.00 31.16 381 GLY A O 1
ATOM 2943 N N . ILE A 1 376 ? 21.758 59.699 -13.353 1.00 29.76 382 ILE A N 1
ATOM 2944 C CA . ILE A 1 376 ? 23.187 59.585 -13.091 1.00 28.82 382 ILE A CA 1
ATOM 2945 C C . ILE A 1 376 ? 23.693 60.302 -11.819 1.00 28.35 382 ILE A C 1
ATOM 2946 O O . ILE A 1 376 ? 24.599 59.798 -11.167 1.00 27.54 382 ILE A O 1
ATOM 2951 N N . SER A 1 377 ? 23.123 61.459 -11.465 1.00 28.19 383 SER A N 1
ATOM 2952 C CA . SER A 1 377 ? 23.630 62.216 -10.309 1.00 29.36 383 SER A CA 1
ATOM 2953 C C . SER A 1 377 ? 23.475 61.468 -8.972 1.00 28.66 383 SER A C 1
ATOM 2954 O O . SER A 1 377 ? 24.235 61.677 -8.040 1.00 29.06 383 SER A O 1
ATOM 2957 N N . GLY A 1 378 ? 22.499 60.579 -8.879 1.00 27.80 384 GLY A N 1
ATOM 2958 C CA . GLY A 1 378 ? 22.385 59.746 -7.686 1.00 27.46 384 GLY A CA 1
ATOM 2959 C C . GLY A 1 378 ? 23.579 58.818 -7.563 1.00 27.29 384 GLY A C 1
ATOM 2960 O O . GLY A 1 378 ? 24.150 58.652 -6.475 1.00 26.15 384 GLY A O 1
ATOM 2961 N N . CYS A 1 379 ? 23.939 58.203 -8.691 1.00 27.76 385 CYS A N 1
ATOM 2962 C CA . CYS A 1 379 ? 25.093 57.318 -8.776 1.00 27.62 385 CYS A CA 1
ATOM 2963 C C . CYS A 1 379 ? 26.395 58.058 -8.401 1.00 27.05 385 CYS A C 1
ATOM 2964 O O . CYS A 1 379 ? 27.217 57.539 -7.650 1.00 26.82 385 CYS A O 1
ATOM 2967 N N . ILE A 1 380 ? 26.572 59.257 -8.943 1.00 25.73 386 ILE A N 1
ATOM 2968 C CA . ILE A 1 380 ? 27.725 60.110 -8.642 1.00 25.43 386 ILE A CA 1
ATOM 2969 C C . ILE A 1 380 ? 27.780 60.424 -7.144 1.00 25.75 386 ILE A C 1
ATOM 2970 O O . ILE A 1 380 ? 28.856 60.408 -6.562 1.00 25.55 386 ILE A O 1
ATOM 2975 N N . LEU A 1 381 ? 26.628 60.706 -6.533 1.00 25.64 387 LEU A N 1
ATOM 2976 C CA . LEU A 1 381 ? 26.590 60.936 -5.091 1.00 26.35 387 LEU A CA 1
ATOM 2977 C C . LEU A 1 381 ? 27.160 59.754 -4.321 1.00 26.54 387 LEU A C 1
ATOM 2978 O O . LEU A 1 381 ? 27.991 59.940 -3.435 1.00 27.19 387 LEU A O 1
ATOM 2983 N N . VAL A 1 382 ? 26.690 58.550 -4.643 1.00 25.90 388 VAL A N 1
ATOM 2984 C CA . VAL A 1 382 ? 27.194 57.325 -4.028 1.00 25.92 388 VAL A CA 1
ATOM 2985 C C . VAL A 1 382 ? 28.704 57.246 -4.196 1.00 27.03 388 VAL A C 1
ATOM 2986 O O . VAL A 1 382 ? 29.433 57.062 -3.214 1.00 27.57 388 VAL A O 1
ATOM 2990 N N . LEU A 1 383 ? 29.178 57.388 -5.437 1.00 27.42 389 LEU A N 1
ATOM 2991 C CA . LEU A 1 383 ? 30.587 57.188 -5.748 1.00 28.07 389 LEU A CA 1
ATOM 2992 C C . LEU A 1 383 ? 31.391 58.252 -5.047 1.00 28.31 389 LEU A C 1
ATOM 2993 O O . LEU A 1 383 ? 32.485 58.001 -4.595 1.00 29.26 389 LEU A O 1
ATOM 2998 N N . SER A 1 384 ? 30.840 59.452 -4.948 1.00 28.26 390 SER A N 1
ATOM 2999 C CA . SER A 1 384 ? 31.600 60.553 -4.376 1.00 28.48 390 SER A CA 1
ATOM 3000 C C . SER A 1 384 ? 31.861 60.373 -2.865 1.00 27.81 390 SER A C 1
ATOM 3001 O O . SER A 1 384 ? 32.887 60.803 -2.384 1.00 27.13 390 SER A O 1
ATOM 3004 N N . LYS A 1 385 ? 30.936 59.744 -2.130 1.00 27.35 391 LYS A N 1
ATOM 3005 C CA . LYS A 1 385 ? 31.122 59.566 -0.674 1.00 26.60 391 LYS A CA 1
ATOM 3006 C C . LYS A 1 385 ? 31.993 58.395 -0.305 1.00 26.68 391 LYS A C 1
ATOM 3007 O O . LYS A 1 385 ? 32.474 58.319 0.828 1.00 26.78 391 LYS A O 1
ATOM 3013 N N . PHE A 1 386 ? 32.219 57.490 -1.262 1.00 26.19 392 PHE A N 1
ATOM 3014 C CA . PHE A 1 386 ? 33.311 56.543 -1.158 1.00 26.74 392 PHE A CA 1
ATOM 3015 C C . PHE A 1 386 ? 34.661 57.226 -1.257 1.00 27.41 392 PHE A C 1
ATOM 3016 O O . PHE A 1 386 ? 35.502 56.973 -0.411 1.00 26.59 392 PHE A O 1
ATOM 3024 N N . GLU A 1 387 ? 34.840 58.113 -2.250 1.00 27.56 393 GLU A N 1
ATOM 3025 C CA . GLU A 1 387 ? 36.108 58.860 -2.415 1.00 29.09 393 GLU A CA 1
ATOM 3026 C C . GLU A 1 387 ? 36.442 59.810 -1.288 1.00 28.06 393 GLU A C 1
ATOM 3027 O O . GLU A 1 387 ? 37.612 59.958 -0.950 1.00 26.83 393 GLU A O 1
ATOM 3033 N N . TYR A 1 388 ? 35.420 60.515 -0.792 1.00 27.19 394 TYR A N 1
ATOM 3034 C CA . TYR A 1 388 ? 35.560 61.477 0.311 1.00 27.52 394 TYR A CA 1
ATOM 3035 C C . TYR A 1 388 ? 34.324 61.331 1.208 1.00 27.74 394 TYR A C 1
ATOM 3036 O O . TYR A 1 388 ? 33.244 61.798 0.850 1.00 26.82 394 TYR A O 1
ATOM 3045 N N . SER A 1 389 ? 34.476 60.635 2.337 1.00 27.96 395 SER A N 1
ATOM 3046 C CA . SER A 1 389 ? 33.314 60.174 3.111 1.00 28.76 395 SER A CA 1
ATOM 3047 C C . SER A 1 389 ? 32.630 61.224 3.978 1.00 28.50 395 SER A C 1
ATOM 3048 O O . SER A 1 389 ? 31.537 60.968 4.451 1.00 28.15 395 SER A O 1
ATOM 3051 N N . ILE A 1 390 ? 33.265 62.384 4.209 1.00 28.13 396 ILE A N 1
ATOM 3052 C CA . ILE A 1 390 ? 32.552 63.466 4.874 1.00 28.34 396 ILE A CA 1
ATOM 3053 C C . ILE A 1 390 ? 31.382 63.919 3.978 1.00 29.37 396 ILE A C 1
ATOM 3054 O O . ILE A 1 390 ? 31.579 64.250 2.798 1.00 29.66 396 ILE A O 1
ATOM 3059 N N . ASN A 1 391 ? 30.170 63.867 4.539 1.00 29.70 397 ASN A N 1
ATOM 3060 C CA . ASN A 1 391 ? 28.968 64.364 3.862 1.00 29.92 397 ASN A CA 1
ATOM 3061 C C . ASN A 1 391 ? 28.765 65.803 4.199 1.00 29.68 397 ASN A C 1
ATOM 3062 O O . ASN A 1 391 ? 28.536 66.148 5.367 1.00 29.72 397 ASN A O 1
ATOM 3067 N N . PHE A 1 392 ? 28.864 66.641 3.174 1.00 28.43 398 PHE A N 1
ATOM 3068 C CA . PHE A 1 392 ? 28.588 68.054 3.305 1.00 28.62 398 PHE A CA 1
ATOM 3069 C C . PHE A 1 392 ? 27.066 68.335 3.388 1.00 29.14 398 PHE A C 1
ATOM 3070 O O . PHE A 1 392 ? 26.665 69.379 3.899 1.00 28.67 398 PHE A O 1
ATOM 3078 N N . THR A 1 393 ? 26.241 67.388 2.914 1.00 28.39 399 THR A N 1
ATOM 3079 C CA . THR A 1 393 ? 24.798 67.606 2.794 1.00 28.37 399 THR A CA 1
ATOM 3080 C C . THR A 1 393 ? 24.043 66.547 3.564 1.00 28.06 399 THR A C 1
ATOM 3081 O O . THR A 1 393 ? 24.643 65.580 4.035 1.00 27.31 399 THR A O 1
ATOM 3085 N N . TYR A 1 394 ? 22.713 66.690 3.623 1.00 27.12 400 TYR A N 1
ATOM 3086 C CA . TYR A 1 394 ? 21.863 65.657 4.217 1.00 26.79 400 TYR A CA 1
ATOM 3087 C C . TYR A 1 394 ? 21.191 64.762 3.186 1.00 25.67 400 TYR A C 1
ATOM 3088 O O . TYR A 1 394 ? 20.099 64.239 3.437 1.00 25.55 400 TYR A O 1
ATOM 3097 N N . TRP A 1 395 ? 21.818 64.572 2.031 1.00 25.23 401 TRP A N 1
ATOM 3098 C CA . TRP A 1 395 ? 21.185 63.799 0.938 1.00 25.33 401 TRP A CA 1
ATOM 3099 C C . TRP A 1 395 ? 20.685 62.422 1.353 1.00 25.72 401 TRP A C 1
ATOM 3100 O O . TRP A 1 395 ? 19.641 61.966 0.870 1.00 26.74 401 TRP A O 1
ATOM 3111 N N . ARG A 1 396 ? 21.436 61.756 2.230 1.00 25.48 402 ARG A N 1
ATOM 3112 C CA . ARG A 1 396 ? 21.098 60.393 2.708 1.00 26.29 402 ARG A CA 1
ATOM 3113 C C . ARG A 1 396 ? 19.759 60.260 3.418 1.00 26.58 402 ARG A C 1
ATOM 3114 O O . ARG A 1 396 ? 19.157 59.173 3.423 1.00 24.73 402 ARG A O 1
ATOM 3122 N N . GLN A 1 397 ? 19.308 61.377 4.016 1.00 27.25 403 GLN A N 1
ATOM 3123 C CA . GLN A 1 397 ? 18.010 61.468 4.676 1.00 27.45 403 GLN A CA 1
ATOM 3124 C C . GLN A 1 397 ? 16.890 61.063 3.741 1.00 27.56 403 GLN A C 1
ATOM 3125 O O . GLN A 1 397 ? 15.903 60.470 4.174 1.00 28.68 403 GLN A O 1
ATOM 3131 N N . ALA A 1 398 ? 17.027 61.407 2.467 1.00 27.45 404 ALA A N 1
ATOM 3132 C CA . ALA A 1 398 ? 15.994 61.138 1.469 1.00 27.70 404 ALA A CA 1
ATOM 3133 C C . ALA A 1 398 ? 15.806 59.632 1.213 1.00 27.78 404 ALA A C 1
ATOM 3134 O O . ALA A 1 398 ? 14.778 59.210 0.680 1.00 27.83 404 ALA A O 1
ATOM 3136 N N . LEU A 1 399 ? 16.818 58.846 1.577 1.00 27.71 405 LEU A N 1
ATOM 3137 C CA . LEU A 1 399 ? 16.818 57.385 1.418 1.00 27.79 405 LEU A CA 1
ATOM 3138 C C . LEU A 1 399 ? 16.595 56.665 2.731 1.00 27.51 405 LEU A C 1
ATOM 3139 O O . LEU A 1 399 ? 16.691 55.445 2.785 1.00 27.65 405 LEU A O 1
ATOM 3144 N N . LEU A 1 400 ? 16.311 57.426 3.790 1.00 28.51 406 LEU A N 1
ATOM 3145 C CA . LEU A 1 400 ? 16.196 56.903 5.170 1.00 28.81 406 LEU A CA 1
ATOM 3146 C C . LEU A 1 400 ? 17.461 56.195 5.597 1.00 28.82 406 LEU A C 1
ATOM 3147 O O . LEU A 1 400 ? 17.426 55.145 6.272 1.00 29.33 406 LEU A O 1
ATOM 3152 N N . LEU A 1 401 ? 18.588 56.783 5.234 1.00 28.28 407 LEU A N 1
ATOM 3153 C CA . LEU A 1 401 ? 19.886 56.292 5.682 1.00 28.23 407 LEU A CA 1
ATOM 3154 C C . LEU A 1 401 ? 20.335 57.296 6.709 1.00 28.72 407 LEU A C 1
ATOM 3155 O O . LEU A 1 401 ? 20.682 58.431 6.371 1.00 28.69 407 LEU A O 1
ATOM 3160 N N . PHE A 1 402 ? 20.271 56.882 7.976 1.00 28.98 408 PHE A N 1
ATOM 3161 C CA . PHE A 1 402 ? 20.366 57.797 9.109 1.00 28.93 408 PHE A CA 1
ATOM 3162 C C . PHE A 1 402 ? 21.729 57.633 9.800 1.00 28.61 408 PHE A C 1
ATOM 3163 O O . PHE A 1 402 ? 21.885 56.786 10.696 1.00 27.44 408 PHE A O 1
ATOM 3171 N N . ASP A 1 403 ? 22.705 58.445 9.356 1.00 28.89 409 ASP A N 1
ATOM 3172 C CA . ASP A 1 403 ? 24.081 58.428 9.846 1.00 28.80 409 ASP A CA 1
ATOM 3173 C C . ASP A 1 403 ? 24.157 58.804 11.307 1.00 29.43 409 ASP A C 1
ATOM 3174 O O . ASP A 1 403 ? 25.113 58.414 11.988 1.00 30.56 409 ASP A O 1
ATOM 3179 N N . ASP A 1 404 ? 23.145 59.533 11.784 1.00 29.64 410 ASP A N 1
ATOM 3180 C CA . ASP A 1 404 ? 23.051 59.985 13.191 1.00 30.86 410 ASP A CA 1
ATOM 3181 C C . ASP A 1 404 ? 22.228 59.079 14.100 1.00 30.72 410 ASP A C 1
ATOM 3182 O O . ASP A 1 404 ? 21.962 59.441 15.256 1.00 30.67 410 ASP A O 1
ATOM 3187 N N . PHE A 1 405 ? 21.850 57.905 13.598 1.00 30.35 411 PHE A N 1
ATOM 3188 C CA . PHE A 1 405 ? 20.943 57.025 14.296 1.00 31.71 411 PHE A CA 1
ATOM 3189 C C . PHE A 1 405 ? 21.433 56.690 15.720 1.00 33.11 411 PHE A C 1
ATOM 3190 O O . PHE A 1 405 ? 20.624 56.427 16.611 1.00 33.36 411 PHE A O 1
ATOM 3198 N N . LEU A 1 406 ? 22.748 56.674 15.916 1.00 34.27 412 LEU A N 1
ATOM 3199 C CA . LEU A 1 406 ? 23.318 56.292 17.209 1.00 36.39 412 LEU A CA 1
ATOM 3200 C C . LEU A 1 406 ? 24.012 57.464 17.867 1.00 37.71 412 LEU A C 1
ATOM 3201 O O . LEU A 1 406 ? 24.793 57.278 18.786 1.00 38.01 412 LEU A O 1
ATOM 3206 N N . LYS A 1 407 ? 23.735 58.674 17.380 1.00 39.60 413 LYS A N 1
ATOM 3207 C CA . LYS A 1 407 ? 24.281 59.881 18.008 1.00 41.45 413 LYS A CA 1
ATOM 3208 C C . LYS A 1 407 ? 23.374 60.382 19.122 1.00 43.04 413 LYS A C 1
ATOM 3209 O O . LYS A 1 407 ? 23.767 61.249 19.913 1.00 43.73 413 LYS A O 1
ATOM 3215 N N . GLY A 1 408 ? 22.162 59.837 19.189 1.00 44.91 414 GLY A N 1
ATOM 3216 C CA . GLY A 1 408 ? 21.260 60.123 20.310 1.00 47.19 414 GLY A CA 1
ATOM 3217 C C . GLY A 1 408 ? 20.228 61.197 20.010 1.00 48.94 414 GLY A C 1
ATOM 3218 O O . GLY A 1 408 ? 19.575 61.180 18.927 1.00 49.05 414 GLY A O 1
ATOM 3219 N N . GLY A 1 409 ? 20.081 62.124 20.968 1.00 49.50 415 GLY A N 1
ATOM 3220 C CA . GLY A 1 409 ? 19.083 63.202 20.892 1.00 50.31 415 GLY A CA 1
ATOM 3221 C C . GLY A 1 409 ? 19.324 64.318 21.888 1.00 50.86 415 GLY A C 1
ATOM 3222 O O . GLY A 1 409 ? 20.338 65.025 21.824 1.00 51.67 415 GLY A O 1
#

Nearest PDB structures (foldseek):
  2g0d-assembly1_A  TM=1.002E+00  e=1.387E-60  Lactococcus lactis subsp. lactis
  8byk-assembly1_A  TM=8.841E-01  e=6.756E-22  Clostridium
  6wq1-assembly3_C  TM=7.189E-01  e=9.462E-11  Homo sapiens
  8d0v-assembly2_B  TM=7.384E-01  e=1.201E-08  Homo sapiens
  8czl-assembly1_A  TM=6.858E-01  e=2.821E-09  Homo sapiens

Solvent-accessible surface area: 17771 Å² total; per-residue (Å²): 103,187,18,7,84,144,18,0,78,127,1,11,61,72,1,48,94,104,28,180,101,117,128,24,9,26,5,0,19,80,0,0,0,0,0,0,0,1,1,7,1,3,136,77,52,144,33,24,177,90,3,54,123,44,2,27,63,2,5,98,31,1,51,58,45,28,95,95,172,44,42,163,24,0,0,0,0,16,1,0,0,0,1,0,0,0,2,17,44,10,62,138,98,62,139,95,13,67,93,23,0,51,70,6,3,130,56,0,38,134,30,0,162,101,90,33,140,66,51,81,60,153,86,7,34,0,43,20,10,2,0,17,52,3,3,0,0,0,0,0,0,0,2,28,21,129,66,140,76,4,42,114,5,2,76,71,0,2,68,28,3,6,86,10,17,126,59,77,54,74,65,73,7,13,19,0,34,24,148,26,17,68,50,134,82,38,23,132,100,21,96,134,0,1,10,9,4,0,1,0,34,1,10,0,0,10,0,0,0,2,0,0,0,56,31,40,63,40,44,61,159,58,2,52,70,2,0,87,84,0,1,127,26,0,54,102,10,23,19,137,201,203,88,94,30,10,5,18,29,2,4,31,35,62,1,44,177,93,98,126,40,65,167,143,26,124,114,19,44,0,0,1,8,36,3,0,0,0,1,0,0,0,0,0,0,0,1,42,12,44,129,47,110,120,21,18,80,22,0,17,114,0,0,48,20,0,0,125,75,71,64,29,43,122,46,80,11,0,12,52,0,14,0,1,0,0,1,0,0,13,0,0,81,85,19,46,125,11,164,94,1,27,79,37,12,109,90,1,45,113,55,4,89,99,4,4,144,121,27,28,98,170,43,36,19,5,0,18,74,1,20,0,0,0,0,0,0,0,8,6,65,121,85,84,104,40,54,8,97,0,15,8,0,1,0,1,0,49,32,2,98,172,35,108

B-factor: mean 35.57, std 6.98, range [21.41, 70.03]

Radius of gyration: 20.32 Å; Cα contacts (8 Å, |Δi|>4): 668; chains: 1; bounding box: 52×57×45 Å

InterPro domains:
  IPR007822 Lanthionine synthetase C-like [PF05147] (35-406)
  IPR007822 Lanthionine synthetase C-like [PR01950] (84-102)
  IPR007822 Lanthionine synthetase C-like [PR01950] (140-155)
  IPR007822 Lanthionine synthetase C-like [PR01950] (207-223)
  IPR007822 Lanthionine synthetase C-like [PR01950] (280-300)
  IPR007822 Lanthionine synthetase C-like [PR01950] (327-340)
  IPR007822 Lanthionine synthetase C-like [PR01950] (375-392)
  IPR007822 Lanthionine synthetase C-like [SM01260] (33-406)
  IPR020468 Nisin biosynthesis protein, NisC [PR01952] (8-27)
  IPR020468 Nisin biosynthesis protein, NisC [PR01952] (54-70)
  IPR020468 Nisin biosynthesis protein, NisC [PR01952] (71-86)
  IPR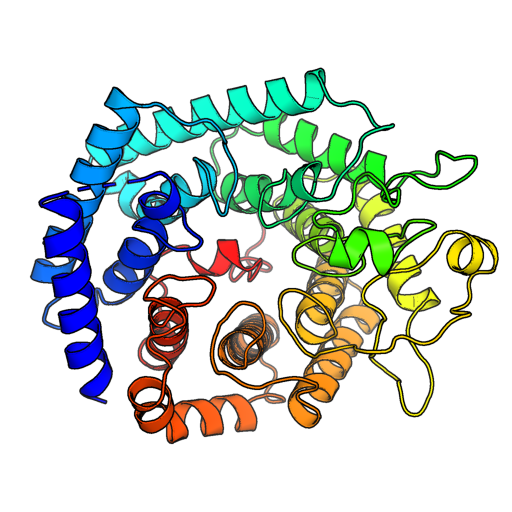020468 Nisin biosynthesis protein, NisC [PR01952] (102-120)
  IPR020468 Nisin biosynthesis protein, NisC [PR01952] (121-139)
  IPR020468 Nisin biosynthesis protein, NisC [PR01952] (157-181)
  IPR020468 Nisin biosynthesis protein, NisC [PR01952] (182-205)
  IPR020468 Nisin biosynthesis protein, NisC [PR01952] (228-249)
  IPR020468 Nisin biosynthesis protein, NisC [PR01952] (255-278)
  IPR020468 Nisin biosynthesis protein, NisC [PR01952] (304-327)
  IPR020468 Nisin biosynthesis protein, NisC [PR01952] (351-374)
  IPR020468 Nisin biosynthesis protein, NisC [PR01952] (392-413)